Protein AF-0000000067995444 (afdb_homodimer)

Secondary structure (DSSP, 8-state):
--PEEEEEEEEE-SSEEEEEEEETTS-EEEEEEEE--GGG-HHHHHHHHHHHHHHHHHHHHHTTEEEEEEEEEESSEE-TTS-EEE--TTSTT-TT--HHHHHHHHHSS-EEEEEHHHHHHHHHHHHSTTTT-SEEEEEEESSSEEEEEEETTEE---TTS-TT-GGGSB-TT-TTPBPTTS-BSBTHHHHSHHHHHHHHHHTT--S---SHHHHHHHHHTT-HHHHHHHHHHHHHHHHHHHHHHHHH--SEEEEESGGGGG-HHHHHHHHHHHHHHS-GGGGG-EEEE-SSGGGHHHHHHHTTSTTTS--/--PEEEEEEEEE-SSEEEEEEEETTS-EEEEEEEE--GGG-HHHHHHHHHHHHHHHHHHHHHTTEEEEEEEEEESSEE-TTS-EEE--TTSTT-TT--HHHHHHHHHSS-EEEEEHHHHHHHHHHHHSTTTT-SEEEEEEESSSEEEEEEETTEE---TTS-TT-GGGSB-TT-TTPBPTTS-BSBTHHHHSHHHHHHHHHHTT--S---SHHHHHHHHHTT-HHHHHHHHHHHHHHHHHHHHHHHHH--SEEEEESGGGGG-HHHHHHHHHHHHHHS-GGGGG-EEEE-SSGGGHHHHHHHTTSTTTS--

Foldseek 3Di:
DPAFEWEWEWEQDLFKIKIFTAGLAGDTPDIDMDGQPLAVAQQVSLLVVLVVSLVVCVVCVVVRHHYAEYFYAYAAQADFQGAHCDHAPSRPHNHGGNNQVSSCVSNVHRYHYAHLQLLLVLLCCQPRDNVPFQKEKEWEAAQFIWIWIDHPSHTDLDPRRCPTRLQADAFPLWVPNADSVGRTRGLRCQQHFQNLQVQLVVLPNDDPDDTNVSLLVCVVVPNVSSVVSLLSNLLSLLLSLQVCCQVPVTQAYEYHYDNVVSDDSSVVSSLVSNCVRHPDCSNVHYYYYIGPPPCSSRSSRQPRPPPSHDD/DPAFEWEWEWEQDLFKIKIFTAGLAGDTPDIDMDGQPLAVAQQVSLLVVLVVSLVVCVVCVVVRHHYAEYFYAYAAQADFQGAHCDHAPSRPHNHGGNNQVSSCVSNVHRYHYAHLQLLLVLLCCQPRDNVPFQKEKEWEAAQFIWIWIDHPSHTDLDPRRCPTRLQADAFPLWVPNADSVGRTRGLRCQQHFNNLQVQLVVLPNDDPDDTNVSLLVCVVVPNVSSVVSLLSNLLSLLLSLQVCCQVPVTQAYEYHYDNVVSDDSSVVSSLVSNCVRHPDCSNVHYYYYIGPPPCSSRSSRQPRPPPSHDD

Solvent-accessible surface area (backbone atoms only — not comparable to full-atom values): 29255 Å² total; per-residue (Å²): 130,87,49,53,58,26,28,34,19,27,31,42,46,63,64,42,24,39,36,33,35,30,41,52,88,72,46,76,78,42,79,48,74,44,76,33,52,29,80,66,24,24,62,54,29,38,49,50,51,20,50,53,50,37,53,48,48,54,51,38,44,76,72,53,33,32,73,70,27,34,11,29,7,25,76,40,35,30,33,97,77,12,25,27,62,42,50,66,77,71,33,36,65,33,44,64,26,52,42,16,57,52,29,18,70,68,53,75,36,60,40,34,39,38,26,34,51,44,11,28,43,39,12,23,33,69,75,31,72,40,46,86,47,66,26,33,33,32,39,33,24,18,74,48,34,37,23,25,42,32,50,82,78,37,72,52,39,45,65,76,30,43,20,17,44,56,18,57,25,74,25,75,83,16,68,89,35,69,24,94,86,72,50,62,10,14,35,25,35,32,36,6,32,55,13,22,43,50,40,20,48,75,74,63,44,80,70,88,54,86,45,56,68,50,37,51,52,40,31,74,73,62,38,64,49,39,45,49,19,46,47,50,16,17,33,45,43,10,33,50,50,9,26,49,29,24,39,53,12,42,56,31,36,34,39,36,50,65,49,68,68,66,43,68,66,38,51,52,41,15,51,52,28,19,54,74,36,20,49,76,73,39,48,69,45,52,76,42,63,61,66,48,69,87,48,15,24,33,52,13,10,33,52,63,36,84,88,44,57,66,129,128,89,49,51,60,26,29,35,18,27,32,43,46,64,63,43,23,39,35,32,36,30,42,51,86,72,45,76,79,43,80,48,75,44,75,32,54,28,78,68,24,24,63,53,29,37,50,50,51,20,51,52,50,36,53,47,47,53,51,39,45,75,71,52,33,32,74,69,27,33,11,29,7,25,76,42,33,30,33,97,77,12,26,27,62,42,50,65,78,71,32,34,65,34,45,65,27,53,44,16,56,53,29,19,69,68,54,74,35,59,42,35,40,37,24,34,52,43,11,28,42,38,11,22,33,70,76,30,72,41,45,85,47,67,26,32,34,32,38,32,25,19,77,47,34,37,24,26,42,33,49,82,79,37,70,52,39,44,66,75,30,43,22,17,43,56,17,58,26,74,26,75,83,17,67,88,35,68,24,95,86,72,50,63,12,17,36,26,38,32,36,5,33,54,13,23,44,51,41,20,48,74,75,62,43,80,71,87,54,83,43,57,69,49,36,52,52,40,30,73,74,60,37,63,51,38,45,49,20,47,47,50,14,18,33,44,43,10,34,50,51,9,28,47,28,24,40,52,12,43,54,32,36,32,39,36,48,64,49,69,68,64,43,68,65,36,51,51,42,15,51,54,28,19,52,73,36,19,49,77,73,40,49,70,46,50,76,44,64,60,67,49,67,88,48,14,23,35,51,13,10,32,53,63,35,85,88,42,56,67,129

pLDDT: mean 95.38, std 5.5, range [44.18, 98.89]

Structure (mmCIF, N/CA/C/O backbone):
data_AF-0000000067995444-model_v1
#
loop_
_entity.id
_entity.type
_entity.pdbx_description
1 polymer 'ROK family protein'
#
loop_
_atom_site.group_PDB
_atom_site.id
_atom_site.type_symbol
_atom_site.label_atom_id
_atom_site.label_alt_id
_atom_site.label_comp_id
_atom_site.label_asym_id
_atom_site.label_entity_id
_atom_site.label_seq_id
_atom_site.pdbx_PDB_ins_code
_atom_site.Cartn_x
_atom_site.Cartn_y
_atom_site.Cartn_z
_atom_site.occupancy
_atom_site.B_iso_or_equiv
_atom_site.auth_seq_id
_atom_site.auth_comp_id
_atom_site.auth_asym_id
_atom_site.auth_atom_id
_atom_site.pdbx_PDB_model_num
ATOM 1 N N . MET A 1 1 ? -35.001 -32.595 -9.787 1 44.18 1 MET A N 1
ATOM 2 C CA . MET A 1 1 ? -33.927 -32.748 -8.809 1 44.18 1 MET A CA 1
ATOM 3 C C . MET A 1 1 ? -33.054 -31.499 -8.76 1 44.18 1 MET A C 1
ATOM 5 O O . MET A 1 1 ? -32.53 -31.062 -9.786 1 44.18 1 MET A O 1
ATOM 9 N N . THR A 1 2 ? -33.2 -30.599 -7.852 1 61.99 2 THR A N 1
ATOM 10 C CA . THR A 1 2 ? -32.53 -29.304 -7.814 1 61.99 2 THR A CA 1
ATOM 11 C C . THR A 1 2 ? -31.014 -29.479 -7.792 1 61.99 2 THR A C 1
ATOM 13 O O . THR A 1 2 ? -30.471 -30.114 -6.886 1 61.99 2 THR A O 1
ATOM 16 N N . HIS A 1 3 ? -30.313 -29.402 -8.893 1 84.38 3 HIS A N 1
ATOM 17 C CA . HIS A 1 3 ? -28.879 -29.626 -9.038 1 84.38 3 HIS A CA 1
ATOM 18 C C . HIS A 1 3 ? -28.079 -28.621 -8.216 1 84.38 3 HIS A C 1
ATOM 20 O O . HIS A 1 3 ? -28.476 -27.46 -8.089 1 84.38 3 HIS A O 1
ATOM 26 N N . GLN A 1 4 ? -27.236 -29.224 -7.466 1 92.61 4 GLN A N 1
ATOM 27 C CA . GLN A 1 4 ? -26.351 -28.404 -6.646 1 92.61 4 GLN A CA 1
ATOM 28 C C . GLN A 1 4 ? -25.532 -27.448 -7.509 1 92.61 4 GLN A C 1
ATOM 30 O O . GLN A 1 4 ? -24.859 -27.873 -8.45 1 92.61 4 GLN A O 1
ATOM 35 N N . PRO A 1 5 ? -25.694 -26.198 -7.297 1 96.71 5 PRO A N 1
ATOM 36 C CA . PRO A 1 5 ? -24.889 -25.238 -8.056 1 96.71 5 PRO A CA 1
ATOM 37 C C . PRO A 1 5 ? -23.391 -25.397 -7.806 1 96.71 5 PRO A C 1
ATOM 39 O O . PRO A 1 5 ? -22.975 -25.663 -6.676 1 96.71 5 PRO A O 1
ATOM 42 N N . VAL A 1 6 ? -22.575 -25.31 -8.918 1 98.43 6 VAL A N 1
ATOM 43 C CA . VAL A 1 6 ? -21.125 -25.394 -8.783 1 98.43 6 VAL A CA 1
ATOM 44 C C . VAL A 1 6 ? -20.462 -24.323 -9.647 1 98.43 6 VAL A C 1
ATOM 46 O O . VAL A 1 6 ? -21.068 -23.82 -10.596 1 98.43 6 VAL A O 1
ATOM 49 N N . ALA A 1 7 ? -19.287 -23.95 -9.245 1 98.79 7 ALA A N 1
ATOM 50 C CA . ALA A 1 7 ? -18.418 -23.085 -10.039 1 98.79 7 ALA A CA 1
ATOM 51 C C . ALA A 1 7 ? -17.369 -23.9 -10.789 1 98.79 7 ALA A C 1
ATOM 53 O O . ALA A 1 7 ? -16.8 -24.847 -10.24 1 98.79 7 ALA A O 1
ATOM 54 N N . LEU A 1 8 ? -17.151 -23.576 -12.026 1 98.87 8 LEU A N 1
ATOM 55 C CA . LEU A 1 8 ? -15.987 -24.069 -12.754 1 98.87 8 LEU A CA 1
ATOM 56 C C . LEU A 1 8 ? -14.824 -23.089 -12.648 1 98.87 8 LEU A C 1
ATOM 58 O O . LEU A 1 8 ? -15.02 -21.875 -12.737 1 98.87 8 LEU A O 1
ATOM 62 N N . THR A 1 9 ? -13.65 -23.628 -12.389 1 98.89 9 THR A N 1
ATOM 63 C CA . THR A 1 9 ? -12.534 -22.727 -12.125 1 98.89 9 THR A CA 1
ATOM 64 C C . THR A 1 9 ? -11.285 -23.176 -12.878 1 98.89 9 THR A C 1
ATOM 66 O O . THR A 1 9 ? -11.155 -24.351 -13.231 1 98.89 9 THR A O 1
ATOM 69 N N . ALA A 1 10 ? -10.405 -22.254 -13.138 1 98.77 10 ALA A N 1
ATOM 70 C CA . ALA A 1 10 ? -9.117 -22.524 -13.773 1 98.77 10 ALA A CA 1
ATOM 71 C C . ALA A 1 10 ? -8.016 -21.658 -13.168 1 98.77 10 ALA A C 1
ATOM 73 O O . ALA A 1 10 ? -8.236 -20.482 -12.869 1 98.77 10 ALA A O 1
ATOM 74 N N . ASP A 1 11 ? -6.934 -22.202 -12.923 1 97.99 11 ASP A N 1
ATOM 75 C CA . ASP A 1 11 ? -5.671 -21.535 -12.623 1 97.99 11 ASP A CA 1
ATOM 76 C C . ASP A 1 11 ? -4.701 -21.644 -13.798 1 97.99 11 ASP A C 1
ATOM 78 O O . ASP A 1 11 ? -4.048 -22.674 -13.977 1 97.99 11 ASP A O 1
ATOM 82 N N . LEU A 1 12 ? -4.594 -20.581 -14.523 1 95.59 12 LEU A N 1
ATOM 83 C CA . LEU A 1 12 ? -3.857 -20.565 -15.782 1 95.59 12 LEU A CA 1
ATOM 84 C C . LEU A 1 12 ? -2.416 -20.118 -15.562 1 95.59 12 LEU A C 1
ATOM 86 O O . LEU A 1 12 ? -2.138 -18.919 -15.49 1 95.59 12 LEU A O 1
ATOM 90 N N . GLY A 1 13 ? -1.527 -21.068 -15.473 1 86.62 13 GLY A N 1
ATOM 91 C CA . GLY A 1 13 ? -0.105 -20.787 -15.359 1 86.62 13 GLY A CA 1
ATOM 92 C C . GLY A 1 13 ? 0.618 -20.816 -16.692 1 86.62 13 GLY A C 1
ATOM 93 O O . GLY A 1 13 ? -0.002 -21.035 -17.735 1 86.62 13 GLY A O 1
ATOM 94 N N . GLY A 1 14 ? 1.854 -20.601 -16.674 1 81.09 14 GLY A N 1
ATOM 95 C CA . GLY A 1 14 ? 2.655 -20.59 -17.889 1 81.09 14 GLY A CA 1
ATOM 96 C C . GLY A 1 14 ? 2.887 -21.976 -18.462 1 81.09 14 GLY A C 1
ATOM 97 O O . GLY A 1 14 ? 3.038 -22.134 -19.675 1 81.09 14 GLY A O 1
ATOM 98 N N . THR A 1 15 ? 2.9 -22.987 -17.635 1 81.79 15 THR A N 1
ATOM 99 C CA . THR A 1 15 ? 3.234 -24.34 -18.065 1 81.79 15 THR A CA 1
ATOM 100 C C . THR A 1 15 ? 2.003 -25.242 -18.018 1 81.79 15 THR A C 1
ATOM 102 O O . THR A 1 15 ? 1.723 -25.969 -18.973 1 81.79 15 THR A O 1
ATOM 105 N N . LYS A 1 16 ? 1.241 -25.156 -16.938 1 90.79 16 LYS A N 1
ATOM 106 C CA . LYS A 1 16 ? 0.056 -25.989 -16.753 1 90.79 16 LYS A CA 1
ATOM 107 C C . LYS A 1 16 ? -1.144 -25.149 -16.324 1 90.79 16 LYS A C 1
ATOM 109 O O . LYS A 1 16 ? -0.981 -24.091 -15.714 1 90.79 16 LYS A O 1
ATOM 114 N N . THR A 1 17 ? -2.224 -25.623 -16.636 1 96.18 17 THR A N 1
ATOM 115 C CA . THR A 1 17 ? -3.499 -25.055 -16.213 1 96.18 17 THR A CA 1
ATOM 116 C C . THR A 1 17 ? -4.28 -26.052 -15.362 1 96.18 17 THR A C 1
ATOM 118 O O . THR A 1 17 ? -4.572 -27.163 -15.809 1 96.18 17 THR A O 1
ATOM 121 N N . ALA A 1 18 ? -4.576 -25.643 -14.172 1 98.12 18 ALA A N 1
ATOM 122 C CA . ALA A 1 18 ? -5.403 -26.469 -13.296 1 98.12 18 ALA A CA 1
ATOM 123 C C . ALA A 1 18 ? -6.882 -26.134 -13.462 1 98.12 18 ALA A C 1
ATOM 125 O O . ALA A 1 18 ? -7.248 -24.965 -13.607 1 98.12 18 ALA A O 1
ATOM 126 N N . LEU A 1 19 ? -7.705 -27.153 -13.48 1 98.64 19 LEU A N 1
ATOM 127 C CA . LEU A 1 19 ? -9.153 -27.018 -13.591 1 98.64 19 LEU A CA 1
ATOM 128 C C . LEU A 1 19 ? -9.848 -27.593 -12.361 1 98.64 19 LEU A C 1
ATOM 130 O O . LEU A 1 19 ? -9.354 -28.544 -11.751 1 98.64 19 LEU A O 1
ATOM 134 N N . GLY A 1 20 ? -11.015 -26.975 -12.016 1 98.71 20 GLY A N 1
ATOM 135 C CA . GLY A 1 20 ? -11.719 -27.474 -10.845 1 98.71 20 GLY A CA 1
ATOM 136 C C . GLY A 1 20 ? -13.218 -27.252 -10.911 1 98.71 20 GLY A C 1
ATOM 137 O O . GLY A 1 20 ? -13.691 -26.386 -11.65 1 98.71 20 GLY A O 1
ATOM 138 N N . ILE A 1 21 ? -13.975 -28.149 -10.28 1 98.79 21 ILE A N 1
ATOM 139 C CA . ILE A 1 21 ? -15.374 -27.944 -9.92 1 98.79 21 ILE A CA 1
ATOM 140 C C . ILE A 1 21 ? -15.485 -27.654 -8.425 1 98.79 21 ILE A C 1
ATOM 142 O O . ILE A 1 21 ? -15.045 -28.455 -7.596 1 98.79 21 ILE A O 1
ATOM 146 N N . VAL A 1 22 ? -16.02 -26.491 -8.09 1 98.62 22 VAL A N 1
ATOM 147 C CA . VAL A 1 22 ? -16.028 -26.039 -6.703 1 98.62 22 VAL A CA 1
ATOM 148 C C . VAL A 1 22 ? -17.467 -25.878 -6.219 1 98.62 22 VAL A C 1
ATOM 150 O O . VAL A 1 22 ? -18.309 -25.322 -6.929 1 98.62 22 VAL A O 1
ATOM 153 N N . SER A 1 23 ? -17.765 -26.317 -5.008 1 97.78 23 SER A N 1
ATOM 154 C CA . SER A 1 23 ? -19.088 -26.148 -4.416 1 97.78 23 SER A CA 1
ATOM 155 C C . SER A 1 23 ? -19.225 -24.784 -3.747 1 97.78 23 SER A C 1
ATOM 157 O O . SER A 1 23 ? -18.226 -24.104 -3.502 1 97.78 23 SER A O 1
ATOM 159 N N . SER A 1 24 ? -20.416 -24.448 -3.394 1 95.84 24 SER A N 1
ATOM 160 C CA . SER A 1 24 ? -20.686 -23.157 -2.771 1 95.84 24 SER A CA 1
ATOM 161 C C . SER A 1 24 ? -20.206 -23.131 -1.323 1 95.84 24 SER A C 1
ATOM 163 O O . SER A 1 24 ? -20.131 -22.065 -0.708 1 95.84 24 SER A O 1
ATOM 165 N N . THR A 1 25 ? -19.84 -24.287 -0.781 1 95.11 25 THR A N 1
ATOM 166 C CA . THR A 1 25 ? -19.355 -24.374 0.592 1 95.11 25 THR A CA 1
ATOM 167 C C . THR A 1 25 ? -17.83 -24.4 0.627 1 95.11 25 THR A C 1
ATOM 169 O O . THR A 1 25 ? -17.229 -24.46 1.701 1 95.11 25 THR A O 1
ATOM 172 N N . GLY A 1 26 ? -17.225 -24.443 -0.562 1 96.06 26 GLY A N 1
ATOM 173 C CA . GLY A 1 26 ? -15.777 -24.318 -0.603 1 96.06 26 GLY A CA 1
ATOM 174 C C . GLY A 1 26 ? -15.067 -25.649 -0.758 1 96.06 26 GLY A C 1
ATOM 175 O O . GLY A 1 26 ? -13.907 -25.79 -0.365 1 96.06 26 GLY A O 1
ATOM 176 N N . ASP A 1 27 ? -15.72 -26.641 -1.261 1 96.06 27 ASP A N 1
ATOM 177 C CA . ASP A 1 27 ? -15.098 -27.928 -1.556 1 96.06 27 ASP A CA 1
ATOM 178 C C . ASP A 1 27 ? -14.693 -28.018 -3.026 1 96.06 27 ASP A C 1
ATOM 180 O O . ASP A 1 27 ? -15.467 -27.65 -3.912 1 96.06 27 ASP A O 1
ATOM 184 N N . VAL A 1 28 ? -13.52 -28.515 -3.244 1 98.15 28 VAL A N 1
ATOM 185 C CA . VAL A 1 28 ? -13.125 -28.838 -4.612 1 98.15 28 VAL A CA 1
ATOM 186 C C . VAL A 1 28 ? -13.571 -30.257 -4.957 1 98.15 28 VAL A C 1
ATOM 188 O O . VAL A 1 28 ? -12.965 -31.232 -4.507 1 98.15 28 VAL A O 1
ATOM 191 N N . LEU A 1 29 ? -14.542 -30.361 -5.786 1 98.13 29 LEU A N 1
ATOM 192 C CA . LEU A 1 29 ? -15.227 -31.619 -6.062 1 98.13 29 LEU A CA 1
ATOM 193 C C . LEU A 1 29 ? -14.504 -32.403 -7.153 1 98.13 29 LEU A C 1
ATOM 195 O O . LEU A 1 29 ? -14.693 -33.615 -7.282 1 98.13 29 LEU A O 1
ATOM 199 N N . HIS A 1 30 ? -13.752 -31.689 -8.015 1 98.29 30 HIS A N 1
ATOM 200 C CA . HIS A 1 30 ? -12.995 -32.279 -9.112 1 98.29 30 HIS A CA 1
ATOM 201 C C . HIS A 1 30 ? -11.754 -31.452 -9.433 1 98.29 30 HIS A C 1
ATOM 203 O O . HIS A 1 30 ? -11.793 -30.221 -9.383 1 98.29 30 HIS A O 1
ATOM 209 N N . ARG A 1 31 ? -10.659 -32.06 -9.673 1 98.11 31 ARG A N 1
ATOM 210 C CA . ARG A 1 31 ? -9.398 -31.46 -10.094 1 98.11 31 ARG A CA 1
ATOM 211 C C . ARG A 1 31 ? -8.904 -32.079 -11.397 1 98.11 31 ARG A C 1
ATOM 213 O O . ARG A 1 31 ? -9.012 -33.291 -11.594 1 98.11 31 ARG A O 1
ATOM 220 N N . ASP A 1 32 ? -8.472 -31.299 -12.222 1 96.92 32 ASP A N 1
ATOM 221 C CA . ASP A 1 32 ? -7.825 -31.73 -13.458 1 96.92 32 ASP A CA 1
ATOM 222 C C . ASP A 1 32 ? -6.707 -30.769 -13.856 1 96.92 32 ASP A C 1
ATOM 224 O O . ASP A 1 32 ? -6.575 -29.689 -13.278 1 96.92 32 ASP A O 1
ATOM 228 N N . LYS A 1 33 ? -5.829 -31.208 -14.725 1 96.87 33 LYS A N 1
ATOM 229 C CA . LYS A 1 33 ? -4.731 -30.397 -15.241 1 96.87 33 LYS A CA 1
ATOM 230 C C . LYS A 1 33 ? -4.527 -30.635 -16.735 1 96.87 33 LYS A C 1
ATOM 232 O O . LYS A 1 33 ? -4.61 -31.771 -17.204 1 96.87 33 LYS A O 1
ATOM 237 N N . ILE A 1 34 ? -4.31 -29.573 -17.402 1 95.75 34 ILE A N 1
ATOM 238 C CA . ILE A 1 34 ? -3.989 -29.652 -18.822 1 95.75 34 ILE A CA 1
ATOM 239 C C . ILE A 1 34 ? -2.734 -28.833 -19.115 1 95.75 34 ILE A C 1
ATOM 241 O O . ILE A 1 34 ? -2.396 -27.915 -18.364 1 95.75 34 ILE A O 1
ATOM 245 N N . PRO A 1 35 ? -2.068 -29.157 -20.203 1 93.43 35 PRO A N 1
ATOM 246 C CA . PRO A 1 35 ? -0.967 -28.276 -20.598 1 93.43 35 PRO A CA 1
ATOM 247 C C . PRO A 1 35 ? -1.445 -26.892 -21.031 1 93.43 35 PRO A C 1
ATOM 249 O O . PRO A 1 35 ? -2.477 -26.771 -21.697 1 93.43 35 PRO A O 1
ATOM 252 N N . THR A 1 36 ? -0.952 -25.754 -20.659 1 88.88 36 THR A N 1
ATOM 253 C CA . THR A 1 36 ? -1.365 -24.388 -20.962 1 88.88 36 THR A CA 1
ATOM 254 C C . THR A 1 36 ? -1.139 -24.069 -22.437 1 88.88 36 THR A C 1
ATOM 256 O O . THR A 1 36 ? -1.86 -23.257 -23.019 1 88.88 36 THR A O 1
ATOM 259 N N . GLN A 1 37 ? -0.135 -24.699 -23.103 1 89.95 37 GLN A N 1
ATOM 260 C CA . GLN A 1 37 ? 0.253 -24.39 -24.475 1 89.95 37 GLN A CA 1
ATOM 261 C C . GLN A 1 37 ? 0.583 -22.908 -24.633 1 89.95 37 GLN A C 1
ATOM 263 O O . GLN A 1 37 ? 0.057 -22.241 -25.525 1 89.95 37 GLN A O 1
ATOM 268 N N . ALA A 1 38 ? 1.428 -22.348 -23.85 1 89.01 38 ALA A N 1
ATOM 269 C CA . ALA A 1 38 ? 1.727 -20.928 -23.686 1 89.01 38 ALA A CA 1
ATOM 270 C C . ALA A 1 38 ? 2.292 -20.334 -24.973 1 89.01 38 ALA A C 1
ATOM 272 O O . ALA A 1 38 ? 2.238 -19.119 -25.179 1 89.01 38 ALA A O 1
ATOM 273 N N . GLN A 1 39 ? 2.688 -21.173 -25.84 1 91.09 39 GLN A N 1
ATOM 274 C CA . GLN A 1 39 ? 3.349 -20.686 -27.046 1 91.09 39 GLN A CA 1
ATOM 275 C C . GLN A 1 39 ? 2.376 -20.619 -28.219 1 91.09 39 GLN A C 1
ATOM 277 O O . GLN A 1 39 ? 2.716 -20.103 -29.286 1 91.09 39 GLN A O 1
ATOM 282 N N . ALA A 1 40 ? 1.17 -21.029 -28.008 1 90.79 40 ALA A N 1
ATOM 283 C CA . ALA A 1 40 ? 0.181 -21.094 -29.082 1 90.79 40 ALA A CA 1
ATOM 284 C C . ALA A 1 40 ? -0.387 -19.712 -29.388 1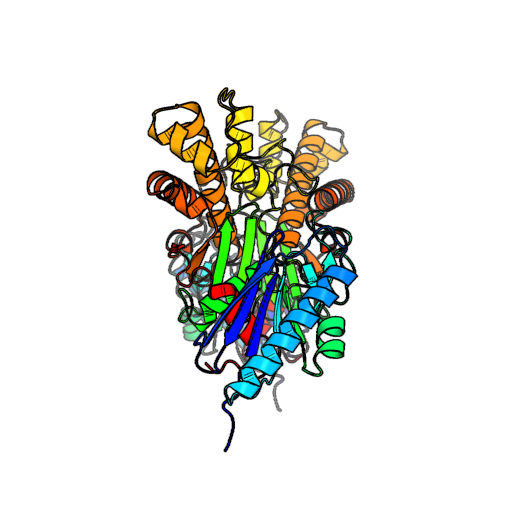 90.79 40 ALA A C 1
ATOM 286 O O . ALA A 1 40 ? -1.031 -19.514 -30.421 1 90.79 40 ALA A O 1
ATOM 287 N N . GLY A 1 41 ? -0.127 -18.744 -28.485 1 91.26 41 GLY A N 1
ATOM 288 C CA . GLY A 1 41 ? -0.728 -17.426 -28.615 1 91.26 41 GLY A CA 1
ATOM 289 C C . GLY A 1 41 ? -1.902 -17.21 -27.679 1 91.26 41 GLY A C 1
ATOM 290 O O . GLY A 1 41 ? -2.621 -18.155 -27.349 1 91.26 41 GLY A O 1
ATOM 291 N N . GLY A 1 42 ? -2.093 -15.963 -27.392 1 93.82 42 GLY A N 1
ATOM 292 C CA . GLY A 1 42 ? -3.054 -15.597 -26.364 1 93.82 42 GLY A CA 1
ATOM 293 C C . GLY A 1 42 ? -4.465 -16.059 -26.673 1 93.82 42 GLY A C 1
ATOM 294 O O . GLY A 1 42 ? -5.111 -16.699 -25.84 1 93.82 42 GLY A O 1
ATOM 295 N N . THR A 1 43 ? -4.951 -15.725 -27.871 1 95.36 43 THR A N 1
ATOM 296 C CA . THR A 1 43 ? -6.315 -16.078 -28.248 1 95.36 43 THR A CA 1
ATOM 297 C C . THR A 1 43 ? -6.484 -17.593 -28.307 1 95.36 43 THR A C 1
ATOM 299 O O . THR A 1 43 ? -7.471 -18.133 -27.802 1 95.36 43 THR A O 1
ATOM 302 N N . THR A 1 44 ? -5.518 -18.257 -28.894 1 95.99 44 THR A N 1
ATOM 303 C CA . THR A 1 44 ? -5.559 -19.711 -28.995 1 95.99 44 THR A CA 1
ATOM 304 C C . THR A 1 44 ? -5.547 -20.35 -27.609 1 95.99 44 THR A C 1
ATOM 306 O O . THR A 1 44 ? -6.285 -21.304 -27.354 1 95.99 44 THR A O 1
ATOM 309 N N . LEU A 1 45 ? -4.714 -19.842 -26.79 1 96.21 45 LEU A N 1
ATOM 310 C CA . LEU A 1 45 ? -4.654 -20.334 -25.418 1 96.21 45 LEU A CA 1
ATOM 311 C C . LEU A 1 45 ? -5.992 -20.14 -24.712 1 96.21 45 LEU A C 1
ATOM 313 O O . LEU A 1 45 ? -6.474 -21.045 -24.027 1 96.21 45 LEU A O 1
ATOM 317 N N . ALA A 1 46 ? -6.545 -18.982 -24.897 1 97.28 46 ALA A N 1
ATOM 318 C CA . ALA A 1 46 ? -7.842 -18.702 -24.285 1 97.28 46 ALA A CA 1
ATOM 319 C C . ALA A 1 46 ? -8.912 -19.657 -24.807 1 97.28 46 ALA A C 1
ATOM 321 O O . ALA A 1 46 ? -9.742 -20.148 -24.039 1 97.28 46 ALA A O 1
ATOM 322 N N . GLU A 1 47 ? -8.886 -19.888 -26.073 1 97.62 47 GLU A N 1
ATOM 323 C CA . GLU A 1 47 ? -9.846 -20.8 -26.688 1 97.62 47 GLU A CA 1
ATOM 324 C C . GLU A 1 47 ? -9.659 -22.225 -26.175 1 97.62 47 GLU A C 1
ATOM 326 O O . GLU A 1 47 ? -10.637 -22.937 -25.935 1 97.62 47 GLU A O 1
ATOM 331 N N . HIS A 1 48 ? -8.442 -22.582 -26.09 1 97.02 48 HIS A N 1
ATOM 332 C CA . HIS A 1 48 ? -8.131 -23.898 -25.543 1 97.02 48 HIS A CA 1
ATOM 333 C C . HIS A 1 48 ? -8.648 -24.037 -24.115 1 97.02 48 HIS A C 1
ATOM 335 O O . HIS A 1 48 ? -9.236 -25.061 -23.76 1 97.02 48 HIS A O 1
ATOM 341 N N . THR A 1 49 ? -8.387 -23.086 -23.351 1 97.63 49 THR A N 1
ATOM 342 C CA . THR A 1 49 ? -8.877 -23.062 -21.978 1 97.63 49 THR A CA 1
ATOM 343 C C . THR A 1 49 ? -10.402 -23.114 -21.946 1 97.63 49 THR A C 1
ATOM 345 O O . THR A 1 49 ? -10.987 -23.85 -21.149 1 97.63 49 THR A O 1
ATOM 348 N N . ALA A 1 50 ? -11.007 -22.371 -22.806 1 98.45 50 ALA A N 1
ATOM 349 C CA . ALA A 1 50 ? -12.465 -22.339 -22.892 1 98.45 50 ALA A CA 1
ATOM 350 C C . ALA A 1 50 ? -13.024 -23.714 -23.246 1 98.45 50 ALA A C 1
ATOM 352 O O . ALA A 1 50 ? -14.043 -24.137 -22.696 1 98.45 50 ALA A O 1
ATOM 353 N N . SER A 1 51 ? -12.382 -24.337 -24.171 1 98.5 51 SER A N 1
ATOM 354 C CA . SER A 1 51 ? -12.816 -25.674 -24.562 1 98.5 51 SER A CA 1
ATOM 355 C C . SER A 1 51 ? -12.725 -26.649 -23.393 1 98.5 51 SER A C 1
ATOM 357 O O . SER A 1 51 ? -13.623 -27.468 -23.189 1 98.5 51 SER A O 1
ATOM 359 N N . ALA A 1 52 ? -11.658 -26.557 -22.7 1 98.55 52 ALA A N 1
ATOM 360 C CA . ALA A 1 52 ? -11.482 -27.417 -21.533 1 98.55 52 ALA A CA 1
ATOM 361 C C . ALA A 1 52 ? -12.559 -27.148 -20.486 1 98.55 52 ALA A C 1
ATOM 363 O O . ALA A 1 52 ? -13.059 -28.077 -19.847 1 98.55 52 ALA A O 1
ATOM 364 N N . LEU A 1 53 ? -12.883 -25.922 -20.3 1 98.74 53 LEU A N 1
ATOM 365 C CA . LEU A 1 53 ? -13.905 -25.541 -19.331 1 98.74 53 LEU A CA 1
ATOM 366 C C . LEU A 1 53 ? -15.288 -25.983 -19.797 1 98.74 53 LEU A C 1
ATOM 368 O O . LEU A 1 53 ? -16.14 -26.334 -18.979 1 98.74 53 LEU A O 1
ATOM 372 N N . ALA A 1 54 ? -15.513 -25.983 -21.097 1 98.72 54 ALA A N 1
ATOM 373 C CA . ALA A 1 54 ? -16.76 -26.517 -21.638 1 98.72 54 ALA A CA 1
ATOM 374 C C . ALA A 1 54 ? -16.886 -28.011 -21.354 1 98.72 54 ALA A C 1
ATOM 376 O O . ALA A 1 54 ? -17.956 -28.487 -20.967 1 98.72 54 ALA A O 1
ATOM 377 N N . ASP A 1 55 ? -15.786 -28.665 -21.601 1 98.68 55 ASP A N 1
ATOM 378 C CA . ASP A 1 55 ? -15.764 -30.089 -21.279 1 98.68 55 ASP A CA 1
ATOM 379 C C . ASP A 1 55 ? -16.028 -30.32 -19.793 1 98.68 55 ASP A C 1
ATOM 381 O O . ASP A 1 55 ? -16.729 -31.263 -19.421 1 98.68 55 ASP A O 1
ATOM 385 N N . LEU A 1 56 ? -15.481 -29.501 -18.998 1 98.69 56 LEU A N 1
ATOM 386 C CA . LEU A 1 56 ? -15.676 -29.595 -17.555 1 98.69 56 LEU A CA 1
ATOM 387 C C . LEU A 1 56 ? -17.136 -29.355 -17.187 1 98.69 56 LEU A C 1
ATOM 389 O O . LEU A 1 56 ? -17.657 -29.979 -16.26 1 98.69 56 LEU A O 1
ATOM 393 N N . ALA A 1 57 ? -17.729 -28.398 -17.828 1 98.56 57 ALA A N 1
ATOM 394 C CA . ALA A 1 57 ? -19.15 -28.135 -17.613 1 98.56 57 ALA A CA 1
ATOM 395 C C . ALA A 1 57 ? -19.989 -29.372 -17.917 1 98.56 57 ALA A C 1
ATOM 397 O O . ALA A 1 57 ? -20.898 -29.716 -17.157 1 98.56 57 ALA A O 1
ATOM 398 N N . ASP A 1 58 ? -19.691 -29.993 -19.034 1 98.38 58 ASP A N 1
ATOM 399 C CA . ASP A 1 58 ? -20.403 -31.21 -19.411 1 98.38 58 ASP A CA 1
ATOM 400 C C . ASP A 1 58 ? -20.21 -32.306 -18.365 1 98.38 58 ASP A C 1
ATOM 402 O O . ASP A 1 58 ? -21.16 -33.006 -18.008 1 98.38 58 ASP A O 1
ATOM 406 N N . LEU A 1 59 ? -18.999 -32.377 -17.914 1 98.29 59 LEU A N 1
ATOM 407 C CA . LEU A 1 59 ? -18.712 -33.347 -16.863 1 98.29 59 LEU A CA 1
ATOM 408 C C . LEU A 1 59 ? -19.53 -33.048 -15.611 1 98.29 59 LEU A C 1
ATOM 410 O O . LEU A 1 59 ? -20.103 -33.958 -15.007 1 98.29 59 LEU A O 1
ATOM 414 N N . ALA A 1 60 ? -19.561 -31.811 -15.169 1 98.25 60 ALA A N 1
ATOM 415 C CA . ALA A 1 60 ? -20.327 -31.408 -13.993 1 98.25 60 ALA A CA 1
ATOM 416 C C . ALA A 1 60 ? -21.799 -31.778 -14.143 1 98.25 60 ALA A C 1
ATOM 418 O O . ALA A 1 60 ? -22.393 -32.37 -13.238 1 98.25 60 ALA A O 1
ATOM 419 N N . ARG A 1 61 ? -22.322 -31.51 -15.29 1 97.67 61 ARG A N 1
ATOM 420 C CA . ARG A 1 61 ? -23.725 -31.814 -15.551 1 97.67 61 ARG A CA 1
ATOM 421 C C . ARG A 1 61 ? -23.98 -33.316 -15.492 1 97.67 61 ARG A C 1
ATOM 423 O O . ARG A 1 61 ? -24.991 -33.758 -14.943 1 97.67 61 ARG A O 1
ATOM 430 N N . SER A 1 62 ? -23.047 -34.049 -16.059 1 97.56 62 SER A N 1
ATOM 431 C CA . SER A 1 62 ? -23.191 -35.501 -16.06 1 97.56 62 SER A CA 1
ATOM 432 C C . SER A 1 62 ? -23.16 -36.061 -14.642 1 97.56 62 SER A C 1
ATOM 434 O O . SER A 1 62 ? -23.681 -37.149 -14.387 1 97.56 62 SER A O 1
ATOM 436 N N . ARG A 1 63 ? -22.616 -35.302 -13.745 1 96.81 63 ARG A N 1
ATOM 437 C CA . ARG A 1 63 ? -22.512 -35.737 -12.356 1 96.81 63 ARG A CA 1
ATOM 438 C C . ARG A 1 63 ? -23.644 -35.157 -11.515 1 96.81 63 ARG A C 1
ATOM 440 O O . ARG A 1 63 ? -23.63 -35.263 -10.287 1 96.81 63 ARG A O 1
ATOM 447 N N . GLY A 1 64 ? -24.499 -34.464 -12.138 1 96.19 64 GLY A N 1
ATOM 448 C CA . GLY A 1 64 ? -25.684 -33.965 -11.46 1 96.19 64 GLY A CA 1
ATOM 449 C C . GLY A 1 64 ? -25.497 -32.578 -10.875 1 96.19 64 GLY A C 1
ATOM 450 O O . GLY A 1 64 ? -26.26 -32.159 -10.002 1 96.19 64 GLY A O 1
ATOM 451 N N . TYR A 1 65 ? -24.476 -31.872 -11.279 1 97.56 65 TYR A N 1
ATOM 452 C CA . TYR A 1 65 ? -24.248 -30.509 -10.813 1 97.56 65 TYR A CA 1
ATOM 453 C C . TYR A 1 65 ? -24.753 -29.493 -11.831 1 97.56 65 TYR A C 1
ATOM 455 O O . TYR A 1 65 ? -24.978 -29.83 -12.995 1 97.56 65 TYR A O 1
ATOM 463 N N . GLN A 1 66 ? -24.951 -28.288 -11.367 1 97.71 66 GLN A N 1
ATOM 464 C CA . GLN A 1 66 ? -25.349 -27.174 -12.221 1 97.71 66 GLN A CA 1
ATOM 465 C C . GLN A 1 66 ? -24.276 -26.09 -12.247 1 97.71 66 GLN A C 1
ATOM 467 O O . GLN A 1 66 ? -24.188 -25.274 -11.327 1 97.71 66 GLN A O 1
ATOM 472 N N . PRO A 1 67 ? -23.532 -26.08 -13.297 1 98.31 67 PRO A N 1
ATOM 473 C CA . PRO A 1 67 ? -22.571 -24.98 -13.404 1 98.31 67 PRO A CA 1
ATOM 474 C C . PRO A 1 67 ? -23.247 -23.614 -13.499 1 98.31 67 PRO A C 1
ATOM 476 O O . PRO A 1 67 ? -24.138 -23.418 -14.33 1 98.31 67 PRO A O 1
ATOM 479 N N . VAL A 1 68 ? -22.782 -22.643 -12.636 1 98.31 68 VAL A N 1
ATOM 480 C CA . VAL A 1 68 ? -23.48 -21.362 -12.607 1 98.31 68 VAL A CA 1
ATOM 481 C C . VAL A 1 68 ? -22.547 -20.253 -13.087 1 98.31 68 VAL A C 1
ATOM 483 O O . VAL A 1 68 ? -22.991 -19.135 -13.361 1 98.31 68 VAL A O 1
ATOM 486 N N . GLY A 1 69 ? -21.272 -20.545 -13.198 1 98.75 69 GLY A N 1
ATOM 487 C CA . GLY A 1 69 ? -20.285 -19.571 -13.637 1 98.75 69 GLY A CA 1
ATOM 488 C C . GLY A 1 69 ? -18.871 -20.122 -13.656 1 98.75 69 GLY A C 1
ATOM 489 O O . GLY A 1 69 ? -18.637 -21.26 -13.245 1 98.75 69 GLY A O 1
ATOM 490 N N . ILE A 1 70 ? -17.961 -19.292 -14.208 1 98.88 70 ILE A N 1
ATOM 491 C CA . ILE A 1 70 ? -16.568 -19.694 -14.365 1 98.88 70 ILE A CA 1
ATOM 492 C C . ILE A 1 70 ? -15.652 -18.625 -13.774 1 98.88 70 ILE A C 1
ATOM 494 O O . ILE A 1 70 ? -15.833 -17.433 -14.031 1 98.88 70 ILE A O 1
ATOM 498 N N . GLY A 1 71 ? -14.776 -19.028 -12.919 1 98.84 71 GLY A N 1
ATOM 499 C CA . GLY A 1 71 ? -13.717 -18.165 -12.421 1 98.84 71 GLY A CA 1
ATOM 500 C C . GLY A 1 71 ? -12.337 -18.581 -12.895 1 98.84 71 GLY A C 1
ATOM 501 O O . GLY A 1 71 ? -12.022 -19.772 -12.936 1 98.84 71 GLY A O 1
ATOM 502 N N . ILE A 1 72 ? -11.478 -17.582 -13.238 1 98.82 72 ILE A N 1
ATOM 503 C CA . ILE A 1 72 ? -10.155 -17.891 -13.768 1 98.82 72 ILE A CA 1
ATOM 504 C C . ILE A 1 72 ? -9.105 -17.029 -13.072 1 98.82 72 ILE A C 1
ATOM 506 O O . ILE A 1 72 ? -9.254 -15.808 -12.985 1 98.82 72 ILE A O 1
ATOM 510 N N . GLY A 1 73 ? -8.126 -17.622 -12.462 1 98.11 73 GLY A N 1
ATOM 511 C CA . GLY A 1 73 ? -6.874 -16.962 -12.129 1 98.11 73 GLY A CA 1
ATOM 512 C C . GLY A 1 73 ? -5.829 -17.08 -13.223 1 98.11 73 GLY A C 1
ATOM 513 O O . GLY A 1 73 ? -5.552 -18.179 -13.708 1 98.11 73 GLY A O 1
ATOM 514 N N . SER A 1 74 ? -5.254 -15.992 -13.613 1 96.45 74 SER A N 1
ATOM 515 C CA . SER A 1 74 ? -4.32 -16.028 -14.733 1 96.45 74 SER A CA 1
ATOM 516 C C . SER A 1 74 ? -3.118 -15.124 -14.481 1 96.45 74 SER A C 1
ATOM 518 O O . SER A 1 74 ? -3.23 -14.115 -13.781 1 96.45 74 SER A O 1
ATOM 520 N N . ALA A 1 75 ? -2.024 -15.46 -15.131 1 91.82 75 ALA A N 1
ATOM 521 C CA . ALA A 1 75 ? -0.866 -14.57 -15.153 1 91.82 75 ALA A CA 1
ATOM 522 C C . ALA A 1 75 ? -1.182 -13.277 -15.899 1 91.82 75 ALA A C 1
ATOM 524 O O . ALA A 1 75 ? -1.969 -13.278 -16.848 1 91.82 75 ALA A O 1
ATOM 525 N N . GLY A 1 76 ? -0.571 -12.194 -15.391 1 92.12 76 GLY A N 1
ATOM 526 C CA . GLY A 1 76 ? -0.742 -10.903 -16.039 1 92.12 76 GLY A CA 1
ATOM 527 C C . GLY A 1 76 ? -1.563 -9.928 -15.217 1 92.12 76 GLY A C 1
ATOM 528 O O . GLY A 1 76 ? -2.032 -10.266 -14.128 1 92.12 76 GLY A O 1
ATOM 529 N N . VAL A 1 77 ? -1.675 -8.733 -15.711 1 95.17 77 VAL A N 1
ATOM 530 C CA . VAL A 1 77 ? -2.604 -7.733 -15.197 1 95.17 77 VAL A CA 1
ATOM 531 C C . VAL A 1 77 ? -3.977 -7.925 -15.838 1 95.17 77 VAL A C 1
ATOM 533 O O . VAL A 1 77 ? -4.123 -7.795 -17.056 1 95.17 77 VAL A O 1
ATOM 536 N N . ILE A 1 78 ? -4.967 -8.25 -15.019 1 97.4 78 ILE A N 1
ATOM 537 C CA . ILE A 1 78 ? -6.296 -8.565 -15.533 1 97.4 78 ILE A CA 1
ATOM 538 C C . ILE A 1 78 ? -7.253 -7.415 -15.228 1 97.4 78 ILE A C 1
ATOM 540 O O . ILE A 1 78 ? -7.4 -7.012 -14.072 1 97.4 78 ILE A O 1
ATOM 544 N N . GLY A 1 79 ? -7.901 -6.944 -16.229 1 97.09 79 GLY A N 1
ATOM 545 C CA . GLY A 1 79 ? -8.824 -5.83 -16.077 1 97.09 79 GLY A CA 1
ATOM 546 C C . GLY A 1 79 ? -10.129 -6.223 -15.41 1 97.09 79 GLY A C 1
ATOM 547 O O . GLY A 1 79 ? -10.389 -7.408 -15.193 1 97.09 79 GLY A O 1
ATOM 548 N N . LYS A 1 80 ? -10.931 -5.256 -15.111 1 94.25 80 LYS A N 1
ATOM 549 C CA . LYS A 1 80 ? -12.186 -5.44 -14.388 1 94.25 80 LYS A CA 1
ATOM 550 C C . LYS A 1 80 ? -13.158 -6.306 -15.184 1 94.25 80 LYS A C 1
ATOM 552 O O . LYS A 1 80 ? -13.992 -7.005 -14.605 1 94.25 80 LYS A O 1
ATOM 557 N N . GLU A 1 81 ? -12.994 -6.319 -16.518 1 96.43 81 GLU A N 1
ATOM 558 C CA . GLU A 1 81 ? -13.902 -7.087 -17.364 1 96.43 81 GLU A CA 1
ATOM 559 C C . GLU A 1 81 ? -13.329 -8.464 -17.683 1 96.43 81 GLU A C 1
ATOM 561 O O . GLU A 1 81 ? -13.906 -9.216 -18.472 1 96.43 81 GLU A O 1
ATOM 566 N N . GLY A 1 82 ? -12.129 -8.736 -17.138 1 97.62 82 GLY A N 1
ATOM 567 C CA . GLY A 1 82 ? -11.559 -10.067 -17.273 1 97.62 82 GLY A CA 1
ATOM 568 C C . GLY A 1 82 ? -10.633 -10.2 -18.468 1 97.62 82 GLY A C 1
ATOM 569 O O . GLY A 1 82 ? -10.268 -11.312 -18.856 1 97.62 82 GLY A O 1
ATOM 570 N N . GLN A 1 83 ? -10.291 -9.064 -19.082 1 97.72 83 GLN A N 1
ATOM 571 C CA . GLN A 1 83 ? -9.319 -9.073 -20.171 1 97.72 83 GLN A CA 1
ATOM 572 C C . GLN A 1 83 ? -7.893 -8.988 -19.636 1 97.72 83 GLN A C 1
ATOM 574 O O . GLN A 1 83 ? -7.65 -8.37 -18.597 1 97.72 83 GLN A O 1
ATOM 579 N N . VAL A 1 84 ? -6.969 -9.529 -20.409 1 97.05 84 VAL A N 1
ATOM 580 C CA . VAL A 1 84 ? -5.553 -9.378 -20.09 1 97.05 84 VAL A CA 1
ATOM 581 C C . VAL A 1 84 ? -5.048 -8.031 -20.601 1 97.05 84 VAL A C 1
ATOM 583 O O . VAL A 1 84 ? -4.984 -7.804 -21.812 1 97.05 84 VAL A O 1
ATOM 586 N N . ILE A 1 85 ? -4.697 -7.17 -19.722 1 95.68 85 ILE A N 1
ATOM 587 C CA . ILE A 1 85 ? -4.216 -5.852 -20.122 1 95.68 85 ILE A CA 1
ATOM 588 C C . ILE A 1 85 ? -2.759 -5.947 -20.567 1 95.68 85 ILE A C 1
ATOM 590 O O . ILE A 1 85 ? -2.422 -5.577 -21.695 1 95.68 85 ILE A O 1
ATOM 594 N N . THR A 1 86 ? -1.905 -6.485 -19.663 1 92.46 86 THR A N 1
ATOM 595 C CA . THR A 1 86 ? -0.491 -6.706 -19.945 1 92.46 86 THR A CA 1
ATOM 596 C C . THR A 1 86 ? 0.011 -7.963 -19.242 1 92.46 86 THR A C 1
ATOM 598 O O . THR A 1 86 ? -0.558 -8.386 -18.233 1 92.46 86 THR A O 1
ATOM 601 N N . ALA A 1 87 ? 0.927 -8.594 -19.812 1 88.64 87 ALA A N 1
ATOM 602 C CA . ALA A 1 87 ? 1.548 -9.781 -19.23 1 88.64 87 ALA A CA 1
ATOM 603 C C . ALA A 1 87 ? 2.997 -9.922 -19.687 1 88.64 87 ALA A C 1
ATOM 605 O O . ALA A 1 87 ? 3.391 -9.352 -20.708 1 88.64 87 ALA A O 1
ATOM 606 N N . ALA A 1 88 ? 3.736 -10.611 -18.845 1 79.17 88 ALA A N 1
ATOM 607 C CA . ALA A 1 88 ? 5.104 -10.947 -19.23 1 79.17 88 ALA A CA 1
ATOM 608 C C . ALA A 1 88 ? 5.12 -11.881 -20.437 1 79.17 88 ALA A C 1
ATOM 610 O O . ALA A 1 88 ? 4.086 -12.438 -20.812 1 79.17 88 ALA A O 1
ATOM 611 N N . ASN A 1 89 ? 6.209 -12.046 -20.946 1 77.1 89 ASN A N 1
ATOM 612 C CA . ASN A 1 89 ? 6.347 -12.738 -22.223 1 77.1 89 ASN A CA 1
ATOM 613 C C . ASN A 1 89 ? 6.345 -14.254 -22.042 1 77.1 89 ASN A C 1
ATOM 615 O O . ASN A 1 89 ? 6.529 -14.998 -23.006 1 77.1 89 ASN A O 1
ATOM 619 N N . LEU A 1 90 ? 6.077 -14.652 -20.932 1 77.76 90 LEU A N 1
ATOM 620 C CA . LEU A 1 90 ? 6.004 -16.093 -20.716 1 77.76 90 LEU A CA 1
ATOM 621 C C . LEU A 1 90 ? 4.881 -16.71 -21.543 1 77.76 90 LEU A C 1
ATOM 623 O O . LEU A 1 90 ? 4.984 -17.86 -21.977 1 77.76 90 LEU A O 1
ATOM 627 N N . ILE A 1 91 ? 3.834 -16.05 -21.695 1 83.9 91 ILE A N 1
ATOM 628 C CA . ILE A 1 91 ? 2.74 -16.425 -22.584 1 83.9 91 ILE A CA 1
ATOM 629 C C . ILE A 1 91 ? 2.745 -15.525 -23.817 1 83.9 91 ILE A C 1
ATOM 631 O O . ILE A 1 91 ? 2.567 -14.31 -23.707 1 83.9 91 ILE A O 1
ATOM 635 N N . ARG A 1 92 ? 2.894 -16.156 -24.968 1 88.84 92 ARG A N 1
ATOM 636 C CA . ARG A 1 92 ? 3.029 -15.404 -26.211 1 88.84 92 ARG A CA 1
ATOM 637 C C . ARG A 1 92 ? 1.749 -14.639 -26.53 1 88.84 92 ARG A C 1
ATOM 639 O O . ARG A 1 92 ? 0.657 -15.211 -26.518 1 88.84 92 ARG A O 1
ATOM 646 N N . ASP A 1 93 ? 1.856 -13.388 -26.665 1 92.89 93 ASP A N 1
ATOM 647 C CA . ASP A 1 93 ? 0.781 -12.53 -27.153 1 92.89 93 ASP A CA 1
ATOM 648 C C . ASP A 1 93 ? -0.417 -12.56 -26.206 1 92.89 93 ASP A C 1
ATOM 650 O O . ASP A 1 93 ? -1.567 -12.566 -26.652 1 92.89 93 ASP A O 1
ATOM 654 N N . TRP A 1 94 ? -0.123 -12.649 -25.048 1 94.21 94 TRP A N 1
ATOM 655 C CA . TRP A 1 94 ? -1.176 -12.767 -24.045 1 94.21 94 TRP A CA 1
ATOM 656 C C . TRP A 1 94 ? -1.825 -11.413 -23.776 1 94.21 94 TRP A C 1
ATOM 658 O O . TRP A 1 94 ? -3.033 -11.332 -23.538 1 94.21 94 TRP A O 1
ATOM 668 N N . SER A 1 95 ? -1.084 -10.331 -23.9 1 94.24 95 SER A N 1
ATOM 669 C CA . SER A 1 95 ? -1.596 -8.983 -23.679 1 94.24 95 SER A CA 1
ATOM 670 C C . SER A 1 95 ? -2.698 -8.64 -24.676 1 94.24 95 SER A C 1
ATOM 672 O O . SER A 1 95 ? -2.564 -8.904 -25.873 1 94.24 95 SER A O 1
ATOM 674 N N . GLY A 1 96 ? -3.756 -8.132 -24.126 1 95.38 96 GLY A N 1
ATOM 675 C CA . GLY A 1 96 ? -4.853 -7.712 -24.984 1 95.38 96 GLY A CA 1
ATOM 676 C C . GLY A 1 96 ? -5.9 -8.791 -25.183 1 95.38 96 GLY A C 1
ATOM 677 O O . GLY A 1 96 ? -6.971 -8.529 -25.735 1 95.38 96 GLY A O 1
ATOM 678 N N . THR A 1 97 ? -5.702 -9.978 -24.701 1 96.95 97 THR A N 1
ATOM 679 C CA . THR A 1 97 ? -6.619 -11.097 -24.893 1 96.95 97 THR A CA 1
ATOM 680 C C . THR A 1 97 ? -7.893 -10.898 -24.077 1 96.95 97 THR A C 1
ATOM 682 O O . THR A 1 97 ? -7.832 -10.664 -22.868 1 96.95 97 THR A O 1
ATOM 685 N N . PRO A 1 98 ? -9.068 -10.94 -24.696 1 98.18 98 PRO A N 1
ATOM 686 C CA . PRO A 1 98 ? -10.333 -10.866 -23.96 1 98.18 98 PRO A CA 1
ATOM 687 C C . PRO A 1 98 ? -10.737 -12.205 -23.347 1 98.18 98 PRO A C 1
ATOM 689 O O . PRO A 1 98 ? -11.75 -12.788 -23.742 1 98.18 98 PRO A O 1
ATOM 692 N N . LEU A 1 99 ? -10.061 -12.641 -22.374 1 98.38 99 LEU A N 1
ATOM 693 C CA . LEU A 1 99 ? -10.095 -13.979 -21.795 1 98.38 99 LEU A CA 1
ATOM 694 C C . LEU A 1 99 ? -11.504 -14.338 -21.337 1 98.38 99 LEU A C 1
ATOM 696 O O . LEU A 1 99 ? -12.067 -15.344 -21.775 1 98.38 99 LEU A O 1
ATOM 700 N N . ALA A 1 100 ? -12.118 -13.494 -20.512 1 98.77 100 ALA A N 1
ATOM 701 C CA . ALA A 1 100 ? -13.438 -13.793 -19.964 1 98.77 100 ALA A CA 1
ATOM 702 C C . ALA A 1 100 ? -14.486 -13.87 -21.071 1 98.77 100 ALA A C 1
ATOM 704 O O . ALA A 1 100 ? -15.364 -14.736 -21.043 1 98.77 100 ALA A O 1
ATOM 705 N N . ALA A 1 101 ? -14.392 -12.968 -22.023 1 98.74 101 ALA A N 1
ATOM 706 C CA . ALA A 1 101 ? -15.349 -12.94 -23.126 1 98.74 101 ALA A CA 1
ATOM 707 C C . ALA A 1 101 ? -15.266 -14.218 -23.956 1 98.74 101 ALA A C 1
ATOM 709 O O . ALA A 1 101 ? -16.292 -14.801 -24.315 1 98.74 101 ALA A O 1
ATOM 710 N N . ILE A 1 102 ? -14.078 -14.651 -24.254 1 98.7 102 ILE A N 1
ATOM 711 C CA . ILE A 1 102 ? -13.872 -15.86 -25.044 1 98.7 102 ILE A CA 1
ATOM 712 C C . ILE A 1 102 ? -14.468 -17.061 -24.313 1 98.7 102 ILE A C 1
ATOM 714 O O . ILE A 1 102 ? -15.16 -17.884 -24.918 1 98.7 102 ILE A O 1
ATOM 718 N N . VAL A 1 103 ? -14.231 -17.137 -23.043 1 98.81 103 VAL A N 1
ATOM 719 C CA . VAL A 1 103 ? -14.707 -18.259 -22.242 1 98.81 103 VAL A CA 1
ATOM 720 C C . VAL A 1 103 ? -16.231 -18.219 -22.152 1 98.81 103 VAL A C 1
ATOM 722 O O . VAL A 1 103 ? -16.894 -19.249 -22.292 1 98.81 103 VAL A O 1
ATOM 725 N N . THR A 1 104 ? -16.772 -17.026 -21.929 1 98.84 104 THR A N 1
ATOM 726 C CA . THR A 1 104 ? -18.222 -16.873 -21.88 1 98.84 104 THR A CA 1
ATOM 727 C C . THR A 1 104 ? -18.857 -17.324 -23.192 1 98.84 104 THR A C 1
ATOM 729 O O . THR A 1 104 ? -19.833 -18.078 -23.189 1 98.84 104 THR A O 1
ATOM 732 N N . ASP A 1 105 ? -18.317 -16.858 -24.282 1 98.59 105 ASP A N 1
ATOM 733 C CA . ASP A 1 105 ? -18.864 -17.167 -25.599 1 98.59 105 ASP A CA 1
ATOM 734 C C . ASP A 1 105 ? -18.847 -18.671 -25.861 1 98.59 105 ASP A C 1
ATOM 736 O O . ASP A 1 105 ? -19.811 -19.225 -26.393 1 98.59 105 ASP A O 1
ATOM 740 N N . ARG A 1 106 ? -17.804 -19.335 -25.5 1 98.4 106 ARG A N 1
ATOM 741 C CA . ARG A 1 106 ? -17.622 -20.752 -25.799 1 98.4 106 ARG A CA 1
ATOM 742 C C . ARG A 1 106 ? -18.499 -21.618 -24.901 1 98.4 106 ARG A C 1
ATOM 744 O O . ARG A 1 106 ? -18.982 -22.67 -25.324 1 98.4 106 ARG A O 1
ATOM 751 N N . THR A 1 107 ? -18.715 -21.252 -23.634 1 98.4 107 THR A N 1
ATOM 752 C CA . THR A 1 107 ? -19.338 -22.128 -22.648 1 98.4 107 THR A CA 1
ATOM 753 C C . THR A 1 107 ? -20.803 -21.754 -22.441 1 98.4 107 THR A C 1
ATOM 755 O O . THR A 1 107 ? -21.58 -22.542 -21.898 1 98.4 107 THR A O 1
ATOM 758 N N . GLY A 1 108 ? -21.138 -20.481 -22.772 1 98.4 108 GLY A N 1
ATOM 759 C CA . GLY A 1 108 ? -22.468 -19.971 -22.48 1 98.4 108 GLY A CA 1
ATOM 760 C C . GLY A 1 108 ? -22.657 -19.596 -21.022 1 98.4 108 GLY A C 1
ATOM 761 O O . GLY A 1 108 ? -23.765 -19.26 -20.601 1 98.4 108 GLY A O 1
ATOM 762 N N . LEU A 1 109 ? -21.67 -19.662 -20.195 1 98.66 109 LEU A N 1
ATOM 763 C CA . LEU A 1 109 ? -21.693 -19.309 -18.779 1 98.66 109 LEU A CA 1
ATOM 764 C C . LEU A 1 109 ? -20.958 -17.995 -18.535 1 98.66 109 LEU A C 1
ATOM 766 O O . LEU A 1 109 ? -19.969 -17.697 -19.208 1 98.66 109 LEU A O 1
ATOM 770 N N . PRO A 1 110 ? -21.448 -17.184 -17.551 1 98.71 110 PRO A N 1
ATOM 771 C CA . PRO A 1 110 ? -20.673 -15.988 -17.214 1 98.71 110 PRO A CA 1
ATOM 772 C C . PRO A 1 110 ? -19.274 -16.317 -16.699 1 98.71 110 PRO A C 1
ATOM 774 O O . PRO A 1 110 ? -19.112 -17.217 -15.871 1 98.71 110 PRO A O 1
ATOM 777 N N . ALA A 1 111 ? -18.285 -15.613 -17.225 1 98.87 111 ALA A N 1
ATOM 778 C CA . ALA A 1 111 ? -16.902 -15.861 -16.829 1 98.87 111 ALA A CA 1
ATOM 779 C C . ALA A 1 111 ? -16.277 -14.616 -16.206 1 98.87 111 ALA A C 1
ATOM 781 O O . ALA A 1 111 ? -16.537 -13.495 -16.651 1 98.87 111 ALA A O 1
ATOM 782 N N . TYR A 1 112 ? -15.461 -14.829 -15.22 1 98.71 112 TYR A N 1
ATOM 783 C CA . TYR A 1 112 ? -14.718 -13.807 -14.491 1 98.71 112 TYR A CA 1
ATOM 784 C C . TYR A 1 112 ? -13.248 -14.187 -14.362 1 98.71 112 TYR A C 1
ATOM 786 O O . TYR A 1 112 ? -12.913 -15.37 -14.258 1 98.71 112 TYR A O 1
ATOM 794 N N . ALA A 1 113 ? -12.412 -13.179 -14.384 1 98.6 113 ALA A N 1
ATOM 795 C CA . ALA A 1 113 ? -10.984 -13.473 -14.295 1 98.6 113 ALA A CA 1
ATOM 796 C C . ALA A 1 113 ? -10.267 -12.45 -13.419 1 98.6 113 ALA A C 1
ATOM 798 O O . ALA A 1 113 ? -10.689 -11.294 -13.331 1 98.6 113 ALA A O 1
ATOM 799 N N . VAL A 1 114 ? -9.229 -12.88 -12.791 1 98.03 114 VAL A N 1
ATOM 800 C CA . VAL A 1 114 ? -8.32 -12.043 -12.015 1 98.03 114 VAL A CA 1
ATOM 801 C C . VAL A 1 114 ? -6.891 -12.562 -12.156 1 98.03 114 VAL A C 1
ATOM 803 O O . VAL A 1 114 ? -6.662 -13.611 -12.763 1 98.03 114 VAL A O 1
ATOM 806 N N . ASN A 1 115 ? -5.97 -11.799 -11.693 1 96.83 115 ASN A N 1
ATOM 807 C CA . ASN A 1 115 ? -4.588 -12.255 -11.595 1 96.83 115 ASN A CA 1
ATOM 808 C C . ASN A 1 115 ? -4.472 -13.513 -10.738 1 96.83 115 ASN A C 1
ATOM 810 O O . ASN A 1 115 ? -5.188 -13.661 -9.747 1 96.83 115 ASN A O 1
ATOM 814 N N . ASP A 1 116 ? -3.553 -14.338 -11.044 1 96.14 116 ASP A N 1
ATOM 815 C CA . ASP A 1 116 ? -3.414 -15.626 -10.37 1 96.14 116 ASP A CA 1
ATOM 816 C C . ASP A 1 116 ? -3.094 -15.439 -8.889 1 96.14 116 ASP A C 1
ATOM 818 O O . ASP A 1 116 ? -3.586 -16.189 -8.043 1 96.14 116 ASP A O 1
ATOM 822 N N . VAL A 1 117 ? -2.286 -14.496 -8.524 1 96.69 117 VAL A N 1
ATOM 823 C CA . VAL A 1 117 ? -1.955 -14.267 -7.122 1 96.69 117 VAL A CA 1
ATOM 824 C C . VAL A 1 117 ? -3.179 -13.733 -6.382 1 96.69 117 VAL A C 1
ATOM 826 O O . VAL A 1 117 ? -3.408 -14.074 -5.219 1 96.69 117 VAL A O 1
ATOM 829 N N . HIS A 1 118 ? -3.966 -12.899 -7.032 1 98.11 118 HIS A N 1
ATOM 830 C CA . HIS A 1 118 ? -5.231 -12.469 -6.449 1 98.11 118 HIS A CA 1
ATOM 831 C C . HIS A 1 118 ? -6.145 -13.659 -6.176 1 98.11 118 HIS A C 1
ATOM 833 O O . HIS A 1 118 ? -6.765 -13.741 -5.113 1 98.11 118 HIS A O 1
ATOM 839 N N . ALA A 1 119 ? -6.204 -14.547 -7.157 1 98.25 119 ALA A N 1
ATOM 840 C CA . ALA A 1 119 ? -7.043 -15.727 -6.967 1 98.25 119 ALA A CA 1
ATOM 841 C C . ALA A 1 119 ? -6.573 -16.547 -5.768 1 98.25 119 ALA A C 1
ATOM 843 O O . ALA A 1 119 ? -7.389 -17.021 -4.975 1 98.25 119 ALA A O 1
ATOM 844 N N . HIS A 1 120 ? -5.312 -16.711 -5.685 1 97.97 120 HIS A N 1
ATOM 845 C CA . HIS A 1 120 ? -4.745 -17.428 -4.549 1 97.97 120 HIS A CA 1
ATOM 846 C C . HIS A 1 120 ? -5.141 -16.771 -3.23 1 97.97 120 HIS A C 1
ATOM 848 O O . HIS A 1 120 ? -5.618 -17.446 -2.315 1 97.97 120 HIS A O 1
ATOM 854 N N . ALA A 1 121 ? -4.971 -15.496 -3.155 1 98.54 121 ALA A N 1
ATOM 855 C CA . ALA A 1 121 ? -5.275 -14.75 -1.936 1 98.54 121 ALA A CA 1
ATOM 856 C C . ALA A 1 121 ? -6.759 -14.839 -1.595 1 98.54 121 ALA A C 1
ATOM 858 O O . ALA A 1 121 ? -7.127 -14.983 -0.426 1 98.54 121 ALA A O 1
ATOM 859 N N . LEU A 1 122 ? -7.565 -14.713 -2.582 1 98.32 122 LEU A N 1
ATOM 860 C CA . LEU A 1 122 ? -9.006 -14.813 -2.38 1 98.32 122 LEU A CA 1
ATOM 861 C C . LEU A 1 122 ? -9.384 -16.184 -1.829 1 98.32 122 LEU A C 1
ATOM 863 O O . LEU A 1 122 ? -10.263 -16.292 -0.971 1 98.32 122 LEU A O 1
ATOM 867 N N . GLY A 1 123 ? -8.725 -17.232 -2.354 1 98.38 123 GLY A N 1
ATOM 868 C CA . GLY A 1 123 ? -8.951 -18.563 -1.814 1 98.38 123 GLY A CA 1
ATOM 869 C C . GLY A 1 123 ? -8.616 -18.674 -0.338 1 98.38 123 GLY A C 1
ATOM 870 O O . GLY A 1 123 ? -9.41 -19.197 0.446 1 98.38 123 GLY A O 1
ATOM 871 N N . GLU A 1 124 ? -7.472 -18.153 0.038 1 98.31 124 GLU A N 1
ATOM 872 C CA . GLU A 1 124 ? -7.046 -18.176 1.434 1 98.31 124 GLU A CA 1
ATOM 873 C C . GLU A 1 124 ? -7.997 -17.37 2.315 1 98.31 124 GLU A C 1
ATOM 875 O O . GL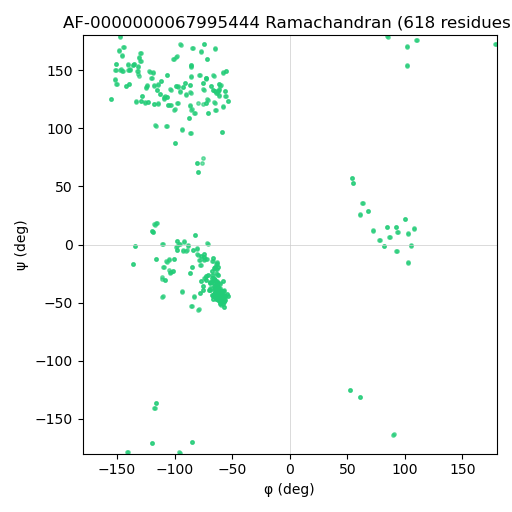U A 1 124 ? -8.221 -17.718 3.476 1 98.31 124 GLU A O 1
ATOM 880 N N . ALA A 1 125 ? -8.552 -16.304 1.793 1 97.52 125 ALA A N 1
ATOM 881 C CA . ALA A 1 125 ? -9.475 -15.456 2.543 1 97.52 125 ALA A CA 1
ATOM 882 C C . ALA A 1 125 ? -10.821 -16.147 2.738 1 97.52 125 ALA A C 1
ATOM 884 O O . ALA A 1 125 ? -11.507 -15.915 3.736 1 97.52 125 ALA A O 1
ATOM 885 N N . TRP A 1 126 ? -11.156 -16.953 1.797 1 97.43 126 TRP A N 1
ATOM 886 C CA . TRP A 1 126 ? -12.45 -17.625 1.857 1 97.43 126 TRP A CA 1
ATOM 887 C C . TRP A 1 126 ? -12.376 -18.87 2.736 1 97.43 126 TRP A C 1
ATOM 889 O O . TRP A 1 126 ? -13.217 -19.066 3.617 1 97.43 126 TRP A O 1
ATOM 899 N N . GLN A 1 127 ? -11.265 -19.701 2.542 1 97.32 127 GLN A N 1
ATOM 900 C CA . GLN A 1 127 ? -11.267 -21.017 3.171 1 97.32 127 GLN A CA 1
ATOM 901 C C . GLN A 1 127 ? -9.933 -21.302 3.856 1 97.32 127 GLN A C 1
ATOM 903 O O . GLN A 1 127 ? -9.74 -22.376 4.428 1 97.32 127 GLN A O 1
ATOM 908 N N . GLY A 1 128 ? -9.047 -20.445 3.78 1 97.67 128 GLY A N 1
ATOM 909 C CA . GLY A 1 128 ? -7.692 -20.787 4.181 1 97.67 128 GLY A CA 1
ATOM 910 C C . GLY A 1 128 ? -7.19 -19.965 5.352 1 97.67 128 GLY A C 1
ATOM 911 O O . GLY A 1 128 ? -7.929 -19.72 6.308 1 97.67 128 GLY A O 1
ATOM 912 N N . ALA A 1 129 ? -5.954 -19.593 5.296 1 97.54 129 ALA A N 1
ATOM 913 C CA . ALA A 1 129 ? -5.173 -19.073 6.416 1 97.54 129 ALA A CA 1
ATOM 914 C C . ALA A 1 129 ? -5.691 -17.707 6.857 1 97.54 129 ALA A C 1
ATOM 916 O O . ALA A 1 129 ? -5.498 -17.304 8.007 1 97.54 129 ALA A O 1
ATOM 917 N N . THR A 1 130 ? -6.38 -16.999 5.952 1 97.17 130 THR A N 1
ATOM 918 C CA . THR A 1 130 ? -6.741 -15.627 6.295 1 97.17 130 THR A CA 1
ATOM 919 C C . THR A 1 130 ? -8.256 -15.475 6.392 1 97.17 130 THR A C 1
ATOM 921 O O . THR A 1 130 ? -8.781 -14.364 6.294 1 97.17 130 THR A O 1
ATOM 924 N N . SER A 1 131 ? -8.978 -16.55 6.544 1 96.14 131 SER A N 1
ATOM 925 C CA . SER A 1 131 ? -10.436 -16.56 6.494 1 96.14 131 SER A CA 1
ATOM 926 C C . SER A 1 131 ? -11.034 -15.761 7.648 1 96.14 131 SER A C 1
ATOM 928 O O . SER A 1 131 ? -12.174 -15.299 7.566 1 96.14 131 SER A O 1
ATOM 930 N N . THR A 1 132 ? -10.282 -15.491 8.743 1 95.81 132 THR A N 1
ATOM 931 C CA . THR A 1 132 ? -10.824 -14.781 9.896 1 95.81 132 THR A CA 1
ATOM 932 C C . THR A 1 132 ? -10.202 -13.392 10.017 1 95.81 132 THR A C 1
ATOM 934 O O . THR A 1 132 ? -10.495 -12.655 10.961 1 95.81 132 THR A O 1
ATOM 937 N N . ALA A 1 133 ? -9.336 -13.059 9.125 1 96.63 133 ALA A N 1
ATOM 938 C CA . ALA A 1 133 ? -8.655 -11.769 9.194 1 96.63 133 ALA A CA 1
ATOM 939 C C . ALA A 1 133 ? -9.471 -10.681 8.502 1 96.63 133 ALA A C 1
ATOM 941 O O . ALA A 1 133 ? -10.029 -10.905 7.426 1 96.63 133 ALA A O 1
ATOM 942 N N . GLU A 1 134 ? -9.567 -9.537 9.088 1 96.6 134 GLU A N 1
ATOM 943 C CA . GLU A 1 134 ? -10.241 -8.404 8.462 1 96.6 134 GLU A CA 1
ATOM 944 C C . GLU A 1 134 ? -9.512 -7.959 7.197 1 96.6 134 GLU A C 1
ATOM 946 O O . GLU A 1 134 ? -10.144 -7.682 6.175 1 96.6 134 GLU A O 1
ATOM 951 N N . THR A 1 135 ? -8.227 -7.819 7.272 1 98.07 135 THR A N 1
ATOM 952 C CA . THR A 1 135 ? -7.37 -7.556 6.122 1 98.07 135 THR A CA 1
ATOM 953 C C . THR A 1 135 ? -6.162 -8.488 6.123 1 98.07 135 THR A C 1
ATOM 955 O O . THR A 1 135 ? -5.722 -8.941 7.182 1 98.07 135 THR A O 1
ATOM 958 N N . SER A 1 136 ? -5.699 -8.806 4.956 1 98.56 136 SER A N 1
ATOM 959 C CA . SER A 1 136 ? -4.516 -9.65 4.832 1 98.56 136 SER A CA 1
ATOM 960 C C . SER A 1 136 ? -3.699 -9.279 3.599 1 98.56 136 SER A C 1
ATOM 962 O O . SER A 1 136 ? -4.228 -8.701 2.648 1 98.56 136 SER A O 1
ATOM 964 N N . LEU A 1 137 ? -2.462 -9.494 3.696 1 98.78 137 LEU A N 1
ATOM 965 C CA . LEU A 1 137 ? -1.523 -9.384 2.585 1 98.78 137 LEU A CA 1
ATOM 966 C C . LEU A 1 137 ? -0.927 -10.745 2.241 1 98.78 137 LEU A C 1
ATOM 968 O O . LEU A 1 137 ? -0.345 -11.409 3.103 1 98.78 137 LEU A O 1
ATOM 972 N N . MET A 1 138 ? -1.101 -11.147 1.059 1 98.58 138 MET A N 1
ATOM 973 C CA . MET A 1 138 ? -0.398 -12.33 0.57 1 98.58 138 MET A CA 1
ATOM 974 C C . MET A 1 138 ? 0.756 -11.937 -0.346 1 98.58 138 MET A C 1
ATOM 976 O O . MET A 1 138 ? 0.603 -11.072 -1.209 1 98.58 138 MET A O 1
ATOM 980 N N . VAL A 1 139 ? 1.842 -12.508 -0.135 1 98.72 139 VAL A N 1
ATOM 981 C CA . VAL A 1 139 ? 2.975 -12.376 -1.045 1 98.72 139 VAL A CA 1
ATOM 982 C C . VAL A 1 139 ? 3.456 -13.76 -1.476 1 98.72 139 VAL A C 1
ATOM 984 O O . VAL A 1 139 ? 3.777 -14.602 -0.635 1 98.72 139 VAL A O 1
ATOM 987 N N . ALA A 1 140 ? 3.455 -13.969 -2.715 1 97.54 140 ALA A N 1
ATOM 988 C CA . ALA A 1 140 ? 3.922 -15.228 -3.291 1 97.54 140 ALA A CA 1
ATOM 989 C C . ALA A 1 140 ? 5.342 -15.09 -3.833 1 97.54 140 ALA A C 1
ATOM 991 O O . ALA A 1 140 ? 5.588 -14.309 -4.755 1 97.54 140 ALA A O 1
ATOM 992 N N . PHE A 1 141 ? 6.264 -15.827 -3.242 1 97.13 141 PHE A N 1
ATOM 993 C CA . PHE A 1 141 ? 7.64 -15.903 -3.718 1 97.13 141 PHE A CA 1
ATOM 994 C C . PHE A 1 141 ? 7.86 -17.168 -4.539 1 97.13 141 PHE A C 1
ATOM 996 O O . PHE A 1 141 ? 8.241 -18.208 -3.996 1 97.13 141 PHE A O 1
ATOM 1003 N N . GLY A 1 142 ? 7.608 -17.139 -5.751 1 93.66 142 GLY A N 1
ATOM 1004 C CA . GLY A 1 142 ? 7.807 -18.23 -6.692 1 93.66 142 GLY A CA 1
ATOM 1005 C C . GLY A 1 142 ? 8.829 -17.912 -7.767 1 93.66 142 GLY A C 1
ATOM 1006 O O . GLY A 1 142 ? 9.903 -17.384 -7.473 1 93.66 142 GLY A O 1
ATOM 1007 N N . THR A 1 143 ? 8.436 -18.309 -9.03 1 89.86 143 THR A N 1
ATOM 1008 C CA . THR A 1 143 ? 9.285 -17.892 -10.14 1 89.86 143 THR A CA 1
ATOM 1009 C C . THR A 1 143 ? 9.429 -16.373 -10.172 1 89.86 143 THR A C 1
ATOM 1011 O O . THR A 1 143 ? 10.508 -15.853 -10.46 1 89.86 143 THR A O 1
ATOM 1014 N N . GLY A 1 144 ? 8.413 -15.715 -9.9 1 92.68 144 GLY A N 1
ATOM 1015 C CA . GLY A 1 144 ? 8.378 -14.285 -9.638 1 92.68 144 GLY A CA 1
ATOM 1016 C C . GLY A 1 144 ? 7.863 -13.944 -8.253 1 92.68 144 GLY A C 1
ATOM 1017 O O . GLY A 1 144 ? 7.801 -14.81 -7.377 1 92.68 144 GLY A O 1
ATOM 1018 N N . VAL A 1 145 ? 7.643 -12.708 -8.046 1 96.37 145 VAL A N 1
ATOM 1019 C CA . VAL A 1 145 ? 7.066 -12.262 -6.782 1 96.37 145 VAL A CA 1
ATOM 1020 C C . VAL A 1 145 ? 5.781 -11.481 -7.048 1 96.37 145 VAL A C 1
ATOM 1022 O O . VAL A 1 145 ? 5.781 -10.515 -7.814 1 96.37 145 VAL A O 1
ATOM 1025 N N . GLY A 1 146 ? 4.677 -11.878 -6.513 1 96.5 146 GLY A N 1
ATOM 1026 C CA . GLY A 1 146 ? 3.391 -11.202 -6.59 1 96.5 146 GLY A CA 1
ATOM 1027 C C . GLY A 1 146 ? 2.737 -11.008 -5.236 1 96.5 146 GLY A C 1
ATOM 1028 O O . GLY A 1 146 ? 3.143 -11.627 -4.25 1 96.5 146 GLY A O 1
ATOM 1029 N N . GLY A 1 147 ? 1.771 -10.158 -5.23 1 97.89 147 GLY A N 1
ATOM 1030 C CA . GLY A 1 147 ? 1.076 -9.894 -3.98 1 97.89 147 GLY A CA 1
ATOM 1031 C C . GLY A 1 147 ? -0.389 -9.55 -4.173 1 97.89 147 GLY A C 1
ATOM 1032 O O . GLY A 1 147 ? -0.839 -9.339 -5.301 1 97.89 147 GLY A O 1
ATOM 1033 N N . SER A 1 148 ? -1.095 -9.573 -3.094 1 98.63 148 SER A N 1
ATOM 1034 C CA . SER A 1 148 ? -2.509 -9.216 -3.057 1 98.63 148 SER A CA 1
ATOM 1035 C C . SER A 1 148 ? -2.925 -8.751 -1.666 1 98.63 148 SER A C 1
ATOM 1037 O O . SER A 1 148 ? -2.638 -9.418 -0.67 1 98.63 148 SER A O 1
ATOM 1039 N N . TYR A 1 149 ? -3.48 -7.613 -1.598 1 98.53 149 TYR A N 1
ATOM 1040 C CA . TYR A 1 149 ? -4.07 -7.117 -0.359 1 98.53 149 TYR A CA 1
ATOM 1041 C C . TYR A 1 149 ? -5.577 -7.341 -0.344 1 98.53 149 TYR A C 1
ATOM 1043 O O . TYR A 1 149 ? -6.289 -6.878 -1.239 1 98.53 149 TYR A O 1
ATOM 1051 N N . ILE A 1 150 ? -6.066 -8.061 0.657 1 98.1 150 ILE A N 1
ATOM 1052 C CA . ILE A 1 150 ? -7.477 -8.412 0.775 1 98.1 150 ILE A CA 1
ATOM 1053 C C . ILE A 1 150 ? -8.107 -7.635 1.929 1 98.1 150 ILE A C 1
ATOM 1055 O O . ILE A 1 150 ? -7.564 -7.607 3.036 1 98.1 150 ILE A O 1
ATOM 1059 N N . SER A 1 151 ? -9.137 -6.987 1.683 1 95.25 151 SER A N 1
ATOM 1060 C CA . SER A 1 151 ? -9.965 -6.318 2.682 1 95.25 151 SER A CA 1
ATOM 1061 C C . SER A 1 151 ? -11.435 -6.693 2.522 1 95.25 151 SER A C 1
ATOM 1063 O O . SER A 1 151 ? -12.012 -6.518 1.446 1 95.25 151 SER A O 1
ATOM 1065 N N . GLY A 1 152 ? -12.084 -7.213 3.526 1 89.64 152 GLY A N 1
ATOM 1066 C CA . GLY A 1 152 ? -13.479 -7.618 3.457 1 89.64 152 GLY A CA 1
ATOM 1067 C C . GLY A 1 152 ? -13.736 -8.699 2.423 1 89.64 152 GLY A C 1
ATOM 1068 O O . GLY A 1 152 ? -14.763 -8.681 1.742 1 89.64 152 GLY A O 1
ATOM 1069 N N . GLY A 1 153 ? -12.75 -9.449 2.15 1 91.86 153 GLY A N 1
ATOM 1070 C CA . GLY A 1 153 ? -12.907 -10.567 1.234 1 91.86 153 GLY A CA 1
ATOM 1071 C C . GLY A 1 153 ? -12.719 -10.178 -0.22 1 91.86 153 GLY A C 1
ATOM 1072 O O . GLY A 1 153 ? -12.942 -10.991 -1.119 1 91.86 153 GLY A O 1
ATOM 1073 N N . THR A 1 154 ? -12.325 -8.984 -0.457 1 93.62 154 THR A N 1
ATOM 1074 C CA . THR A 1 154 ? -12.096 -8.51 -1.817 1 93.62 154 THR A CA 1
ATOM 1075 C C . THR A 1 154 ? -10.658 -8.027 -1.987 1 93.62 154 THR A C 1
ATOM 1077 O O . THR A 1 154 ? -10.05 -7.527 -1.039 1 93.62 154 THR A O 1
ATOM 1080 N N . GLN A 1 155 ? -10.162 -8.183 -3.191 1 96.4 155 GLN A N 1
ATOM 1081 C CA . GLN A 1 155 ? -8.791 -7.76 -3.46 1 96.4 155 GLN A CA 1
ATOM 1082 C C . GLN A 1 155 ? -8.733 -6.279 -3.823 1 96.4 155 GLN A C 1
ATOM 1084 O O . GLN A 1 155 ? -9.656 -5.751 -4.446 1 96.4 155 GLN A O 1
ATOM 1089 N N . MET A 1 156 ? -7.686 -5.636 -3.401 1 96.26 156 MET A N 1
ATOM 1090 C CA . MET A 1 156 ? -7.369 -4.303 -3.905 1 96.26 156 MET A CA 1
ATOM 1091 C C . MET A 1 156 ? -6.889 -4.368 -5.351 1 96.26 156 MET A C 1
ATOM 1093 O O . MET A 1 156 ? -5.823 -4.917 -5.632 1 96.26 156 MET A O 1
ATOM 1097 N N . ARG A 1 157 ? -7.602 -3.848 -6.264 1 94.81 157 ARG A N 1
ATOM 1098 C CA . ARG A 1 157 ? -7.274 -3.943 -7.682 1 94.81 157 ARG A CA 1
ATOM 1099 C C . ARG A 1 157 ? -6.463 -2.735 -8.139 1 94.81 157 ARG A C 1
ATOM 1101 O O . ARG A 1 157 ? -5.513 -2.874 -8.912 1 94.81 157 ARG A O 1
ATOM 1108 N N . GLY A 1 158 ? -6.89 -1.474 -7.604 1 96.28 158 GLY A N 1
ATOM 1109 C CA . GLY A 1 158 ? -6.284 -0.221 -8.025 1 96.28 158 GLY A CA 1
ATOM 1110 C C . GLY A 1 158 ? -6.902 0.345 -9.289 1 96.28 158 GLY A C 1
ATOM 1111 O O . GLY A 1 158 ? -7.831 -0.241 -9.849 1 96.28 158 GLY A O 1
ATOM 1112 N N . ALA A 1 159 ? -6.426 1.484 -9.717 1 97.14 159 ALA A N 1
ATOM 1113 C CA . ALA A 1 159 ? -6.97 2.239 -10.844 1 97.14 159 ALA A CA 1
ATOM 1114 C C . ALA A 1 159 ? -6.743 1.5 -12.159 1 97.14 159 ALA A C 1
ATOM 1116 O O . ALA A 1 159 ? -7.588 1.543 -13.056 1 97.14 159 ALA A O 1
ATOM 1117 N N . HIS A 1 160 ? -5.635 0.754 -12.276 1 96.47 160 HIS A N 1
ATOM 1118 C CA . HIS A 1 160 ? -5.237 0.116 -13.526 1 96.47 160 HIS A CA 1
ATOM 1119 C C . HIS A 1 160 ? -5.168 -1.399 -13.373 1 96.47 160 HIS A C 1
ATOM 1121 O O . HIS A 1 160 ? -4.553 -2.083 -14.195 1 96.47 160 HIS A O 1
ATOM 1127 N N . SER A 1 161 ? -5.685 -1.921 -12.259 1 96.4 161 SER A N 1
ATOM 1128 C CA . SER A 1 161 ? -5.643 -3.341 -11.928 1 96.4 161 SER A CA 1
ATOM 1129 C C . SER A 1 161 ? -4.218 -3.8 -11.639 1 96.4 161 SER A C 1
ATOM 1131 O O . SER A 1 161 ? -3.876 -4.962 -11.868 1 96.4 161 SER A O 1
ATOM 1133 N N . LEU A 1 162 ? -3.408 -2.867 -11.154 1 96.38 162 LEU A N 1
ATOM 1134 C CA . LEU A 1 162 ? -1.986 -3.138 -10.97 1 96.38 162 LEU A CA 1
ATOM 1135 C C . LEU A 1 162 ? -1.657 -3.337 -9.495 1 96.38 162 LEU A C 1
ATOM 1137 O O . LEU A 1 162 ? -0.562 -3.79 -9.154 1 96.38 162 LEU A O 1
ATOM 1141 N N . ALA A 1 163 ? -2.607 -2.987 -8.606 1 96.87 163 ALA A N 1
ATOM 1142 C CA . ALA A 1 163 ? -2.306 -3.106 -7.182 1 96.87 163 ALA A CA 1
ATOM 1143 C C . ALA A 1 163 ? -1.892 -4.531 -6.826 1 96.87 163 ALA A C 1
ATOM 1145 O O . ALA A 1 163 ? -2.512 -5.496 -7.279 1 96.87 163 ALA A O 1
ATOM 1146 N N . GLY A 1 164 ? -0.778 -4.63 -6.08 1 94.66 164 GLY A N 1
ATOM 1147 C CA . GLY A 1 164 ? -0.331 -5.944 -5.646 1 94.66 164 GLY A CA 1
ATOM 1148 C C . GLY A 1 164 ? 0.873 -6.449 -6.419 1 94.66 164 GLY A C 1
ATOM 1149 O O . GLY A 1 164 ? 1.374 -7.543 -6.151 1 94.66 164 GLY A O 1
ATOM 1150 N N . HIS A 1 165 ? 1.37 -5.723 -7.353 1 95.23 165 HIS A N 1
ATOM 1151 C CA . HIS A 1 165 ? 2.6 -6.106 -8.035 1 95.23 165 HIS A CA 1
ATOM 1152 C C . HIS A 1 165 ? 3.826 -5.755 -7.199 1 95.23 165 HIS A C 1
ATOM 1154 O O . HIS A 1 165 ? 4.743 -5.086 -7.683 1 95.23 165 HIS A O 1
ATOM 1160 N N . VAL A 1 166 ? 3.88 -6.384 -6.063 1 97.08 166 VAL A N 1
ATOM 1161 C CA . VAL A 1 166 ? 4.785 -5.999 -4.985 1 97.08 166 VAL A CA 1
ATOM 1162 C C . VAL A 1 166 ? 6.183 -6.546 -5.263 1 97.08 166 VAL A C 1
ATOM 1164 O O . VAL A 1 166 ? 7.118 -6.295 -4.499 1 97.08 166 VAL A O 1
ATOM 1167 N N . GLY A 1 167 ? 6.365 -7.276 -6.275 1 97.33 167 GLY A N 1
ATOM 1168 C CA . GLY A 1 167 ? 7.695 -7.719 -6.664 1 97.33 167 GLY A CA 1
ATOM 1169 C C . GLY A 1 167 ? 8.505 -6.639 -7.356 1 97.33 167 GLY A C 1
ATOM 1170 O O . GLY A 1 167 ? 9.722 -6.767 -7.503 1 97.33 167 GLY A O 1
ATOM 1171 N N . HIS A 1 168 ? 7.845 -5.562 -7.687 1 96.5 168 HIS A N 1
ATOM 1172 C CA . HIS A 1 168 ? 8.478 -4.627 -8.611 1 96.5 168 HIS A CA 1
ATOM 1173 C C . HIS A 1 168 ? 8.706 -3.271 -7.952 1 96.5 168 HIS A C 1
ATOM 1175 O O . HIS A 1 168 ? 8.845 -2.257 -8.64 1 96.5 168 HIS A O 1
ATOM 1181 N N . PHE A 1 169 ? 8.644 -3.205 -6.683 1 96.37 169 PHE A N 1
ATOM 1182 C CA . PHE A 1 169 ? 9.148 -1.993 -6.048 1 96.37 169 PHE A CA 1
ATOM 1183 C C . PHE A 1 169 ? 10.601 -2.17 -5.621 1 96.37 169 PHE A C 1
ATOM 1185 O O . PHE A 1 169 ? 11.144 -3.274 -5.691 1 96.37 169 PHE A O 1
ATOM 1192 N N . SER A 1 170 ? 11.226 -1.128 -5.199 1 96.95 170 SER A N 1
ATOM 1193 C CA . SER A 1 170 ? 12.675 -1.071 -5.029 1 96.95 170 SER A CA 1
ATOM 1194 C C . SER A 1 170 ? 13.123 -1.888 -3.822 1 96.95 170 SER A C 1
ATOM 1196 O O . SER A 1 170 ? 12.442 -1.911 -2.794 1 96.95 170 SER A O 1
ATOM 1198 N N . SER A 1 171 ? 14.223 -2.508 -3.944 1 96.9 171 SER A N 1
ATOM 1199 C CA . SER A 1 171 ? 14.886 -3.223 -2.859 1 96.9 171 SER A CA 1
ATOM 1200 C C . SER A 1 171 ? 16.315 -2.727 -2.661 1 96.9 171 SER A C 1
ATOM 1202 O O . SER A 1 171 ? 17.088 -2.65 -3.618 1 96.9 171 SER A O 1
ATOM 1204 N N . PRO A 1 172 ? 16.689 -2.501 -1.384 1 95 172 PRO A N 1
ATOM 1205 C CA . PRO A 1 172 ? 18.088 -2.138 -1.143 1 95 172 PRO A CA 1
ATOM 1206 C C . PRO A 1 172 ? 19.062 -3.247 -1.537 1 95 172 PRO A C 1
ATOM 1208 O O . PRO A 1 172 ? 20.244 -2.981 -1.769 1 95 172 PRO A O 1
ATOM 1211 N N . TRP A 1 173 ? 18.63 -4.448 -1.719 1 95.06 173 TRP A N 1
ATOM 1212 C CA . TRP A 1 173 ? 19.482 -5.593 -2.025 1 95.06 173 TRP A CA 1
ATOM 1213 C C . TRP A 1 173 ? 19.595 -5.801 -3.531 1 95.06 173 TRP A C 1
ATOM 1215 O O . TRP A 1 173 ? 20.375 -6.637 -3.992 1 95.06 173 TRP A O 1
ATOM 1225 N N . ALA A 1 174 ? 18.863 -5.034 -4.294 1 96.74 174 ALA A N 1
ATOM 1226 C CA . ALA A 1 174 ? 18.783 -5.3 -5.728 1 96.74 174 ALA A CA 1
ATOM 1227 C C . ALA A 1 174 ? 19.322 -4.123 -6.535 1 96.74 174 ALA A C 1
ATOM 1229 O O . ALA A 1 174 ? 19.113 -4.046 -7.748 1 96.74 174 ALA A O 1
ATOM 1230 N N . VAL A 1 175 ? 19.952 -3.189 -5.868 1 93.87 175 VAL A N 1
ATOM 1231 C CA . VAL A 1 175 ? 20.457 -2.004 -6.554 1 93.87 175 VAL A CA 1
ATOM 1232 C C . VAL A 1 175 ? 21.344 -2.424 -7.724 1 93.87 175 VAL A C 1
ATOM 1234 O O . VAL A 1 175 ? 22.287 -3.199 -7.549 1 93.87 175 VAL A O 1
ATOM 1237 N N . GLY A 1 176 ? 20.975 -1.952 -8.896 1 93.33 176 GLY A N 1
ATOM 1238 C CA . GLY A 1 176 ? 21.779 -2.191 -10.084 1 93.33 176 GLY A CA 1
ATOM 1239 C C . GLY A 1 176 ? 21.526 -3.549 -10.712 1 93.33 176 GLY A C 1
ATOM 1240 O O . GLY A 1 176 ? 22.141 -3.895 -11.723 1 93.33 176 GLY A O 1
ATOM 1241 N N . ILE A 1 177 ? 20.667 -4.344 -10.136 1 96.54 177 ILE A N 1
ATOM 1242 C CA . ILE A 1 177 ? 20.384 -5.675 -10.662 1 96.54 177 ILE A CA 1
ATOM 1243 C C . ILE A 1 177 ? 19.148 -5.625 -11.557 1 96.54 177 ILE A C 1
ATOM 1245 O O . ILE A 1 177 ? 18.108 -5.093 -11.161 1 96.54 177 ILE A O 1
ATOM 1249 N N . THR A 1 178 ? 19.218 -6.192 -12.705 1 95.17 178 THR A N 1
ATOM 1250 C CA . THR A 1 178 ? 18.128 -6.19 -13.674 1 95.17 178 THR A CA 1
ATOM 1251 C C . THR A 1 178 ? 17.036 -7.172 -13.261 1 95.17 178 THR A C 1
ATOM 1253 O O . THR A 1 178 ? 17.329 -8.278 -12.803 1 95.17 178 THR A O 1
ATOM 1256 N N . CYS A 1 179 ? 15.892 -6.755 -13.439 1 93.93 179 CYS A N 1
ATOM 1257 C CA . CYS A 1 179 ? 14.718 -7.574 -13.16 1 93.93 179 CYS A CA 1
ATOM 1258 C C . CYS A 1 179 ? 14.145 -8.161 -14.444 1 93.93 179 CYS A C 1
ATOM 1260 O O . CYS A 1 179 ? 14.354 -7.615 -15.529 1 93.93 179 CYS A O 1
ATOM 1262 N N . THR A 1 180 ? 13.381 -9.204 -14.363 1 85.83 180 THR A N 1
ATOM 1263 C CA . THR A 1 180 ? 12.795 -9.882 -15.514 1 85.83 180 THR A CA 1
ATOM 1264 C C . THR A 1 180 ? 11.786 -8.979 -16.218 1 85.83 180 THR A C 1
ATOM 1266 O O . THR A 1 180 ? 11.459 -9.197 -17.386 1 85.83 180 THR A O 1
ATOM 1269 N N . CYS A 1 181 ? 11.293 -8.021 -15.593 1 86.26 181 CYS A N 1
ATOM 1270 C CA . CYS A 1 181 ? 10.317 -7.113 -16.187 1 86.26 181 CYS A CA 1
ATOM 1271 C C . CYS A 1 181 ? 11.005 -6.068 -17.058 1 86.26 181 CYS A C 1
ATOM 1273 O O . CYS A 1 181 ? 10.339 -5.291 -17.745 1 86.26 181 CYS A O 1
ATOM 1275 N N . GLY A 1 182 ? 12.329 -5.981 -17.058 1 88.09 182 GLY A N 1
ATOM 1276 C CA . GLY A 1 182 ? 13.091 -5.02 -17.839 1 88.09 182 GLY A CA 1
ATOM 1277 C C . GLY A 1 182 ? 13.6 -3.851 -17.017 1 88.09 182 GLY A C 1
ATOM 1278 O O . GLY A 1 182 ? 14.51 -3.136 -17.442 1 88.09 182 GLY A O 1
ATOM 1279 N N . GLY A 1 183 ? 13.024 -3.683 -15.811 1 91.45 183 GLY A N 1
ATOM 1280 C CA . GLY A 1 183 ? 13.531 -2.665 -14.905 1 91.45 183 GLY A CA 1
ATOM 1281 C C . GLY A 1 183 ? 14.704 -3.14 -14.069 1 91.45 183 GLY A C 1
ATOM 1282 O O . GLY A 1 183 ? 15.306 -4.174 -14.366 1 91.45 183 GLY A O 1
ATOM 1283 N N . ALA A 1 184 ? 15.077 -2.328 -13.083 1 94.23 184 ALA A N 1
ATOM 1284 C CA . ALA A 1 184 ? 16.196 -2.679 -12.212 1 94.23 184 ALA A CA 1
ATOM 1285 C C . ALA A 1 184 ? 15.884 -2.344 -10.756 1 94.23 184 ALA A C 1
ATOM 1287 O O . ALA A 1 184 ? 15.106 -1.428 -10.476 1 94.23 184 ALA A O 1
ATOM 1288 N N . GLY A 1 185 ? 16.505 -3.15 -9.901 1 96.57 185 GLY A N 1
ATOM 1289 C CA . GLY A 1 185 ? 16.476 -2.818 -8.485 1 96.57 185 GLY A CA 1
ATOM 1290 C C . GLY A 1 185 ? 15.227 -3.314 -7.782 1 96.57 185 GLY A C 1
ATOM 1291 O O . GLY A 1 185 ? 14.907 -2.862 -6.681 1 96.57 185 GLY A O 1
ATOM 1292 N N . HIS A 1 186 ? 14.524 -4.207 -8.438 1 97.8 186 HIS A N 1
ATOM 1293 C CA . HIS A 1 186 ? 13.25 -4.662 -7.892 1 97.8 186 HIS A CA 1
ATOM 1294 C C . HIS A 1 186 ? 13.451 -5.812 -6.91 1 97.8 186 HIS A C 1
ATOM 1296 O O . HIS A 1 186 ? 14.378 -6.611 -7.065 1 97.8 186 HIS A O 1
ATOM 1302 N N . VAL A 1 187 ? 12.535 -5.995 -5.981 1 98.32 187 VAL A N 1
ATOM 1303 C CA . VAL A 1 187 ? 12.507 -7.081 -5.007 1 98.32 187 VAL A CA 1
ATOM 1304 C C . VAL A 1 187 ? 12.597 -8.425 -5.726 1 98.32 187 VAL A C 1
ATOM 1306 O O . VAL A 1 187 ? 13.358 -9.305 -5.317 1 98.32 187 VAL A O 1
ATOM 1309 N N . GLU A 1 188 ? 11.882 -8.607 -6.785 1 97.62 188 GLU A N 1
ATOM 1310 C CA . GLU A 1 188 ? 11.787 -9.864 -7.52 1 97.62 188 GLU A CA 1
ATOM 1311 C C . GLU A 1 188 ? 13.159 -10.325 -8.005 1 97.62 188 GLU A C 1
ATOM 1313 O O . GLU A 1 188 ? 13.438 -11.525 -8.046 1 97.62 188 GLU A O 1
ATOM 1318 N N . ALA A 1 189 ? 14.035 -9.412 -8.301 1 97.61 189 ALA A N 1
ATOM 1319 C CA . ALA A 1 189 ? 15.334 -9.724 -8.893 1 97.61 189 ALA A CA 1
ATOM 1320 C C . ALA A 1 189 ? 16.209 -10.502 -7.914 1 97.61 189 ALA A C 1
ATOM 1322 O O . ALA A 1 189 ? 17.188 -11.135 -8.316 1 97.61 189 ALA A O 1
ATOM 1323 N N . VAL A 1 190 ? 15.813 -10.514 -6.632 1 98.12 190 VAL A N 1
ATOM 1324 C CA . VAL A 1 190 ? 16.725 -11.149 -5.686 1 98.12 190 VAL A CA 1
ATOM 1325 C C . VAL A 1 190 ? 15.937 -12.035 -4.724 1 98.12 190 VAL A C 1
ATOM 1327 O O . VAL A 1 190 ? 16.511 -12.896 -4.052 1 98.12 190 VAL A O 1
ATOM 1330 N N . ALA A 1 191 ? 14.621 -11.843 -4.645 1 98.2 191 ALA A N 1
ATOM 1331 C CA . ALA A 1 191 ? 13.859 -12.563 -3.629 1 98.2 191 ALA A CA 1
ATOM 1332 C C . ALA A 1 191 ? 13.025 -13.677 -4.255 1 98.2 191 ALA A C 1
ATOM 1334 O O . ALA A 1 191 ? 12.486 -14.531 -3.547 1 98.2 191 ALA A O 1
ATOM 1335 N N . SER A 1 192 ? 12.844 -13.674 -5.558 1 97.21 192 SER A N 1
ATOM 1336 C CA . SER A 1 192 ? 12.137 -14.751 -6.243 1 97.21 192 SER A CA 1
ATOM 1337 C C . SER A 1 192 ? 13.019 -15.987 -6.388 1 97.21 192 SER A C 1
ATOM 1339 O O . SER A 1 192 ? 14.227 -15.925 -6.148 1 97.21 192 SER A O 1
ATOM 1341 N N . GLY A 1 193 ? 12.34 -17.135 -6.75 1 96.07 193 GLY A N 1
ATOM 1342 C CA . GLY A 1 193 ? 13.137 -18.321 -7.019 1 96.07 193 GLY A CA 1
ATOM 1343 C C . GLY A 1 193 ? 14.19 -18.102 -8.089 1 96.07 193 GLY A C 1
ATOM 1344 O O . GLY A 1 193 ? 15.365 -18.413 -7.884 1 96.07 193 GLY A O 1
ATOM 1345 N N . THR A 1 194 ? 13.835 -17.522 -9.193 1 94.59 194 THR A N 1
ATOM 1346 C CA . THR A 1 194 ? 14.77 -17.244 -10.278 1 94.59 194 THR A CA 1
ATOM 1347 C C . THR A 1 194 ? 15.813 -16.218 -9.843 1 94.59 194 THR A C 1
ATOM 1349 O O . THR A 1 194 ? 16.975 -16.297 -10.247 1 94.59 194 THR A O 1
ATOM 1352 N N . GLY A 1 195 ? 15.408 -15.261 -9.027 1 96.9 195 GLY A N 1
ATOM 1353 C CA . GLY A 1 195 ? 16.332 -14.264 -8.511 1 96.9 195 GLY A CA 1
ATOM 1354 C C . GLY A 1 195 ? 17.393 -14.849 -7.598 1 96.9 195 GLY A C 1
ATOM 1355 O O . GLY A 1 195 ? 18.568 -14.49 -7.692 1 96.9 195 GLY A O 1
ATOM 1356 N N . ILE A 1 196 ? 16.993 -15.741 -6.761 1 97.7 196 ILE A N 1
ATOM 1357 C CA . ILE A 1 196 ? 17.914 -16.379 -5.826 1 97.7 196 ILE A CA 1
ATOM 1358 C C . ILE A 1 196 ? 18.929 -17.221 -6.596 1 97.7 196 ILE A C 1
ATOM 1360 O O . ILE A 1 196 ? 20.125 -17.189 -6.297 1 97.7 196 ILE A O 1
ATOM 1364 N N . VAL A 1 197 ? 18.471 -17.943 -7.587 1 97.11 197 VAL A N 1
ATOM 1365 C CA . VAL A 1 197 ? 19.364 -18.736 -8.426 1 97.11 197 VAL A CA 1
ATOM 1366 C C . VAL A 1 197 ? 20.33 -17.816 -9.169 1 97.11 197 VAL A C 1
ATOM 1368 O O . VAL A 1 197 ? 21.53 -18.091 -9.239 1 97.11 197 VAL A O 1
ATOM 1371 N N . ALA A 1 198 ? 19.857 -16.742 -9.71 1 96.86 198 ALA A N 1
ATOM 1372 C CA . ALA A 1 198 ? 20.709 -15.775 -10.398 1 96.86 198 ALA A CA 1
ATOM 1373 C C . ALA A 1 198 ? 21.757 -15.197 -9.452 1 96.86 198 ALA A C 1
ATOM 1375 O O . ALA A 1 198 ? 22.906 -14.982 -9.845 1 96.86 198 ALA A O 1
ATOM 1376 N N . SER A 1 199 ? 21.343 -14.924 -8.217 1 97.35 199 SER A N 1
ATOM 1377 C CA . SER A 1 199 ? 22.275 -14.407 -7.22 1 97.35 199 SER A CA 1
ATOM 1378 C C . SER A 1 199 ? 23.414 -15.388 -6.967 1 97.35 199 SER A C 1
ATOM 1380 O O . SER A 1 199 ? 24.557 -14.979 -6.75 1 97.35 199 SER A O 1
ATOM 1382 N N . TYR A 1 200 ? 23.121 -16.703 -6.966 1 97.71 200 TYR A N 1
ATOM 1383 C CA . TYR A 1 200 ? 24.153 -17.722 -6.812 1 97.71 200 TYR A CA 1
ATOM 1384 C C . TYR A 1 200 ? 25.255 -17.543 -7.849 1 97.71 200 TYR A C 1
ATOM 1386 O O . TYR A 1 200 ? 26.441 -17.544 -7.511 1 97.71 200 TYR A O 1
ATOM 1394 N N . HIS A 1 201 ? 24.852 -17.269 -9.037 1 97.29 201 HIS A N 1
ATOM 1395 C CA . HIS A 1 201 ? 25.813 -17.104 -10.122 1 97.29 201 HIS A CA 1
ATOM 1396 C C . HIS A 1 201 ? 26.535 -15.764 -10.02 1 97.29 201 HIS A C 1
ATOM 1398 O O . HIS A 1 201 ? 27.741 -15.684 -10.261 1 97.29 201 HIS A O 1
ATOM 1404 N N . ARG A 1 202 ? 25.856 -14.755 -9.657 1 96.07 202 ARG A N 1
ATOM 1405 C CA . ARG A 1 202 ? 26.463 -13.438 -9.498 1 96.07 202 ARG A CA 1
ATOM 1406 C C . ARG A 1 202 ? 27.521 -13.451 -8.399 1 96.07 202 ARG A C 1
ATOM 1408 O O . ARG A 1 202 ? 28.508 -12.716 -8.471 1 96.07 202 ARG A O 1
ATOM 1415 N N . LEU A 1 203 ? 27.3 -14.288 -7.4 1 96.23 203 LEU A N 1
ATOM 1416 C CA . LEU A 1 203 ? 28.202 -14.356 -6.256 1 96.23 203 LEU A CA 1
ATOM 1417 C C . LEU A 1 203 ? 29.387 -15.27 -6.551 1 96.23 203 LEU A C 1
ATOM 1419 O O . LEU A 1 203 ? 30.267 -15.446 -5.704 1 96.23 203 LEU A O 1
ATOM 1423 N N . GLY A 1 204 ? 29.375 -15.965 -7.777 1 95.64 204 GLY A N 1
ATOM 1424 C CA . GLY A 1 204 ? 30.522 -16.757 -8.192 1 95.64 204 GLY A CA 1
ATOM 1425 C C . GLY A 1 204 ? 30.275 -18.252 -8.109 1 95.64 204 GLY A C 1
ATOM 1426 O O . GLY A 1 204 ? 31.221 -19.043 -8.111 1 95.64 204 GLY A O 1
ATOM 1427 N N . GLY A 1 205 ? 28.999 -18.593 -7.96 1 94.2 205 GLY A N 1
ATOM 1428 C CA . GLY A 1 205 ? 28.705 -20.017 -7.955 1 94.2 205 GLY A CA 1
ATOM 1429 C C . GLY A 1 205 ? 29.109 -20.714 -9.24 1 94.2 205 GLY A C 1
ATOM 1430 O O . GLY A 1 205 ? 28.853 -20.208 -10.334 1 94.2 205 GLY A O 1
ATOM 1431 N N . GLU A 1 206 ? 29.71 -21.852 -9.082 1 90.45 206 GLU A N 1
ATOM 1432 C CA . GLU A 1 206 ? 30.295 -22.524 -10.238 1 90.45 206 GLU A CA 1
ATOM 1433 C C . GLU A 1 206 ? 29.431 -23.698 -10.689 1 90.45 206 GLU A C 1
ATOM 1435 O O . GLU A 1 206 ? 29.556 -24.169 -11.822 1 90.45 206 GLU A O 1
ATOM 1440 N N . SER A 1 207 ? 28.643 -24.212 -9.785 1 88.76 207 SER A N 1
ATOM 1441 C CA . SER A 1 207 ? 27.768 -25.326 -10.135 1 88.76 207 SER A CA 1
ATOM 1442 C C . SER A 1 207 ? 26.612 -24.865 -11.016 1 88.76 207 SER A C 1
ATOM 1444 O O . SER A 1 207 ? 26.115 -23.747 -10.864 1 88.76 207 SER A O 1
ATOM 1446 N N . PRO A 1 208 ? 26.295 -25.642 -11.886 1 88.47 208 PRO A N 1
ATOM 1447 C CA . PRO A 1 208 ? 25.159 -25.261 -12.728 1 88.47 208 PRO A CA 1
ATOM 1448 C C . PRO A 1 208 ? 23.817 -25.422 -12.016 1 88.47 208 PRO A C 1
ATOM 1450 O O . PRO A 1 208 ? 23.131 -26.43 -12.207 1 88.47 208 PRO A O 1
ATOM 1453 N N . ALA A 1 209 ? 23.494 -24.657 -11.195 1 90.88 209 ALA A N 1
ATOM 1454 C CA . ALA A 1 209 ? 22.163 -24.653 -10.596 1 90.88 209 ALA A CA 1
ATOM 1455 C C . ALA A 1 209 ? 21.152 -23.967 -11.51 1 90.88 209 ALA A C 1
ATOM 1457 O O . ALA A 1 209 ? 21.312 -22.794 -11.854 1 90.88 209 ALA A O 1
ATOM 1458 N N . ALA A 1 210 ? 20.121 -24.723 -11.858 1 90.77 210 ALA A N 1
ATOM 1459 C CA . ALA A 1 210 ? 19.161 -24.195 -12.824 1 90.77 210 ALA A CA 1
ATOM 1460 C C . ALA A 1 210 ? 17.875 -23.753 -12.132 1 90.77 210 ALA A C 1
ATOM 1462 O O . ALA A 1 210 ? 17.094 -22.98 -12.693 1 90.77 210 ALA A O 1
ATOM 1463 N N . ASN A 1 211 ? 17.63 -24.322 -10.998 1 92.82 211 ASN A N 1
ATOM 1464 C CA . ASN A 1 211 ? 16.407 -24.011 -10.266 1 92.82 211 ASN A CA 1
ATOM 1465 C C . ASN A 1 211 ? 16.623 -24.076 -8.757 1 92.82 211 ASN A C 1
ATOM 1467 O O . ASN A 1 211 ? 17.737 -24.333 -8.296 1 92.82 211 ASN A O 1
ATOM 1471 N N . LEU A 1 212 ? 15.613 -23.805 -8.001 1 93.54 212 LEU A N 1
ATOM 1472 C CA . LEU A 1 212 ? 15.695 -23.715 -6.548 1 93.54 212 LEU A CA 1
ATOM 1473 C C . LEU A 1 212 ? 16.038 -25.07 -5.938 1 93.54 212 LEU A C 1
ATOM 1475 O O . LEU A 1 212 ? 16.736 -25.141 -4.924 1 93.54 212 LEU A O 1
ATOM 1479 N N . PHE A 1 213 ? 15.522 -26.052 -6.52 1 91.59 213 PHE A N 1
ATOM 1480 C CA . PHE A 1 213 ? 15.789 -27.396 -6.023 1 91.59 213 PHE A CA 1
ATOM 1481 C C . PHE A 1 213 ? 17.28 -27.707 -6.08 1 91.59 213 PHE A C 1
ATOM 1483 O O . PHE A 1 213 ? 17.846 -28.235 -5.12 1 91.59 213 PHE A O 1
ATOM 1490 N N . ASP A 1 214 ? 17.888 -27.39 -7.187 1 94.3 214 ASP A N 1
ATOM 1491 C CA . ASP A 1 214 ? 19.331 -27.562 -7.323 1 94.3 214 ASP A CA 1
ATOM 1492 C C . ASP A 1 214 ? 20.081 -26.782 -6.245 1 94.3 214 ASP A C 1
ATOM 1494 O O . ASP A 1 214 ? 21.021 -27.3 -5.637 1 94.3 214 ASP A O 1
ATOM 1498 N N . LEU A 1 215 ? 19.641 -25.627 -6.063 1 94.04 215 LEU A N 1
ATOM 1499 C CA . LEU A 1 215 ? 20.312 -24.737 -5.121 1 94.04 215 LEU A CA 1
ATOM 1500 C C . LEU A 1 215 ? 20.178 -25.256 -3.694 1 94.04 215 LEU A C 1
ATOM 1502 O O . LEU A 1 215 ? 21.128 -25.183 -2.911 1 94.04 215 LEU A O 1
ATOM 1506 N N . GLU A 1 216 ? 19.052 -25.664 -3.356 1 93.71 216 GLU A N 1
ATOM 1507 C CA . GLU A 1 216 ? 18.831 -26.237 -2.031 1 93.71 216 GLU A CA 1
ATOM 1508 C C . GLU A 1 216 ? 19.76 -27.421 -1.779 1 93.71 216 GLU A C 1
ATOM 1510 O O . GLU A 1 216 ? 20.342 -27.541 -0.699 1 93.71 216 GLU A O 1
ATOM 1515 N N . HIS A 1 217 ? 19.848 -28.229 -2.755 1 94.23 217 HIS A N 1
ATOM 1516 C CA . HIS A 1 217 ? 20.731 -29.385 -2.645 1 94.23 217 HIS A CA 1
ATOM 1517 C C . HIS A 1 217 ? 22.178 -28.954 -2.43 1 94.23 217 HIS A C 1
ATOM 1519 O O . HIS A 1 217 ? 22.884 -29.527 -1.597 1 94.23 217 HIS A O 1
ATOM 1525 N N . LEU A 1 218 ? 22.626 -28.009 -3.147 1 95.03 218 LEU A N 1
ATOM 1526 C CA . LEU A 1 218 ? 23.979 -27.485 -2.997 1 95.03 218 LEU A CA 1
ATOM 1527 C C . LEU A 1 218 ? 24.197 -26.939 -1.59 1 95.03 218 LEU A C 1
ATOM 1529 O O . LEU A 1 218 ? 25.247 -27.17 -0.986 1 95.03 218 LEU A O 1
ATOM 1533 N N . ALA A 1 219 ? 23.25 -26.225 -1.111 1 94.39 219 ALA A N 1
ATOM 1534 C CA . ALA A 1 219 ? 23.353 -25.674 0.237 1 94.39 219 ALA A CA 1
ATOM 1535 C C . ALA A 1 219 ? 23.42 -26.785 1.281 1 94.39 219 ALA A C 1
ATOM 1537 O O . ALA A 1 219 ? 24.209 -26.71 2.226 1 94.39 219 ALA A O 1
ATOM 1538 N N . GLU A 1 220 ? 22.668 -27.76 1.097 1 93.37 220 GLU A N 1
ATOM 1539 C CA . GLU A 1 220 ? 22.624 -28.882 2.03 1 93.37 220 GLU A CA 1
ATOM 1540 C C . GLU A 1 220 ? 23.946 -29.644 2.041 1 93.37 220 GLU A C 1
ATOM 1542 O O . GLU A 1 220 ? 24.331 -30.215 3.063 1 93.37 220 GLU A O 1
ATOM 1547 N N . THR A 1 221 ? 24.596 -29.618 0.952 1 93.35 221 THR A N 1
ATOM 1548 C CA . THR A 1 221 ? 25.857 -30.343 0.85 1 93.35 221 THR A CA 1
ATOM 1549 C C . THR A 1 221 ? 27.031 -29.44 1.22 1 93.35 221 THR A C 1
ATOM 1551 O O . THR A 1 221 ? 28.191 -29.823 1.057 1 93.35 221 THR A O 1
ATOM 1554 N N . GLY A 1 222 ? 26.691 -28.151 1.622 1 92.42 222 GLY A N 1
ATOM 1555 C CA . GLY A 1 222 ? 27.697 -27.326 2.271 1 92.42 222 GLY A CA 1
ATOM 1556 C C . GLY A 1 222 ? 28.296 -26.28 1.35 1 92.42 222 GLY A C 1
ATOM 1557 O O . GLY A 1 222 ? 29.322 -25.677 1.671 1 92.42 222 GLY A O 1
ATOM 1558 N N . ASP A 1 223 ? 27.772 -26.077 0.193 1 95.6 223 ASP A N 1
ATOM 1559 C CA . ASP A 1 223 ? 28.248 -25.016 -0.689 1 95.6 223 ASP A CA 1
ATOM 1560 C C . ASP A 1 223 ? 28.003 -23.639 -0.075 1 95.6 223 ASP A C 1
ATOM 1562 O O . ASP A 1 223 ? 26.856 -23.212 0.066 1 95.6 223 ASP A O 1
ATOM 1566 N N . PRO A 1 224 ? 29.032 -22.945 0.207 1 96.43 224 PRO A N 1
ATOM 1567 C CA . PRO A 1 224 ? 28.85 -21.685 0.932 1 96.43 224 PRO A CA 1
ATOM 1568 C C . PRO A 1 224 ? 28.167 -20.612 0.089 1 96.43 224 PRO A C 1
ATOM 1570 O O . PRO A 1 224 ? 27.426 -19.782 0.622 1 96.43 224 PRO A O 1
ATOM 1573 N N . ILE A 1 225 ? 28.411 -20.633 -1.223 1 97.42 225 ILE A N 1
ATOM 1574 C CA . ILE A 1 225 ? 27.814 -19.625 -2.092 1 97.42 225 ILE A CA 1
ATOM 1575 C C . ILE A 1 225 ? 26.309 -19.862 -2.199 1 97.42 225 ILE A C 1
ATOM 1577 O O . ILE A 1 225 ? 25.526 -18.911 -2.243 1 97.42 225 ILE A O 1
ATOM 1581 N N . ALA A 1 226 ? 25.917 -21.108 -2.273 1 96.71 226 ALA A N 1
ATOM 1582 C CA . ALA A 1 226 ? 24.493 -21.436 -2.271 1 96.71 226 ALA A CA 1
ATOM 1583 C C . ALA A 1 226 ? 23.822 -20.953 -0.988 1 96.71 226 ALA A C 1
ATOM 1585 O O . ALA A 1 226 ? 22.745 -20.354 -1.032 1 96.71 226 ALA A O 1
ATOM 1586 N N . CYS A 1 227 ? 24.488 -21.166 0.141 1 96.64 227 CYS A N 1
ATOM 1587 C CA . CYS A 1 227 ? 23.964 -20.701 1.42 1 96.64 227 CYS A CA 1
ATOM 1588 C C . CYS A 1 227 ? 23.825 -19.184 1.433 1 96.64 227 CYS A C 1
ATOM 1590 O O . CYS A 1 227 ? 22.801 -18.653 1.869 1 96.64 227 CYS A O 1
ATOM 1592 N N . ASP A 1 228 ? 24.805 -18.533 0.901 1 97.27 228 ASP A N 1
ATOM 1593 C CA . ASP A 1 228 ? 24.805 -17.073 0.87 1 97.27 228 ASP A CA 1
ATOM 1594 C C . ASP A 1 228 ? 23.681 -16.543 -0.017 1 97.27 228 ASP A C 1
ATOM 1596 O O . ASP A 1 228 ? 23.027 -15.556 0.325 1 97.27 228 ASP A O 1
ATOM 1600 N N . SER A 1 229 ? 23.516 -17.145 -1.136 1 97.27 229 SER A N 1
ATOM 1601 C CA . SER A 1 229 ? 22.484 -16.701 -2.066 1 97.27 229 SER A CA 1
ATOM 1602 C C . SER A 1 229 ? 21.091 -16.875 -1.471 1 97.27 229 SER A C 1
ATOM 1604 O O . SER A 1 229 ? 20.233 -16.001 -1.619 1 97.27 229 SER A O 1
ATOM 1606 N N . ILE A 1 230 ? 20.863 -17.977 -0.803 1 97.35 230 ILE A N 1
ATOM 1607 C CA . ILE A 1 230 ? 19.588 -18.237 -0.144 1 97.35 230 ILE A CA 1
ATOM 1608 C C . ILE A 1 230 ? 19.371 -17.224 0.977 1 97.35 230 ILE A C 1
ATOM 1610 O O . ILE A 1 230 ? 18.282 -16.66 1.11 1 97.35 230 ILE A O 1
ATOM 1614 N N . ALA A 1 231 ? 20.379 -16.944 1.709 1 97.54 231 ALA A N 1
ATOM 1615 C CA . ALA A 1 231 ? 20.297 -15.974 2.797 1 97.54 231 ALA A CA 1
ATOM 1616 C C . ALA A 1 231 ? 19.984 -14.578 2.266 1 97.54 231 ALA A C 1
ATOM 1618 O O . ALA A 1 231 ? 19.181 -13.85 2.852 1 97.54 231 ALA A O 1
ATOM 1619 N N . LEU A 1 232 ? 20.617 -14.25 1.207 1 97.58 232 LEU A N 1
ATOM 1620 C CA . LEU A 1 232 ? 20.374 -12.957 0.578 1 97.58 232 LEU A CA 1
ATOM 1621 C C . LEU A 1 232 ? 18.915 -12.825 0.153 1 97.58 232 LEU A C 1
ATOM 1623 O O . LEU A 1 232 ? 18.276 -11.805 0.418 1 97.58 232 LEU A O 1
ATOM 1627 N N . GLY A 1 233 ? 18.439 -13.855 -0.528 1 98.06 233 GLY A N 1
ATOM 1628 C CA . GLY A 1 233 ? 17.04 -13.859 -0.926 1 98.06 233 GLY A CA 1
ATOM 1629 C C . GLY A 1 233 ? 16.086 -13.746 0.248 1 98.06 233 GLY A C 1
ATOM 1630 O O . GLY A 1 233 ? 15.094 -13.018 0.18 1 98.06 233 GLY A O 1
ATOM 1631 N N . ALA A 1 234 ? 16.388 -14.414 1.335 1 98.36 234 ALA A N 1
ATOM 1632 C CA . ALA A 1 234 ? 15.561 -14.391 2.538 1 98.36 234 ALA A CA 1
ATOM 1633 C C . ALA A 1 234 ? 15.545 -13.001 3.166 1 98.36 234 ALA A C 1
ATOM 1635 O O . ALA A 1 234 ? 14.487 -12.502 3.559 1 98.36 234 ALA A O 1
ATOM 1636 N N . ARG A 1 235 ? 16.671 -12.4 3.249 1 98.06 235 ARG A N 1
ATOM 1637 C CA . ARG A 1 235 ? 16.777 -11.058 3.813 1 98.06 235 ARG A CA 1
ATOM 1638 C C . ARG A 1 235 ? 16.004 -10.048 2.971 1 98.06 235 ARG A C 1
ATOM 1640 O O . ARG A 1 235 ? 15.277 -9.21 3.509 1 98.06 235 ARG A O 1
ATOM 1647 N N . ALA A 1 236 ? 16.151 -10.185 1.675 1 98.15 236 ALA A N 1
ATOM 1648 C CA . ALA A 1 236 ? 15.423 -9.299 0.771 1 98.15 236 ALA A CA 1
ATOM 1649 C C . ALA A 1 236 ? 13.915 -9.473 0.927 1 98.15 236 ALA A C 1
ATOM 1651 O O . ALA A 1 236 ? 13.17 -8.491 0.95 1 98.15 236 ALA A O 1
ATOM 1652 N N . ALA A 1 237 ? 13.484 -10.665 1.023 1 98.67 237 ALA A N 1
ATOM 1653 C CA . ALA A 1 237 ? 12.067 -10.957 1.223 1 98.67 237 ALA A CA 1
ATOM 1654 C C . ALA A 1 237 ? 11.567 -10.373 2.541 1 98.67 237 ALA A C 1
ATOM 1656 O O . ALA A 1 237 ? 10.503 -9.753 2.588 1 98.67 237 ALA A O 1
ATOM 1657 N N . GLY A 1 238 ? 12.35 -10.578 3.6 1 98.62 238 GLY A N 1
ATOM 1658 C CA . GLY A 1 238 ? 11.964 -10.073 4.908 1 98.62 238 GLY A CA 1
ATOM 1659 C C . GLY A 1 238 ? 11.845 -8.561 4.952 1 98.62 238 GLY A C 1
ATOM 1660 O O . GLY A 1 238 ? 10.877 -8.025 5.495 1 98.62 238 GLY A O 1
ATOM 1661 N N . ILE A 1 239 ? 12.794 -7.905 4.396 1 98.13 239 ILE A N 1
ATOM 1662 C CA . ILE A 1 239 ? 12.77 -6.447 4.348 1 98.13 239 ILE A CA 1
ATOM 1663 C C . ILE A 1 239 ? 11.562 -5.977 3.54 1 98.13 239 ILE A C 1
ATOM 1665 O O . ILE A 1 239 ? 10.854 -5.054 3.95 1 98.13 239 ILE A O 1
ATOM 1669 N N . ALA A 1 240 ? 11.31 -6.628 2.416 1 98.56 240 ALA A N 1
ATOM 1670 C CA . ALA A 1 240 ? 10.159 -6.277 1.588 1 98.56 240 ALA A CA 1
ATOM 1671 C C . ALA A 1 240 ? 8.855 -6.436 2.365 1 98.56 240 ALA A C 1
ATOM 1673 O O . ALA A 1 240 ? 7.976 -5.573 2.299 1 98.56 240 ALA A O 1
ATOM 1674 N N . LEU A 1 241 ? 8.735 -7.516 3.085 1 98.74 241 LEU A N 1
ATOM 1675 C CA . LEU A 1 241 ? 7.535 -7.748 3.882 1 98.74 241 LEU A CA 1
ATOM 1676 C C . LEU A 1 241 ? 7.387 -6.685 4.965 1 98.74 241 LEU A C 1
ATOM 1678 O O . LEU A 1 241 ? 6.278 -6.216 5.233 1 98.74 241 LEU A O 1
ATOM 1682 N N . GLY A 1 242 ? 8.478 -6.352 5.608 1 98.44 242 GLY A N 1
ATOM 1683 C CA . GLY A 1 242 ? 8.434 -5.291 6.601 1 98.44 242 GLY A CA 1
ATOM 1684 C C . GLY A 1 242 ? 8.011 -3.952 6.027 1 98.44 242 GLY A C 1
ATOM 1685 O O . GLY A 1 242 ? 7.221 -3.231 6.638 1 98.44 242 GLY A O 1
ATOM 1686 N N . ASP A 1 243 ? 8.553 -3.629 4.852 1 98.06 243 ASP A N 1
ATOM 1687 C CA . ASP A 1 243 ? 8.171 -2.408 4.149 1 98.06 243 ASP A CA 1
ATOM 1688 C C . ASP A 1 243 ? 6.675 -2.397 3.842 1 98.06 243 ASP A C 1
ATOM 1690 O O . ASP A 1 243 ? 5.989 -1.407 4.106 1 98.06 243 ASP A O 1
ATOM 1694 N N . LEU A 1 244 ? 6.195 -3.482 3.321 1 98.62 244 LEU A N 1
ATOM 1695 C CA . LEU A 1 244 ? 4.786 -3.592 2.959 1 98.62 244 LEU A CA 1
ATOM 1696 C C . LEU A 1 244 ? 3.9 -3.521 4.198 1 98.62 244 LEU A C 1
ATOM 1698 O O . LEU A 1 244 ? 2.823 -2.92 4.162 1 98.62 244 LEU A O 1
ATOM 1702 N N . ALA A 1 245 ? 4.35 -4.147 5.301 1 98.39 245 ALA A N 1
ATOM 1703 C CA . ALA A 1 245 ? 3.607 -4.074 6.556 1 98.39 245 ALA A CA 1
ATOM 1704 C C . ALA A 1 245 ? 3.517 -2.635 7.057 1 98.39 245 ALA A C 1
ATOM 1706 O O . ALA A 1 245 ? 2.493 -2.227 7.61 1 98.39 245 ALA A O 1
ATOM 1707 N N . THR A 1 246 ? 4.552 -1.92 6.848 1 96.92 246 THR A N 1
ATOM 1708 C CA . THR A 1 246 ? 4.594 -0.522 7.263 1 96.92 246 THR A CA 1
ATOM 1709 C C . THR A 1 246 ? 3.645 0.321 6.417 1 96.92 246 THR A C 1
ATOM 1711 O O . THR A 1 246 ? 2.946 1.192 6.939 1 96.92 246 THR A O 1
ATOM 1714 N N . ILE A 1 247 ? 3.561 0.062 5.185 1 97.59 247 ILE A N 1
ATOM 1715 C CA . ILE A 1 247 ? 2.767 0.835 4.237 1 97.59 247 ILE A CA 1
ATOM 1716 C C . ILE A 1 247 ? 1.291 0.468 4.379 1 97.59 247 ILE A C 1
ATOM 1718 O O . ILE A 1 247 ? 0.428 1.347 4.425 1 97.59 247 ILE A O 1
ATOM 1722 N N . LEU A 1 248 ? 0.988 -0.851 4.54 1 98.31 248 LEU A N 1
ATOM 1723 C CA . LEU A 1 248 ? -0.375 -1.354 4.402 1 98.31 248 LEU A CA 1
ATOM 1724 C C . LEU A 1 248 ? -0.951 -1.742 5.759 1 98.31 248 LEU A C 1
ATOM 1726 O O . LEU A 1 248 ? -2.17 -1.841 5.915 1 98.31 248 LEU A O 1
ATOM 1730 N N . ASP A 1 249 ? -0.164 -2.171 6.698 1 98.24 249 ASP A N 1
ATOM 1731 C CA . ASP A 1 249 ? -0.523 -2.535 8.065 1 98.24 249 ASP A CA 1
ATOM 1732 C C . ASP A 1 249 ? -1.647 -3.57 8.08 1 98.24 249 ASP A C 1
ATOM 1734 O O . ASP A 1 249 ? -2.686 -3.356 8.708 1 98.24 249 ASP A O 1
ATOM 1738 N N . PRO A 1 250 ? -1.413 -4.709 7.419 1 98.43 250 PRO A N 1
ATOM 1739 C CA . PRO A 1 250 ? -2.44 -5.753 7.404 1 98.43 250 PRO A CA 1
ATOM 1740 C C . PRO A 1 250 ? -2.585 -6.457 8.752 1 98.43 250 PRO A C 1
ATOM 1742 O O . PRO A 1 250 ? -1.661 -6.433 9.568 1 98.43 250 PRO A O 1
ATOM 1745 N N . HIS A 1 251 ? -3.707 -7.11 9.012 1 98.46 251 HIS A N 1
ATOM 1746 C CA . HIS A 1 251 ? -3.924 -7.893 10.223 1 98.46 251 HIS A CA 1
ATOM 1747 C C . HIS A 1 251 ? -3.121 -9.189 10.193 1 98.46 251 HIS A C 1
ATOM 1749 O O . HIS A 1 251 ? -2.755 -9.722 11.243 1 98.46 251 HIS A O 1
ATOM 1755 N N . LEU A 1 252 ? -2.855 -9.666 8.972 1 98.57 252 LEU A N 1
ATOM 1756 C CA . LEU A 1 252 ? -2.148 -10.928 8.785 1 98.57 252 LEU A CA 1
ATOM 1757 C C . LEU A 1 252 ? -1.375 -10.929 7.47 1 98.57 252 LEU A C 1
ATOM 1759 O O . LEU A 1 252 ? -1.855 -10.403 6.463 1 98.57 252 LEU A O 1
ATOM 1763 N N . ILE A 1 253 ? -0.187 -11.517 7.457 1 98.66 253 ILE A N 1
ATOM 1764 C CA . ILE A 1 253 ? 0.593 -11.725 6.243 1 98.66 253 ILE A CA 1
ATOM 1765 C C . ILE A 1 253 ? 0.69 -13.219 5.941 1 98.66 253 ILE A C 1
ATOM 1767 O O . ILE A 1 253 ? 1.006 -14.018 6.826 1 98.66 253 ILE A O 1
ATOM 1771 N N . VAL A 1 254 ? 0.383 -13.556 4.751 1 98.46 254 VAL A N 1
ATOM 1772 C CA . VAL A 1 254 ? 0.51 -14.936 4.292 1 98.46 254 VAL A CA 1
ATOM 1773 C C . VAL A 1 254 ? 1.564 -15.019 3.19 1 98.46 254 VAL A C 1
ATOM 1775 O O . VAL A 1 254 ? 1.564 -14.21 2.26 1 98.46 254 VAL A O 1
ATOM 1778 N N . VAL A 1 255 ? 2.441 -15.947 3.287 1 98.27 255 VAL A N 1
ATOM 1779 C CA . VAL A 1 255 ? 3.503 -16.14 2.305 1 98.27 255 VAL A CA 1
ATOM 1780 C C . VAL A 1 255 ? 3.304 -17.472 1.584 1 98.27 255 VAL A C 1
ATOM 1782 O O . VAL A 1 255 ? 2.919 -18.467 2.202 1 98.27 255 VAL A O 1
ATOM 1785 N N . SER A 1 256 ? 3.512 -17.43 0.279 1 96.82 256 SER A N 1
ATOM 1786 C CA . SER A 1 256 ? 3.385 -18.614 -0.565 1 96.82 256 SER A CA 1
ATOM 1787 C C . SER A 1 256 ? 4.465 -18.643 -1.642 1 96.82 256 SER A C 1
ATOM 1789 O O . SER A 1 256 ? 5.376 -17.812 -1.638 1 96.82 256 SER A O 1
ATOM 1791 N N . GLY A 1 257 ? 4.388 -19.724 -2.502 1 94.14 257 GLY A N 1
ATOM 1792 C CA . GLY A 1 257 ? 5.36 -19.887 -3.572 1 94.14 257 GLY A CA 1
ATOM 1793 C C . GLY A 1 257 ? 6.426 -20.919 -3.257 1 94.14 257 GLY A C 1
ATOM 1794 O O . GLY A 1 257 ? 6.546 -21.367 -2.115 1 94.14 257 GLY A O 1
ATOM 1795 N N . GLY A 1 258 ? 7.203 -21.244 -4.245 1 93.33 258 GLY A N 1
ATOM 1796 C CA . GLY A 1 258 ? 8.194 -22.299 -4.116 1 93.33 258 GLY A CA 1
ATOM 1797 C C . GLY A 1 258 ? 9.317 -21.949 -3.158 1 93.33 258 GLY A C 1
ATOM 1798 O O . GLY A 1 258 ? 9.921 -22.836 -2.55 1 93.33 258 GLY A O 1
ATOM 1799 N N . VAL A 1 259 ? 9.647 -20.722 -2.939 1 94.99 259 VAL A N 1
ATOM 1800 C CA . VAL A 1 259 ? 10.763 -20.261 -2.121 1 94.99 259 VAL A CA 1
ATOM 1801 C C . VAL A 1 259 ? 10.525 -20.641 -0.661 1 94.99 259 VAL A C 1
ATOM 1803 O O . VAL A 1 259 ? 11.475 -20.895 0.084 1 94.99 259 VAL A O 1
ATOM 1806 N N . VAL A 1 260 ? 9.232 -20.702 -0.279 1 91.89 260 VAL A N 1
ATOM 1807 C CA . VAL A 1 260 ? 8.909 -20.979 1.117 1 91.89 260 VAL A CA 1
ATOM 1808 C C . VAL A 1 260 ? 9.333 -22.402 1.473 1 91.89 260 VAL A C 1
ATOM 1810 O O . VAL A 1 260 ? 9.393 -22.762 2.651 1 91.89 260 VAL A O 1
ATOM 1813 N N . ASN A 1 261 ? 9.677 -23.188 0.497 1 91.38 261 ASN A N 1
ATOM 1814 C CA . ASN A 1 261 ? 10.069 -24.577 0.707 1 91.38 261 ASN A CA 1
ATOM 1815 C C . ASN A 1 261 ? 11.565 -24.703 0.978 1 91.38 261 ASN A C 1
ATOM 1817 O O . ASN A 1 261 ? 12.063 -25.8 1.237 1 91.38 261 ASN A O 1
ATOM 1821 N N . LEU A 1 262 ? 12.328 -23.646 0.977 1 92.49 262 LEU A N 1
ATOM 1822 C CA . LEU A 1 262 ? 13.763 -23.644 1.242 1 92.49 262 LEU A CA 1
ATOM 1823 C C . LEU A 1 262 ? 14.044 -23.918 2.715 1 92.49 262 LEU A C 1
ATOM 1825 O O . LEU A 1 262 ? 15.204 -23.984 3.128 1 92.49 262 LEU A O 1
ATOM 1829 N N . GLY A 1 263 ? 13.039 -24.12 3.524 1 87.18 263 GLY A N 1
ATOM 1830 C CA . GLY A 1 263 ? 13.165 -24.687 4.857 1 87.18 263 GLY A CA 1
ATOM 1831 C C . GLY A 1 263 ? 13.375 -23.639 5.934 1 87.18 263 GLY A C 1
ATOM 1832 O O . GLY A 1 263 ? 13.135 -22.451 5.706 1 87.18 263 GLY A O 1
ATOM 1833 N N . LYS A 1 264 ? 13.834 -24.073 7.097 1 91.49 264 LYS A N 1
ATOM 1834 C CA . LYS A 1 264 ? 13.897 -23.287 8.326 1 91.49 264 LYS A CA 1
ATOM 1835 C C . LYS A 1 264 ? 14.877 -22.126 8.186 1 91.49 264 LYS A C 1
ATOM 1837 O O . LYS A 1 264 ? 14.629 -21.033 8.7 1 91.49 264 LYS A O 1
ATOM 1842 N N . ARG A 1 265 ? 15.941 -22.352 7.548 1 90.91 265 ARG A N 1
ATOM 1843 C CA . ARG A 1 265 ? 16.954 -21.31 7.417 1 90.91 265 ARG A CA 1
ATOM 1844 C C . ARG A 1 265 ? 16.392 -20.087 6.7 1 90.91 265 ARG A C 1
ATOM 1846 O O . ARG A 1 265 ? 16.582 -18.956 7.151 1 90.91 265 ARG A O 1
ATOM 1853 N N . TRP A 1 266 ? 15.77 -20.337 5.58 1 96.09 266 TRP A N 1
ATOM 1854 C CA . TRP A 1 266 ? 15.172 -19.226 4.846 1 96.09 266 TRP A CA 1
ATOM 1855 C C . TRP A 1 266 ? 14.158 -18.485 5.711 1 96.09 266 TRP A C 1
ATOM 1857 O O . TRP A 1 266 ? 14.173 -17.254 5.779 1 96.09 266 TRP A O 1
ATOM 1867 N N . TRP A 1 267 ? 13.335 -19.192 6.433 1 97.51 267 TRP A N 1
ATOM 1868 C CA . TRP A 1 267 ? 12.282 -18.608 7.258 1 97.51 267 TRP A CA 1
ATOM 1869 C C . TRP A 1 267 ? 12.876 -17.792 8.401 1 97.51 267 TRP A C 1
ATOM 1871 O O . TRP A 1 267 ? 12.393 -16.701 8.711 1 97.51 267 TRP A O 1
ATOM 1881 N N . ASP A 1 268 ? 13.89 -18.328 9.015 1 97.46 268 ASP A N 1
ATOM 1882 C CA . ASP A 1 268 ? 14.53 -17.626 10.123 1 97.46 268 ASP A CA 1
ATOM 1883 C C . ASP A 1 268 ? 15.136 -16.304 9.659 1 97.46 268 ASP A C 1
ATOM 1885 O O . ASP A 1 268 ? 14.94 -15.267 10.297 1 97.46 268 ASP A O 1
ATOM 1889 N N . ASP A 1 269 ? 15.878 -16.378 8.548 1 97.75 269 ASP A N 1
ATOM 1890 C CA . ASP A 1 269 ? 16.505 -15.173 8.012 1 97.75 269 ASP A CA 1
ATOM 1891 C C . ASP A 1 269 ? 15.454 -14.156 7.573 1 97.75 269 ASP A C 1
ATOM 1893 O O . ASP A 1 269 ? 15.61 -12.955 7.803 1 97.75 269 ASP A O 1
ATOM 1897 N N . MET A 1 270 ? 14.438 -14.618 6.953 1 98.39 270 MET A N 1
ATOM 1898 C CA . MET A 1 270 ? 13.346 -13.75 6.522 1 98.39 270 MET A CA 1
ATOM 1899 C C . MET A 1 270 ? 12.68 -13.078 7.718 1 98.39 270 MET A C 1
ATOM 1901 O O . MET A 1 270 ? 12.463 -11.865 7.713 1 98.39 270 MET A O 1
ATOM 1905 N N . ALA A 1 271 ? 12.361 -13.826 8.765 1 98.11 271 ALA A N 1
ATOM 1906 C CA . ALA A 1 271 ? 11.701 -13.304 9.958 1 98.11 271 ALA A CA 1
ATOM 1907 C C . ALA A 1 271 ? 12.565 -12.252 10.648 1 98.11 271 ALA A C 1
ATOM 1909 O O . ALA A 1 271 ? 12.06 -11.22 11.094 1 98.11 271 ALA A O 1
ATOM 1910 N N . ALA A 1 272 ? 13.82 -12.548 10.739 1 98.01 272 ALA A N 1
ATOM 1911 C CA . ALA A 1 272 ? 14.737 -11.595 11.358 1 98.01 272 ALA A CA 1
ATOM 1912 C C . ALA A 1 272 ? 14.784 -10.288 10.571 1 98.01 272 ALA A C 1
ATOM 1914 O O . ALA A 1 272 ? 14.763 -9.203 11.156 1 98.01 272 ALA A O 1
ATOM 1915 N N . ALA A 1 273 ? 14.878 -10.417 9.279 1 97.75 273 ALA A N 1
ATOM 1916 C CA . ALA A 1 273 ? 14.908 -9.236 8.42 1 97.75 273 ALA A CA 1
ATOM 1917 C C . ALA A 1 273 ? 13.595 -8.464 8.504 1 97.75 273 ALA A C 1
ATOM 1919 O O . ALA A 1 273 ? 13.591 -7.231 8.501 1 97.75 273 ALA A O 1
ATOM 1920 N N . TYR A 1 274 ? 12.461 -9.166 8.58 1 98.4 274 TYR A N 1
ATOM 1921 C CA . TYR A 1 274 ? 11.154 -8.544 8.757 1 98.4 274 TYR A CA 1
ATOM 1922 C C . TYR A 1 274 ? 11.123 -7.692 10.021 1 98.4 274 TYR A C 1
ATOM 1924 O O . TYR A 1 274 ? 10.717 -6.528 9.982 1 98.4 274 TYR A O 1
ATOM 1932 N N . LEU A 1 275 ? 11.578 -8.238 11.109 1 96.87 275 LEU A N 1
ATOM 1933 C CA . LEU A 1 275 ? 11.557 -7.554 12.397 1 96.87 275 LEU A CA 1
ATOM 1934 C C . LEU A 1 275 ? 12.426 -6.301 12.362 1 96.87 275 LEU A C 1
ATOM 1936 O O . LEU A 1 275 ? 12.1 -5.296 12.998 1 96.87 275 LEU A O 1
ATOM 1940 N N . SER A 1 276 ? 13.452 -6.349 11.606 1 93.48 276 SER A N 1
ATOM 1941 C CA . SER A 1 276 ? 14.371 -5.218 11.53 1 93.48 276 SER A CA 1
ATOM 1942 C C . SER A 1 276 ? 13.804 -4.102 10.66 1 93.48 276 SER A C 1
ATOM 1944 O O . SER A 1 276 ? 14.264 -2.96 10.728 1 93.48 276 SER A O 1
ATOM 1946 N N . SER A 1 277 ? 12.824 -4.431 9.857 1 94.37 277 SER A N 1
ATOM 1947 C CA . SER A 1 277 ? 12.361 -3.464 8.868 1 94.37 277 SER A CA 1
ATOM 1948 C C . SER A 1 277 ? 10.965 -2.951 9.208 1 94.37 277 SER A C 1
ATOM 1950 O O . SER A 1 277 ? 10.61 -1.824 8.857 1 94.37 277 SER A O 1
ATOM 1952 N N . ALA A 1 278 ? 10.138 -3.73 9.861 1 95.5 278 ALA A N 1
ATOM 1953 C CA . ALA A 1 278 ? 8.767 -3.35 10.19 1 95.5 278 ALA A CA 1
ATOM 1954 C C . ALA A 1 278 ? 8.741 -2.224 11.22 1 95.5 278 ALA A C 1
ATOM 1956 O O . ALA A 1 278 ? 9.489 -2.254 12.2 1 95.5 278 ALA A O 1
ATOM 1957 N N . LEU A 1 279 ? 7.915 -1.28 11.007 1 93.73 279 LEU A N 1
ATOM 1958 C CA . LEU A 1 279 ? 7.807 -0.129 11.896 1 93.73 279 LEU A CA 1
ATOM 1959 C C . LEU A 1 279 ? 6.848 -0.418 13.046 1 93.73 279 LEU A C 1
ATOM 1961 O O . LEU A 1 279 ? 5.723 -0.871 12.822 1 93.73 279 LEU A O 1
ATOM 1965 N N . GLY A 1 280 ? 7.308 -0.114 14.297 1 91.85 280 GLY A N 1
ATOM 1966 C CA . GLY A 1 280 ? 6.434 -0.124 15.459 1 91.85 280 GLY A CA 1
ATOM 1967 C C . GLY A 1 280 ? 5.655 -1.417 15.609 1 91.85 280 GLY A C 1
ATOM 1968 O O . GLY A 1 280 ? 6.236 -2.504 15.582 1 91.85 280 GLY A O 1
ATOM 1969 N N . GLN A 1 281 ? 4.284 -1.266 15.695 1 93.96 281 GLN A N 1
ATOM 1970 C CA . GLN A 1 281 ? 3.411 -2.397 15.993 1 93.96 281 GLN A CA 1
ATOM 1971 C C . GLN A 1 281 ? 3.269 -3.316 14.783 1 93.96 281 GLN A C 1
ATOM 1973 O O . GLN A 1 281 ? 2.809 -4.452 14.91 1 93.96 281 GLN A O 1
ATOM 1978 N N . ALA A 1 282 ? 3.695 -2.851 13.626 1 95.1 282 ALA A N 1
ATOM 1979 C CA . ALA A 1 282 ? 3.673 -3.727 12.458 1 95.1 282 ALA A CA 1
ATOM 1980 C C . ALA A 1 282 ? 4.578 -4.939 12.665 1 95.1 282 ALA A C 1
ATOM 1982 O O . ALA A 1 282 ? 4.364 -5.992 12.06 1 95.1 282 ALA A O 1
ATOM 1983 N N . ALA A 1 283 ? 5.592 -4.808 13.495 1 95.49 283 ALA A N 1
ATOM 1984 C CA . ALA A 1 283 ? 6.504 -5.906 13.806 1 95.49 283 ALA A CA 1
ATOM 1985 C C . ALA A 1 283 ? 5.763 -7.064 14.469 1 95.49 283 ALA A C 1
ATOM 1987 O O . ALA A 1 283 ? 6.245 -8.199 14.47 1 95.49 283 ALA A O 1
ATOM 1988 N N . GLU A 1 284 ? 4.586 -6.757 15 1 95.53 284 GLU A N 1
ATOM 1989 C CA . GLU A 1 284 ? 3.809 -7.764 15.718 1 95.53 284 GLU A CA 1
ATOM 1990 C C . GLU A 1 284 ? 2.879 -8.52 14.774 1 95.53 284 GLU A C 1
ATOM 1992 O O . GLU A 1 284 ? 2.224 -9.482 15.179 1 95.53 284 GLU A O 1
ATOM 1997 N N . THR A 1 285 ? 2.817 -8.134 13.554 1 97.91 285 THR A N 1
ATOM 1998 C CA . THR A 1 285 ? 1.935 -8.807 12.607 1 97.91 285 THR A CA 1
ATOM 1999 C C . THR A 1 285 ? 2.383 -10.248 12.381 1 97.91 285 THR A C 1
ATOM 2001 O O . THR A 1 285 ? 3.565 -10.506 12.143 1 97.91 285 THR A O 1
ATOM 2004 N N . THR A 1 286 ? 1.477 -11.164 12.451 1 97.67 286 THR A N 1
ATOM 2005 C CA . THR A 1 286 ? 1.765 -12.582 12.27 1 97.67 286 THR A CA 1
ATOM 2006 C C . THR A 1 286 ? 1.997 -12.904 10.797 1 97.67 286 THR A C 1
ATOM 2008 O O . THR A 1 286 ? 1.269 -12.419 9.928 1 97.67 286 THR A O 1
ATOM 2011 N N . ILE A 1 287 ? 3.045 -13.65 10.531 1 98.16 287 ILE A N 1
ATOM 2012 C CA . ILE A 1 287 ? 3.339 -14.174 9.201 1 98.16 287 ILE A CA 1
ATOM 2013 C C . ILE A 1 287 ? 3.106 -15.682 9.177 1 98.16 287 ILE A C 1
ATOM 2015 O O . ILE A 1 287 ? 3.665 -16.416 9.995 1 98.16 287 ILE A O 1
ATOM 2019 N N . VAL A 1 288 ? 2.285 -16.141 8.243 1 97.55 288 VAL A N 1
ATOM 2020 C CA . VAL A 1 288 ? 2.001 -17.57 8.168 1 97.55 288 VAL A CA 1
ATOM 2021 C C . VAL A 1 288 ? 2.18 -18.058 6.732 1 97.55 288 VAL A C 1
ATOM 2023 O O . VAL A 1 288 ? 2.227 -17.253 5.798 1 97.55 288 VAL A O 1
ATOM 2026 N N . ARG A 1 289 ? 2.338 -19.353 6.558 1 97.1 289 ARG A N 1
ATOM 2027 C CA . ARG A 1 289 ? 2.348 -19.985 5.242 1 97.1 289 ARG A CA 1
ATOM 2028 C C . ARG A 1 289 ? 0.931 -20.15 4.704 1 97.1 289 ARG A C 1
ATOM 2030 O O . ARG A 1 289 ? -0.004 -20.398 5.468 1 97.1 289 ARG A O 1
ATOM 2037 N N . ALA A 1 290 ? 0.779 -20.031 3.454 1 97.66 290 ALA A N 1
ATOM 2038 C CA . ALA A 1 290 ? -0.505 -20.348 2.833 1 97.66 290 ALA A CA 1
ATOM 2039 C C . ALA A 1 290 ? -0.944 -21.769 3.178 1 97.66 290 ALA A C 1
ATOM 2041 O O . ALA A 1 290 ? -0.11 -22.668 3.311 1 97.66 290 ALA A O 1
ATOM 2042 N N . ALA A 1 291 ? -2.266 -21.989 3.259 1 97.66 291 ALA A N 1
ATOM 2043 C CA . ALA A 1 291 ? -2.754 -23.228 3.859 1 97.66 291 ALA A CA 1
ATOM 2044 C C . ALA A 1 291 ? -3.363 -24.147 2.803 1 97.66 291 ALA A C 1
ATOM 2046 O O . ALA A 1 291 ? -3.439 -25.362 2.998 1 97.66 291 ALA A O 1
ATOM 2047 N N . LEU A 1 292 ? -3.726 -23.613 1.675 1 97.51 292 LEU A N 1
ATOM 2048 C CA . LEU A 1 292 ? -4.624 -24.363 0.804 1 97.51 292 LEU A CA 1
ATOM 2049 C C . LEU A 1 292 ? -3.852 -25.025 -0.332 1 97.51 292 LEU A C 1
ATOM 2051 O O . LEU A 1 292 ? -4.415 -25.815 -1.094 1 97.51 292 LEU A O 1
ATOM 2055 N N . GLY A 1 293 ? -2.59 -24.635 -0.514 1 94.08 293 GLY A N 1
ATOM 2056 C CA . GLY A 1 293 ? -1.797 -25.205 -1.592 1 94.08 293 GLY A CA 1
ATOM 2057 C C . GLY A 1 293 ? -2.383 -24.943 -2.966 1 94.08 293 GLY A C 1
ATOM 2058 O O . GLY A 1 293 ? -2.737 -23.807 -3.29 1 94.08 293 GLY A O 1
ATOM 2059 N N . SER A 1 294 ? -2.476 -25.999 -3.767 1 93.57 294 SER A N 1
ATOM 2060 C CA . SER A 1 294 ? -2.879 -25.873 -5.164 1 93.57 294 SER A CA 1
ATOM 2061 C C . SER A 1 294 ? -4.377 -25.619 -5.286 1 93.57 294 SER A C 1
ATOM 2063 O O . SER A 1 294 ? -4.865 -25.256 -6.359 1 93.57 294 SER A O 1
ATOM 2065 N N . ASP A 1 295 ? -5.113 -25.714 -4.208 1 97.68 295 ASP A N 1
ATOM 2066 C CA . ASP A 1 295 ? -6.553 -25.476 -4.243 1 97.68 295 ASP A CA 1
ATOM 2067 C C . ASP A 1 295 ? -6.867 -23.987 -4.115 1 97.68 295 ASP A C 1
ATOM 2069 O O . ASP A 1 295 ? -7.962 -23.545 -4.47 1 97.68 295 ASP A O 1
ATOM 2073 N N . ALA A 1 296 ? -5.913 -23.233 -3.604 1 97.75 296 ALA A N 1
ATOM 2074 C CA . ALA A 1 296 ? -6.166 -21.833 -3.273 1 97.75 296 ALA A CA 1
ATOM 2075 C C . ALA A 1 296 ? -6.64 -21.056 -4.498 1 97.75 296 ALA A C 1
ATOM 2077 O O . ALA A 1 296 ? -7.682 -20.398 -4.459 1 97.75 296 ALA A O 1
ATOM 2078 N N . PRO A 1 297 ? -5.944 -21.146 -5.588 1 97.93 297 PRO A N 1
ATOM 2079 C CA . PRO A 1 297 ? -6.386 -20.359 -6.741 1 97.93 297 PRO A CA 1
ATOM 2080 C C . PRO A 1 297 ? -7.736 -20.82 -7.288 1 97.93 297 PRO A C 1
ATOM 2082 O O . PRO A 1 297 ? -8.517 -20.004 -7.783 1 97.93 297 PRO A O 1
ATOM 2085 N N . LEU A 1 298 ? -8.062 -22.111 -7.223 1 98.55 298 LEU A N 1
ATOM 2086 C CA . LEU A 1 298 ? -9.352 -22.618 -7.679 1 98.55 298 LEU A CA 1
ATOM 2087 C C . LEU A 1 298 ? -10.483 -22.097 -6.799 1 98.55 298 LEU A C 1
ATOM 2089 O O . LEU A 1 298 ? -11.495 -21.607 -7.306 1 98.55 298 LEU A O 1
ATOM 2093 N N . LEU A 1 299 ? -10.251 -22.204 -5.527 1 98.48 299 LEU A N 1
ATOM 2094 C CA . LEU A 1 299 ? -11.242 -21.702 -4.582 1 98.48 299 LEU A CA 1
ATOM 2095 C C . LEU A 1 299 ? -11.424 -20.195 -4.734 1 98.48 299 LEU A C 1
ATOM 2097 O O . LEU A 1 299 ? -12.553 -19.701 -4.757 1 98.48 299 LEU A O 1
ATOM 2101 N N . GLY A 1 300 ? -10.309 -19.471 -4.835 1 98.5 300 GLY A N 1
ATOM 2102 C CA . GLY A 1 300 ? -10.378 -18.028 -5 1 98.5 300 GLY A CA 1
ATOM 2103 C C . GLY A 1 300 ? -11.098 -17.606 -6.267 1 98.5 300 GLY A C 1
ATOM 2104 O O . GLY A 1 300 ? -11.872 -16.646 -6.257 1 98.5 300 GLY A O 1
ATOM 2105 N N . ALA A 1 301 ? -10.821 -18.293 -7.339 1 98.49 301 ALA A N 1
ATOM 2106 C CA . ALA A 1 301 ? -11.479 -17.991 -8.608 1 98.49 301 ALA A CA 1
ATOM 2107 C C . ALA A 1 301 ? -12.991 -18.161 -8.496 1 98.49 301 ALA A C 1
ATOM 2109 O O . ALA A 1 301 ? -13.754 -17.413 -9.112 1 98.49 301 ALA A O 1
ATOM 2110 N N . ALA A 1 302 ? -13.451 -19.081 -7.715 1 98.48 302 ALA A N 1
ATOM 2111 C CA . ALA A 1 302 ? -14.88 -19.317 -7.529 1 98.48 302 ALA A CA 1
ATOM 2112 C C . ALA A 1 302 ? -15.552 -18.118 -6.865 1 98.48 302 ALA A C 1
ATOM 2114 O O . ALA A 1 302 ? -16.722 -17.831 -7.127 1 98.48 302 ALA A O 1
ATOM 2115 N N . THR A 1 303 ? -14.854 -17.409 -6.052 1 98.03 303 THR A N 1
ATOM 2116 C CA . THR A 1 303 ? -15.427 -16.296 -5.302 1 98.03 303 THR A CA 1
ATOM 2117 C C . THR A 1 303 ? -15.701 -15.109 -6.22 1 98.03 303 THR A C 1
ATOM 2119 O O . THR A 1 303 ? -16.384 -14.16 -5.829 1 98.03 303 THR A O 1
ATOM 2122 N N . LEU A 1 304 ? -15.174 -15.154 -7.422 1 97.89 304 LEU A N 1
ATOM 2123 C CA . LEU A 1 304 ? -15.393 -14.067 -8.37 1 97.89 304 LEU A CA 1
ATOM 2124 C C . LEU A 1 304 ? -16.835 -14.061 -8.867 1 97.89 304 LEU A C 1
ATOM 2126 O O . LEU A 1 304 ? -17.307 -13.055 -9.402 1 97.89 304 LEU A O 1
ATOM 2130 N N . ILE A 1 305 ? -17.47 -15.245 -8.846 1 98 305 ILE A N 1
ATOM 2131 C CA . ILE A 1 305 ? -18.844 -15.383 -9.316 1 98 305 ILE A CA 1
ATOM 2132 C C . ILE A 1 305 ? -19.8 -14.743 -8.312 1 98 305 ILE A C 1
ATOM 2134 O O . ILE A 1 305 ? -19.84 -15.139 -7.145 1 98 305 ILE A O 1
ATOM 2138 N N . PRO A 1 306 ? -20.546 -13.813 -8.734 1 95.98 306 PRO A N 1
ATOM 2139 C CA . PRO A 1 306 ? -21.447 -13.107 -7.819 1 95.98 306 PRO A CA 1
ATOM 2140 C C . PRO A 1 306 ? -22.391 -14.05 -7.077 1 95.98 306 PRO A C 1
ATOM 2142 O O . PRO A 1 306 ? -23.003 -14.927 -7.692 1 95.98 306 PRO A O 1
ATOM 2145 N N . ASP A 1 307 ? -22.448 -13.95 -5.717 1 93.1 307 ASP A N 1
ATOM 2146 C CA . ASP A 1 307 ? -23.404 -14.598 -4.824 1 93.1 307 ASP A CA 1
ATOM 2147 C C . ASP A 1 307 ? -23.128 -16.096 -4.717 1 93.1 307 ASP A C 1
ATOM 2149 O O . ASP A 1 307 ? -23.988 -16.862 -4.278 1 93.1 307 ASP A O 1
ATOM 2153 N N . PHE A 1 308 ? -21.993 -16.462 -5.21 1 95.11 308 PHE A N 1
ATOM 2154 C CA . PHE A 1 308 ? -21.698 -17.89 -5.178 1 95.11 308 PHE A CA 1
ATOM 2155 C C . PHE A 1 308 ? -21.087 -18.286 -3.839 1 95.11 308 PHE A C 1
ATOM 2157 O O . PHE A 1 308 ? -21.541 -19.238 -3.201 1 95.11 308 PHE A O 1
ATOM 2164 N N . ALA A 1 309 ? -19.982 -17.488 -3.517 1 82.72 309 ALA A N 1
ATOM 2165 C CA . ALA A 1 309 ? -19.251 -17.793 -2.29 1 82.72 309 ALA A CA 1
ATOM 2166 C C . ALA A 1 309 ? -19.888 -17.104 -1.087 1 82.72 309 ALA A C 1
ATOM 2168 O O . ALA A 1 309 ? -19.963 -15.874 -1.036 1 82.72 309 ALA A O 1
ATOM 2169 N N . THR A 1 310 ? -20.703 -17.762 -0.372 1 72.79 310 THR A N 1
ATOM 2170 C CA . THR A 1 310 ? -21.345 -17.21 0.816 1 72.79 310 THR A CA 1
ATOM 2171 C C . THR A 1 310 ? -20.464 -17.402 2.047 1 72.79 310 THR A C 1
ATOM 2173 O O . THR A 1 310 ? -19.9 -18.479 2.251 1 72.79 310 THR A O 1
ATOM 2176 N N . ARG A 1 311 ? -20.135 -16.266 2.592 1 62 311 ARG A N 1
ATOM 2177 C CA . ARG A 1 311 ? -19.462 -16.356 3.884 1 62 311 ARG A CA 1
ATOM 2178 C C . ARG A 1 311 ? -20.47 -16.528 5.016 1 62 311 ARG A C 1
ATOM 2180 O O . ARG A 1 311 ? -21.573 -15.98 4.96 1 62 311 ARG A O 1
ATOM 2187 N N . MET B 1 1 ? -34.577 29.661 16.257 1 44.87 1 MET B N 1
ATOM 2188 C CA . MET B 1 1 ? -33.707 29.891 15.107 1 44.87 1 MET B CA 1
ATOM 2189 C C . MET B 1 1 ? -32.771 28.707 14.888 1 44.87 1 MET B C 1
ATOM 2191 O O . MET B 1 1 ? -32.041 28.309 15.798 1 44.87 1 MET B O 1
ATOM 2195 N N . THR B 1 2 ? -33.034 27.786 14 1 61.94 2 THR B N 1
ATOM 2196 C CA . THR B 1 2 ? -32.289 26.541 13.842 1 61.94 2 THR B CA 1
ATOM 2197 C C . THR B 1 2 ? -30.819 26.824 13.547 1 61.94 2 THR B C 1
ATOM 2199 O O . THR B 1 2 ? -30.495 27.485 12.558 1 61.94 2 THR B O 1
ATOM 2202 N N . HIS B 1 3 ? -29.935 26.804 14.506 1 85.17 3 HIS B N 1
ATOM 2203 C CA . HIS B 1 3 ? -28.518 27.128 14.38 1 85.17 3 HIS B CA 1
ATOM 2204 C C . HIS B 1 3 ? -27.82 26.178 13.413 1 85.17 3 HIS B C 1
ATOM 2206 O O . HIS B 1 3 ? -28.154 24.993 13.351 1 85.17 3 HIS B O 1
ATOM 2212 N N . GLN B 1 4 ? -27.17 26.843 12.529 1 92.69 4 GLN B N 1
ATOM 2213 C CA . GLN B 1 4 ? -26.399 26.08 11.553 1 92.69 4 GLN B CA 1
ATOM 2214 C C . GLN B 1 4 ? -25.375 25.182 12.241 1 92.69 4 GLN B C 1
ATOM 2216 O O . GLN B 1 4 ? -24.567 25.654 13.043 1 92.69 4 GLN B O 1
ATOM 2221 N N . PRO B 1 5 ? -25.495 23.929 12.059 1 96.77 5 PRO B N 1
ATOM 2222 C CA . PRO B 1 5 ? -24.5 23.029 12.645 1 96.77 5 PRO B CA 1
ATOM 2223 C C . PRO B 1 5 ? -23.09 23.283 12.117 1 96.77 5 PRO B C 1
ATOM 2225 O O . PRO B 1 5 ? -22.914 23.574 10.931 1 96.77 5 PRO B O 1
ATOM 2228 N N . VAL B 1 6 ? -22.066 23.246 13.05 1 98.42 6 VAL B N 1
ATOM 2229 C CA . VAL B 1 6 ? -20.676 23.424 12.642 1 98.42 6 VAL B CA 1
ATOM 2230 C C . VAL B 1 6 ? -19.794 22.403 13.358 1 98.42 6 VAL B C 1
ATOM 2232 O O . VAL B 1 6 ? -20.174 21.868 14.402 1 98.42 6 VAL B O 1
ATOM 2235 N N . ALA B 1 7 ? -18.694 22.11 12.741 1 98.79 7 ALA B N 1
ATOM 2236 C CA . ALA B 1 7 ? -17.635 21.309 13.351 1 98.79 7 ALA B CA 1
ATOM 2237 C C . ALA B 1 7 ? -16.52 22.197 13.894 1 98.79 7 ALA B C 1
ATOM 2239 O O . ALA B 1 7 ? -16.13 23.177 13.254 1 98.79 7 ALA B O 1
ATOM 2240 N N . LEU B 1 8 ? -16.048 21.895 15.065 1 98.87 8 LEU B N 1
ATOM 2241 C CA . LEU B 1 8 ? -14.802 22.467 15.563 1 98.87 8 LEU B CA 1
ATOM 2242 C C . LEU B 1 8 ? -13.619 21.563 15.234 1 98.87 8 LEU B C 1
ATOM 2244 O O . LEU B 1 8 ? -13.716 20.34 15.351 1 98.87 8 LEU B O 1
ATOM 2248 N N . THR B 1 9 ? -12.55 22.175 14.762 1 98.89 9 THR B N 1
ATOM 2249 C CA . THR B 1 9 ? -11.448 21.347 14.285 1 98.89 9 THR B CA 1
ATOM 2250 C C . THR B 1 9 ? -10.111 21.881 14.791 1 98.89 9 THR B C 1
ATOM 2252 O O . THR B 1 9 ? -9.992 23.065 15.116 1 98.89 9 THR B O 1
ATOM 2255 N N . ALA B 1 10 ? -9.145 21.019 14.872 1 98.78 10 ALA B N 1
ATOM 2256 C CA . ALA B 1 10 ? -7.782 21.375 15.256 1 98.78 10 ALA B CA 1
ATOM 2257 C C . ALA B 1 10 ? -6.759 20.582 14.448 1 98.78 10 ALA B C 1
ATOM 2259 O O . ALA B 1 10 ? -6.952 19.391 14.189 1 98.78 10 ALA B O 1
ATOM 2260 N N . ASP B 1 11 ? -5.784 21.193 14.003 1 98.03 11 ASP B N 1
ATOM 2261 C CA . ASP B 1 11 ? -4.558 20.611 13.466 1 98.03 11 ASP B CA 1
ATOM 2262 C C . ASP B 1 11 ? -3.394 20.79 14.438 1 98.03 11 ASP B C 1
ATOM 2264 O O . ASP B 1 11 ? -2.788 21.862 14.499 1 98.03 11 ASP B O 1
ATOM 2268 N N . LEU B 1 12 ? -3.084 19.742 15.123 1 95.64 12 LEU B N 1
ATOM 2269 C CA . LEU B 1 12 ? -2.122 19.783 16.219 1 95.64 12 LEU B CA 1
ATOM 2270 C C . LEU B 1 12 ? -0.722 19.432 15.727 1 95.64 12 LEU B C 1
ATOM 2272 O O . LEU B 1 12 ? -0.383 18.253 15.595 1 95.64 12 LEU B O 1
ATOM 2276 N N . GLY B 1 13 ? 0.065 20.438 15.497 1 86.87 13 GLY B N 1
ATOM 2277 C CA . GLY B 1 13 ? 1.455 20.253 15.113 1 86.87 13 GLY B CA 1
ATOM 2278 C C . GLY B 1 13 ? 2.414 20.336 16.285 1 86.87 13 GLY B C 1
ATOM 2279 O O . GLY B 1 13 ? 1.991 20.516 17.428 1 86.87 13 GLY B O 1
ATOM 2280 N N . GLY B 1 14 ? 3.641 20.213 16.029 1 81.37 14 GLY B N 1
ATOM 2281 C CA . GLY B 1 14 ? 4.656 20.261 17.069 1 81.37 14 GLY B CA 1
ATOM 2282 C C . GLY B 1 14 ? 4.901 21.661 17.599 1 81.37 14 GLY B C 1
ATOM 2283 O O . GLY B 1 14 ? 5.268 21.834 18.764 1 81.37 14 GLY B O 1
ATOM 2284 N N . THR B 1 15 ? 4.701 22.669 16.786 1 82.14 15 THR B N 1
ATOM 2285 C CA . THR B 1 15 ? 5.021 24.044 17.155 1 82.14 15 THR B CA 1
ATOM 2286 C C . THR B 1 15 ? 3.748 24.862 17.35 1 82.14 15 THR B C 1
ATOM 2288 O O . THR B 1 15 ? 3.608 25.575 18.345 1 82.14 15 THR B O 1
ATOM 2291 N N . LYS B 1 16 ? 2.79 24.715 16.428 1 91.19 16 LYS B N 1
ATOM 2292 C CA . LYS B 1 16 ? 1.539 25.465 16.478 1 91.19 16 LYS B CA 1
ATOM 2293 C C . LYS B 1 16 ? 0.338 24.546 16.276 1 91.19 16 LYS B C 1
ATOM 2295 O O . LYS B 1 16 ? 0.453 23.497 15.639 1 91.19 16 LYS B O 1
ATOM 2300 N N . THR B 1 17 ? -0.687 24.943 16.793 1 96.24 17 THR B N 1
ATOM 2301 C CA . THR B 1 17 ? -1.977 24.287 16.613 1 96.24 17 THR B CA 1
ATOM 2302 C C . THR B 1 17 ? -2.97 25.224 15.932 1 96.24 17 THR B C 1
ATOM 2304 O O . THR B 1 17 ? -3.25 26.314 16.435 1 96.24 17 THR B O 1
ATOM 2307 N N . ALA B 1 18 ? -3.457 24.792 14.815 1 98.15 18 ALA B N 1
ATOM 2308 C CA . ALA B 1 18 ? -4.487 25.556 14.115 1 98.15 18 ALA B CA 1
ATOM 2309 C C . ALA B 1 18 ? -5.883 25.124 14.554 1 98.15 18 ALA B C 1
ATOM 2311 O O . ALA B 1 18 ? -6.137 23.934 14.756 1 98.15 18 ALA B O 1
ATOM 2312 N N . LEU B 1 19 ? -6.757 26.093 14.735 1 98.64 19 LEU B N 1
ATOM 2313 C CA . LEU B 1 19 ? -8.146 25.864 15.116 1 98.64 19 LEU B CA 1
ATOM 2314 C C . LEU B 1 19 ? -9.097 26.385 14.045 1 98.64 19 LEU B C 1
ATOM 2316 O O . LEU B 1 19 ? -8.791 27.364 13.36 1 98.64 19 LEU B O 1
ATOM 2320 N N . GLY B 1 20 ? -10.258 25.682 13.92 1 98.71 20 GLY B N 1
ATOM 2321 C CA . GLY B 1 20 ? -11.201 26.128 12.907 1 98.71 20 GLY B CA 1
ATOM 2322 C C . GLY B 1 20 ? -12.643 25.809 13.253 1 98.71 20 GLY B C 1
ATOM 2323 O O . GLY B 1 20 ? -12.911 24.917 14.061 1 98.71 20 GLY B O 1
ATOM 2324 N N . ILE B 1 21 ? -13.574 26.654 12.782 1 98.8 21 ILE B N 1
ATOM 2325 C CA . ILE B 1 21 ? -14.999 26.355 12.69 1 98.8 21 ILE B CA 1
ATOM 2326 C C . ILE B 1 21 ? -15.369 26.046 11.241 1 98.8 21 ILE B C 1
ATOM 2328 O O . ILE B 1 21 ? -15.148 26.868 10.349 1 98.8 21 ILE B O 1
ATOM 2332 N N . VAL B 1 22 ? -15.871 24.847 11.001 1 98.62 22 VAL B N 1
ATOM 2333 C CA . VAL B 1 22 ? -16.109 24.385 9.638 1 98.62 22 VAL B CA 1
ATOM 2334 C C . VAL B 1 22 ? -17.601 24.127 9.433 1 98.62 22 VAL B C 1
ATOM 2336 O O . VAL B 1 22 ? -18.255 23.523 10.286 1 98.62 22 VAL B O 1
ATOM 2339 N N . SER B 1 23 ? -18.153 24.545 8.307 1 97.78 23 SER B N 1
ATOM 2340 C CA . SER B 1 23 ? -19.551 24.286 7.975 1 97.78 23 SER B CA 1
ATOM 2341 C C . SER B 1 23 ? -19.723 22.911 7.339 1 97.78 23 SER B C 1
ATOM 2343 O O . SER B 1 23 ? -18.746 22.295 6.907 1 97.78 23 SER B O 1
ATOM 2345 N N . SER B 1 24 ? -20.932 22.497 7.214 1 95.82 24 SER B N 1
ATOM 2346 C CA . SER B 1 24 ? -21.231 21.187 6.645 1 95.82 24 SER B CA 1
ATOM 2347 C C . SER B 1 24 ? -21.029 21.181 5.134 1 95.82 24 SER B C 1
ATOM 2349 O O . SER B 1 24 ? -21.003 20.118 4.51 1 95.82 24 SER B O 1
ATOM 2351 N N . THR B 1 25 ? -20.85 22.354 4.543 1 95.09 25 THR B N 1
ATOM 2352 C CA . THR B 1 25 ? -20.637 22.46 3.104 1 95.09 25 THR B CA 1
ATOM 2353 C C . THR B 1 25 ? -19.15 22.586 2.785 1 95.09 25 THR B C 1
ATOM 2355 O O . THR B 1 25 ? -18.766 22.679 1.618 1 95.09 25 THR B O 1
ATOM 2358 N N . GLY B 1 26 ? -18.339 22.672 3.837 1 96.07 26 GLY B N 1
ATOM 2359 C CA . GLY B 1 26 ? -16.904 22.641 3.605 1 96.07 26 GLY B CA 1
ATOM 2360 C C . GLY B 1 26 ? -16.266 24.018 3.627 1 96.07 26 GLY B C 1
ATOM 2361 O O . GLY B 1 26 ? -15.214 24.23 3.022 1 96.07 26 GLY B O 1
ATOM 2362 N N . ASP B 1 27 ? -16.884 24.965 4.249 1 96.05 27 ASP B N 1
ATOM 2363 C CA . ASP B 1 27 ? -16.303 26.292 4.427 1 96.05 27 ASP B CA 1
ATOM 2364 C C . ASP B 1 27 ? -15.638 26.421 5.795 1 96.05 27 ASP B C 1
ATOM 2366 O O . ASP B 1 27 ? -16.205 26.008 6.809 1 96.05 27 ASP B O 1
ATOM 2370 N N . VAL B 1 28 ? -14.477 27.003 5.786 1 98.15 28 VAL B N 1
ATOM 2371 C CA . VAL B 1 28 ? -13.856 27.361 7.057 1 98.15 28 VAL B CA 1
ATOM 2372 C C . VAL B 1 28 ? -14.324 28.75 7.488 1 98.15 28 VAL B C 1
ATOM 2374 O O . VAL B 1 28 ? -13.883 29.76 6.935 1 98.15 28 VAL B O 1
ATOM 2377 N N . LEU B 1 29 ? -15.127 28.792 8.486 1 98.15 29 LEU B N 1
ATOM 2378 C CA . LEU B 1 29 ? -15.828 30.005 8.894 1 98.15 29 LEU B CA 1
ATOM 2379 C C . LEU B 1 29 ? -14.967 30.841 9.834 1 98.15 29 LEU B C 1
ATOM 2381 O O . LEU B 1 29 ? -15.208 32.038 10.004 1 98.15 29 LEU B O 1
ATOM 2385 N N . HIS B 1 30 ? -14.023 30.189 10.53 1 98.32 30 HIS B N 1
ATOM 2386 C CA . HIS B 1 30 ? -13.111 30.836 11.467 1 98.32 30 HIS B CA 1
ATOM 2387 C C . HIS B 1 30 ? -11.782 30.093 11.543 1 98.32 30 HIS B C 1
ATOM 2389 O O . HIS B 1 30 ? -11.75 28.861 11.493 1 98.32 30 HIS B O 1
ATOM 2395 N N . ARG B 1 31 ? -10.701 30.77 11.577 1 98.15 31 ARG B N 1
ATOM 2396 C CA . ARG B 1 31 ? -9.347 30.255 11.751 1 98.15 31 ARG B CA 1
ATOM 2397 C C . ARG B 1 31 ? -8.658 30.915 12.94 1 98.15 31 ARG B C 1
ATOM 2399 O O . ARG B 1 31 ? -8.804 32.119 13.159 1 98.15 31 ARG B O 1
ATOM 2406 N N . ASP B 1 32 ? -8.02 30.158 13.669 1 96.93 32 ASP B N 1
ATOM 2407 C CA . ASP B 1 32 ? -7.181 30.64 14.761 1 96.93 32 ASP B CA 1
ATOM 2408 C C . ASP B 1 32 ? -5.946 29.758 14.936 1 96.93 32 ASP B C 1
ATOM 2410 O O . ASP B 1 32 ? -5.855 28.684 14.338 1 96.93 32 ASP B O 1
ATOM 2414 N N . LYS B 1 33 ? -4.948 30.26 15.634 1 96.94 33 LYS B N 1
ATOM 2415 C CA . LYS B 1 33 ? -3.721 29.527 15.929 1 96.94 33 LYS B CA 1
ATOM 2416 C C . LYS B 1 33 ? -3.254 29.789 17.358 1 96.94 33 LYS B C 1
ATOM 2418 O O . LYS B 1 33 ? -3.318 30.922 17.84 1 96.94 33 LYS B O 1
ATOM 2423 N N . ILE B 1 34 ? -2.848 28.753 17.96 1 95.81 34 ILE B N 1
ATOM 2424 C CA . ILE B 1 34 ? -2.271 28.864 19.296 1 95.81 34 ILE B CA 1
ATOM 2425 C C . ILE B 1 34 ? -0.933 28.13 19.342 1 95.81 34 ILE B C 1
ATOM 2427 O O . ILE B 1 34 ? -0.684 27.227 18.54 1 95.81 34 ILE B O 1
ATOM 2431 N N . PRO B 1 35 ? -0.099 28.498 20.279 1 93.57 35 PRO B N 1
ATOM 2432 C CA . PRO B 1 35 ? 1.114 27.695 20.453 1 93.57 35 PRO B CA 1
ATOM 2433 C C . PRO B 1 35 ? 0.82 26.287 20.965 1 93.57 35 PRO B C 1
ATOM 2435 O O . PRO B 1 35 ? -0.05 26.106 21.821 1 93.57 35 PRO B O 1
ATOM 2438 N N . THR B 1 36 ? 1.297 25.167 20.502 1 88.93 36 THR B N 1
ATOM 2439 C CA . THR B 1 36 ? 1.041 23.779 20.871 1 88.93 36 THR B CA 1
ATOM 2440 C C . THR B 1 36 ? 1.568 23.486 22.272 1 88.93 36 THR B C 1
ATOM 2442 O O . THR B 1 36 ? 1.023 22.637 22.981 1 88.93 36 THR B O 1
ATOM 2445 N N . GLN B 1 37 ? 2.639 24.185 22.746 1 90.08 37 GLN B N 1
ATOM 2446 C CA . GLN B 1 37 ? 3.307 23.908 24.013 1 90.08 37 GLN B CA 1
ATOM 2447 C C . GLN B 1 37 ? 3.759 22.452 24.09 1 90.08 37 GLN B C 1
ATOM 2449 O O . GLN B 1 37 ? 3.46 21.754 25.062 1 90.08 37 GLN B O 1
ATOM 2454 N N . ALA B 1 38 ? 4.472 21.946 23.161 1 89.11 38 ALA B N 1
ATOM 2455 C CA . ALA B 1 38 ? 4.824 20.547 22.93 1 89.11 38 ALA B CA 1
ATOM 2456 C C . ALA B 1 38 ? 5.658 19.994 24.081 1 89.11 38 ALA B C 1
ATOM 2458 O O . ALA B 1 38 ? 5.717 18.779 24.286 1 89.11 38 ALA B O 1
ATOM 2459 N N . GLN B 1 39 ? 6.166 20.866 24.856 1 91.23 39 GLN B N 1
ATOM 2460 C CA . GLN B 1 39 ? 7.074 20.424 25.909 1 91.23 39 GLN B CA 1
ATOM 2461 C C . GLN B 1 39 ? 6.35 20.306 27.247 1 91.23 39 GLN B C 1
ATOM 2463 O O . GLN B 1 39 ? 6.921 19.824 28.227 1 91.23 39 GLN B O 1
ATOM 2468 N N . ALA B 1 40 ? 5.093 20.632 27.269 1 90.9 40 ALA B N 1
ATOM 2469 C CA . ALA B 1 40 ? 4.325 20.643 28.512 1 90.9 40 ALA B CA 1
ATOM 2470 C C . ALA B 1 40 ? 3.911 19.231 28.914 1 90.9 40 ALA B C 1
ATOM 2472 O O . ALA B 1 40 ? 3.492 19 30.05 1 90.9 40 ALA B O 1
ATOM 2473 N N . GLY B 1 41 ? 4.056 18.271 27.972 1 91.28 41 GLY B N 1
ATOM 2474 C CA . GLY B 1 41 ? 3.575 16.92 28.209 1 91.28 41 GLY B CA 1
ATOM 2475 C C . GLY B 1 41 ? 2.26 16.623 27.512 1 91.28 41 GLY B C 1
ATOM 2476 O O . GLY B 1 41 ? 1.434 17.52 27.326 1 91.28 41 GLY B O 1
ATOM 2477 N N . GLY B 1 42 ? 2.097 15.366 27.258 1 93.81 42 GLY B N 1
ATOM 2478 C CA . GLY B 1 42 ? 0.983 14.933 26.429 1 93.81 42 GLY B CA 1
ATOM 2479 C C . GLY B 1 42 ? -0.37 15.303 27.006 1 93.81 42 GLY B C 1
ATOM 2480 O O . GLY B 1 42 ? -1.207 15.886 26.315 1 93.81 42 GLY B O 1
ATOM 2481 N N . THR B 1 43 ? -0.585 14.952 28.277 1 95.33 43 THR B N 1
ATOM 2482 C CA . THR B 1 43 ? -1.871 15.221 28.912 1 95.33 43 THR B CA 1
ATOM 2483 C C . THR B 1 43 ? -2.125 16.722 29.006 1 95.33 43 THR B C 1
ATOM 2485 O O . THR B 1 43 ? -3.223 17.192 28.699 1 95.33 43 THR B O 1
ATOM 2488 N N . THR B 1 44 ? -1.114 17.454 29.404 1 96.01 44 THR B N 1
ATOM 2489 C CA . THR B 1 44 ? -1.229 18.904 29.517 1 96.01 44 THR B CA 1
ATOM 2490 C C . THR B 1 44 ? -1.524 19.53 28.157 1 96.01 44 THR B C 1
ATOM 2492 O O . THR B 1 44 ? -2.358 20.432 28.051 1 96.01 44 THR B O 1
ATOM 2495 N N . LEU B 1 45 ? -0.826 19.073 27.193 1 96.24 45 LEU B N 1
ATOM 2496 C CA . LEU B 1 45 ? -1.061 19.556 25.837 1 96.24 45 LEU B CA 1
ATOM 2497 C C . LEU B 1 45 ? -2.493 19.271 25.398 1 96.24 45 LEU B C 1
ATOM 2499 O O . LEU B 1 45 ? -3.154 20.137 24.822 1 96.24 45 LEU B O 1
ATOM 2503 N N . ALA B 1 46 ? -2.92 18.079 25.68 1 97.3 46 ALA B N 1
ATOM 2504 C CA . ALA B 1 46 ? -4.289 17.712 25.324 1 97.3 46 ALA B CA 1
ATOM 2505 C C . ALA B 1 46 ? -5.3 18.6 26.044 1 97.3 46 ALA B C 1
ATOM 2507 O O . ALA B 1 46 ? -6.291 19.031 25.45 1 97.3 46 ALA B O 1
ATOM 2508 N N . GLU B 1 47 ? -5.059 18.84 27.285 1 97.65 47 GLU B N 1
ATOM 2509 C CA . GLU B 1 47 ? -5.941 19.694 28.076 1 97.65 47 GLU B CA 1
ATOM 2510 C C . GLU B 1 47 ? -5.947 21.124 27.544 1 97.65 47 GLU B C 1
ATOM 2512 O O . GLU B 1 47 ? -6.996 21.771 27.499 1 97.65 47 GLU B O 1
ATOM 2517 N N . HIS B 1 48 ? -4.791 21.563 27.227 1 97.07 48 HIS B N 1
ATOM 2518 C CA . HIS B 1 48 ? -4.673 22.892 26.638 1 97.07 48 HIS B CA 1
ATOM 2519 C C . HIS B 1 48 ? -5.46 22.99 25.336 1 97.07 48 HIS B C 1
ATOM 2521 O O . HIS B 1 48 ? -6.17 23.972 25.107 1 97.07 48 HIS B O 1
ATOM 2527 N N . THR B 1 49 ? -5.289 22.039 24.526 1 97.65 49 THR B N 1
ATOM 2528 C CA . THR B 1 49 ? -6.029 21.975 23.27 1 97.65 49 THR B CA 1
ATOM 2529 C C . THR B 1 49 ? -7.532 21.928 23.529 1 97.65 49 THR B C 1
ATOM 2531 O O . THR B 1 49 ? -8.304 22.618 22.862 1 97.65 49 THR B O 1
ATOM 2534 N N . ALA B 1 50 ? -7.91 21.153 24.484 1 98.45 50 ALA B N 1
ATOM 2535 C CA . ALA B 1 50 ? -9.32 21.026 24.846 1 98.45 50 ALA B CA 1
ATOM 2536 C C . ALA B 1 50 ? -9.891 22.363 25.307 1 98.45 50 ALA B C 1
ATOM 2538 O O . ALA B 1 50 ? -11.022 22.714 24.964 1 98.45 50 ALA B O 1
ATOM 2539 N N . SER B 1 51 ? -9.132 23.036 26.1 1 98.51 51 SER B N 1
ATOM 2540 C CA . SER B 1 51 ? -9.571 24.344 26.576 1 98.51 51 SER B CA 1
ATOM 2541 C C . SER B 1 51 ? -9.766 25.316 25.417 1 98.51 51 SER B C 1
ATOM 2543 O O . SER B 1 51 ? -10.739 26.074 25.393 1 98.51 51 SER B O 1
ATOM 2545 N N . ALA B 1 52 ? -8.841 25.29 24.527 1 98.56 52 ALA B N 1
ATOM 2546 C CA . ALA B 1 52 ? -8.945 26.153 23.353 1 98.56 52 ALA B CA 1
ATOM 2547 C C . ALA B 1 52 ? -10.18 25.807 22.526 1 98.56 52 ALA B C 1
ATOM 2549 O O . ALA B 1 52 ? -10.851 26.697 21.998 1 98.56 52 ALA B O 1
ATOM 2550 N N . LEU B 1 53 ? -10.457 24.563 22.4 1 98.74 53 LEU B N 1
ATOM 2551 C CA . LEU B 1 53 ? -11.617 24.11 21.64 1 98.74 53 LEU B CA 1
ATOM 2552 C C . LEU B 1 53 ? -12.913 24.465 22.361 1 98.74 53 LEU B C 1
ATOM 2554 O O . LEU B 1 53 ? -13.925 24.755 21.72 1 98.74 53 LEU B O 1
ATOM 2558 N N . ALA B 1 54 ? -12.885 24.452 23.675 1 98.72 54 ALA B N 1
ATOM 2559 C CA . ALA B 1 54 ? -14.04 24.907 24.446 1 98.72 54 ALA B CA 1
ATOM 2560 C C . ALA B 1 54 ? -14.315 26.387 24.199 1 98.72 54 ALA B C 1
ATOM 2562 O O . ALA B 1 54 ? -15.467 26.79 24.024 1 98.72 54 ALA B O 1
ATOM 2563 N N . ASP B 1 55 ? -13.228 27.118 24.238 1 98.68 55 ASP B N 1
ATOM 2564 C CA . ASP B 1 55 ? -13.36 28.538 23.928 1 98.68 55 ASP B CA 1
ATOM 2565 C C . ASP B 1 55 ? -13.915 28.744 22.52 1 98.68 55 ASP B C 1
ATOM 2567 O O . ASP B 1 55 ? -14.735 29.636 22.295 1 98.68 55 ASP B O 1
ATOM 2571 N N . LEU B 1 56 ? -13.472 27.951 21.627 1 98.68 56 LEU B N 1
ATOM 2572 C CA . LEU B 1 56 ? -13.943 28.025 20.248 1 98.68 56 LEU B CA 1
ATOM 2573 C C . LEU B 1 56 ? -15.428 27.689 20.162 1 98.68 56 LEU B C 1
ATOM 2575 O O . LEU B 1 56 ? -16.155 28.273 19.355 1 98.68 56 LEU B O 1
ATOM 2579 N N . ALA B 1 57 ? -15.829 26.702 20.902 1 98.56 57 ALA B N 1
ATOM 2580 C CA . ALA B 1 57 ? -17.245 26.345 20.959 1 98.56 57 ALA B CA 1
ATOM 2581 C C . ALA B 1 57 ? -18.09 27.528 21.422 1 98.56 57 ALA B C 1
ATOM 2583 O O . ALA B 1 57 ? -19.146 27.806 20.849 1 98.56 57 ALA B O 1
ATOM 2584 N N . ASP B 1 58 ? -17.626 28.177 22.459 1 98.38 58 ASP B N 1
ATOM 2585 C CA . ASP B 1 58 ? -18.333 29.348 22.969 1 98.38 58 ASP B CA 1
ATOM 2586 C C . ASP B 1 58 ? -18.411 30.447 21.912 1 98.38 58 ASP B C 1
ATOM 2588 O O . ASP B 1 58 ? -19.454 31.082 21.745 1 98.38 58 ASP B O 1
ATOM 2592 N N . LEU B 1 59 ? -17.312 30.591 21.241 1 98.31 59 LEU B N 1
ATOM 2593 C CA . LEU B 1 59 ? -17.294 31.571 20.16 1 98.31 59 LEU B CA 1
ATOM 2594 C C . LEU B 1 59 ? -18.312 31.212 19.083 1 98.31 59 LEU B C 1
ATOM 2596 O O . LEU B 1 59 ? -19.045 32.079 18.602 1 98.31 59 LEU B O 1
ATOM 2600 N N . ALA B 1 60 ? -18.344 29.972 18.648 1 98.26 60 ALA B N 1
ATOM 2601 C CA . ALA B 1 60 ? -19.291 29.513 17.635 1 98.26 60 ALA B CA 1
ATOM 2602 C C . ALA B 1 60 ? -20.729 29.791 18.062 1 98.26 60 ALA B C 1
ATOM 2604 O O . ALA B 1 60 ? -21.519 30.336 17.287 1 98.26 60 ALA B O 1
ATOM 2605 N N . ARG B 1 61 ? -21.007 29.493 19.284 1 97.67 61 ARG B N 1
ATOM 2606 C CA . ARG B 1 61 ? -22.353 29.709 19.805 1 97.67 61 ARG B CA 1
ATOM 2607 C C . ARG B 1 61 ? -22.709 31.192 19.804 1 97.67 61 ARG B C 1
ATOM 2609 O O . ARG B 1 61 ? -23.832 31.566 19.459 1 97.67 61 ARG B O 1
ATOM 2616 N N . SER B 1 62 ? -21.744 31.998 20.194 1 97.6 62 SER B N 1
ATOM 2617 C CA . SER B 1 62 ? -21.977 33.438 20.23 1 97.6 62 SER B CA 1
ATOM 2618 C C . SER B 1 62 ? -22.25 33.989 18.835 1 97.6 62 SER B C 1
ATOM 2620 O O . SER B 1 62 ? -22.874 35.042 18.689 1 97.6 62 SER B O 1
ATOM 2622 N N . ARG B 1 63 ? -21.839 33.265 17.845 1 96.86 63 ARG B N 1
ATOM 2623 C CA . ARG B 1 63 ? -22.031 33.694 16.463 1 96.86 63 ARG B CA 1
ATOM 2624 C C . ARG B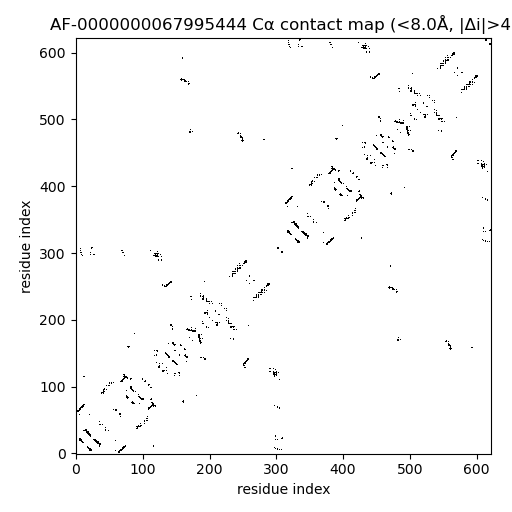 1 63 ? -23.263 33.037 15.851 1 96.86 63 ARG B C 1
ATOM 2626 O O . ARG B 1 63 ? -23.489 33.132 14.643 1 96.86 63 ARG B O 1
ATOM 2633 N N . GLY B 1 64 ? -23.94 32.296 16.62 1 96.2 64 GLY B N 1
ATOM 2634 C CA . GLY B 1 64 ? -25.198 31.716 16.178 1 96.2 64 GLY B CA 1
ATOM 2635 C C . GLY B 1 64 ? -25.037 30.339 15.562 1 96.2 64 GLY B C 1
ATOM 2636 O O . GLY B 1 64 ? -25.925 29.864 14.851 1 96.2 64 GLY B O 1
ATOM 2637 N N . TYR B 1 65 ? -23.906 29.708 15.762 1 97.58 65 TYR B N 1
ATOM 2638 C CA . TYR B 1 65 ? -23.684 28.359 15.254 1 97.58 65 TYR B CA 1
ATOM 2639 C C . TYR B 1 65 ? -23.923 27.32 16.343 1 97.58 65 TYR B C 1
ATOM 2641 O O . TYR B 1 65 ? -23.95 27.651 17.53 1 97.58 65 TYR B O 1
ATOM 2649 N N . GLN B 1 66 ? -24.115 26.089 15.92 1 97.74 66 GLN B N 1
ATOM 2650 C CA . GLN B 1 66 ? -24.272 24.957 16.827 1 97.74 66 GLN B CA 1
ATOM 2651 C C . GLN B 1 66 ? -23.146 23.944 16.643 1 97.74 66 GLN B C 1
ATOM 2653 O O . GLN B 1 66 ? -23.182 23.129 15.719 1 97.74 66 GLN B O 1
ATOM 2658 N N . PRO B 1 67 ? -22.227 23.98 17.541 1 98.32 67 PRO B N 1
ATOM 2659 C CA . PRO B 1 67 ? -21.194 22.945 17.458 1 98.32 67 PRO B CA 1
ATOM 2660 C C . PRO B 1 67 ? -21.749 21.538 17.67 1 98.32 67 PRO B C 1
ATOM 2662 O O . PRO B 1 67 ? -22.456 21.291 18.651 1 98.32 67 PRO B O 1
ATOM 2665 N N . VAL B 1 68 ? -21.383 20.599 16.72 1 98.31 68 VAL B N 1
ATOM 2666 C CA . VAL B 1 68 ? -21.99 19.275 16.816 1 98.31 68 VAL B CA 1
ATOM 2667 C C . VAL B 1 68 ? -20.913 18.232 17.103 1 98.31 68 VAL B C 1
ATOM 2669 O O . VAL B 1 68 ? -21.223 17.091 17.454 1 98.31 68 VAL B O 1
ATOM 2672 N N . GLY B 1 69 ? -19.668 18.603 16.967 1 98.75 69 GLY B N 1
ATOM 2673 C CA . GLY B 1 69 ? -18.554 17.698 17.206 1 98.75 69 GLY B CA 1
ATOM 2674 C C . GLY B 1 69 ? -17.201 18.34 16.963 1 98.75 69 GLY B C 1
ATOM 2675 O O . GLY B 1 69 ? -17.123 19.488 16.52 1 98.75 69 GLY B O 1
ATOM 2676 N N . ILE B 1 70 ? -16.157 17.574 17.33 1 98.88 70 ILE B N 1
ATOM 2677 C CA . ILE B 1 70 ? -14.788 18.068 17.224 1 98.88 70 ILE B CA 1
ATOM 2678 C C . ILE B 1 70 ? -13.933 17.058 16.462 1 98.88 70 ILE B C 1
ATOM 2680 O O . ILE B 1 70 ? -13.984 15.857 16.74 1 98.88 70 ILE B O 1
ATOM 2684 N N . GLY B 1 71 ? -13.262 17.519 15.463 1 98.85 71 GLY B N 1
ATOM 2685 C CA . GLY B 1 71 ? -12.262 16.726 14.766 1 98.85 71 GLY B CA 1
ATOM 2686 C C . GLY B 1 71 ? -10.847 17.231 14.975 1 98.85 71 GLY B C 1
ATOM 2687 O O . GLY B 1 71 ? -10.608 18.44 14.975 1 98.85 71 GLY B O 1
ATOM 2688 N N . ILE B 1 72 ? -9.882 16.294 15.137 1 98.82 72 ILE B N 1
ATOM 2689 C CA . ILE B 1 72 ? -8.505 16.69 15.412 1 98.82 72 ILE B CA 1
ATOM 2690 C C . ILE B 1 72 ? -7.551 15.896 14.522 1 98.82 72 ILE B C 1
ATOM 2692 O O . ILE B 1 72 ? -7.635 14.667 14.454 1 98.82 72 ILE B O 1
ATOM 2696 N N . GLY B 1 73 ? -6.739 16.543 13.747 1 98.18 73 GLY B N 1
ATOM 2697 C CA . GLY B 1 73 ? -5.531 15.965 13.177 1 98.18 73 GLY B CA 1
ATOM 2698 C C . GLY B 1 73 ? -4.308 16.157 14.053 1 98.18 73 GLY B C 1
ATOM 2699 O O . GLY B 1 73 ? -4.01 17.276 14.476 1 98.18 73 GLY B O 1
ATOM 2700 N N . SER B 1 74 ? -3.608 15.117 14.318 1 96.54 74 SER B N 1
ATOM 2701 C CA . SER B 1 74 ? -2.486 15.219 15.245 1 96.54 74 SER B CA 1
ATOM 2702 C C . SER B 1 74 ? -1.297 14.392 14.767 1 96.54 74 SER B C 1
ATOM 2704 O O . SER B 1 74 ? -1.473 13.379 14.086 1 96.54 74 SER B O 1
ATOM 2706 N N . ALA B 1 75 ? -0.125 14.792 15.215 1 91.98 75 ALA B N 1
ATOM 2707 C CA . ALA B 1 75 ? 1.071 13.978 15.014 1 91.98 75 ALA B CA 1
ATOM 2708 C C . ALA B 1 75 ? 0.983 12.672 15.799 1 91.98 75 ALA B C 1
ATOM 2710 O O . ALA B 1 75 ? 0.382 12.626 16.875 1 91.98 75 ALA B O 1
ATOM 2711 N N . GLY B 1 76 ? 1.57 11.634 15.18 1 92.26 76 GLY B N 1
ATOM 2712 C CA . GLY B 1 76 ? 1.608 10.34 15.842 1 92.26 76 GLY B CA 1
ATOM 2713 C C . GLY B 1 76 ? 0.712 9.307 15.185 1 92.26 76 GLY B C 1
ATOM 2714 O O . GLY B 1 76 ? 0.028 9.605 14.203 1 92.26 76 GLY B O 1
ATOM 2715 N N . VAL B 1 77 ? 0.771 8.11 15.689 1 95.33 77 VAL B N 1
ATOM 2716 C CA . VAL B 1 77 ? -0.169 7.047 15.351 1 95.33 77 VAL B CA 1
ATOM 2717 C C . VAL B 1 77 ? -1.407 7.151 16.239 1 95.33 77 VAL B C 1
ATOM 2719 O O . VAL B 1 77 ? -1.316 7.011 17.461 1 95.33 77 VAL B O 1
ATOM 2722 N N . ILE B 1 78 ? -2.556 7.412 15.622 1 97.47 78 ILE B N 1
ATOM 2723 C CA . ILE B 1 78 ? -3.782 7.641 16.378 1 97.47 78 ILE B CA 1
ATOM 2724 C C . ILE B 1 78 ? -4.7 6.427 16.254 1 97.47 78 ILE B C 1
ATOM 2726 O O . ILE B 1 78 ? -5.04 6.009 15.145 1 97.47 78 ILE B O 1
ATOM 2730 N N . GLY B 1 79 ? -5.104 5.928 17.356 1 97.26 79 GLY B N 1
ATOM 2731 C CA . GLY B 1 79 ? -5.963 4.755 17.375 1 97.26 79 GLY B CA 1
ATOM 2732 C C . GLY B 1 79 ? -7.395 5.058 16.976 1 97.26 79 GLY B C 1
ATOM 2733 O O . GLY B 1 79 ? -7.77 6.223 16.825 1 97.26 79 GLY B O 1
ATOM 2734 N N . LYS B 1 80 ? -8.181 4.037 16.834 1 94.3 80 LYS B N 1
ATOM 2735 C CA . LYS B 1 80 ? -9.561 4.133 16.365 1 94.3 80 LYS B CA 1
ATOM 2736 C C . LYS B 1 80 ? -10.419 4.934 17.339 1 94.3 80 LYS B C 1
ATOM 2738 O O . LYS B 1 80 ? -11.391 5.575 16.936 1 94.3 80 LYS B O 1
ATOM 2743 N N . GLU B 1 81 ? -10.01 4.975 18.602 1 96.45 81 GLU B N 1
ATOM 2744 C CA . GLU B 1 81 ? -10.789 5.683 19.614 1 96.45 81 GLU B CA 1
ATOM 2745 C C . GLU B 1 81 ? -10.26 7.099 19.827 1 96.45 81 GLU B C 1
ATOM 2747 O O . GLU B 1 81 ? -10.725 7.813 20.718 1 96.45 81 GLU B O 1
ATOM 2752 N N . GLY B 1 82 ? -9.203 7.438 19.066 1 97.65 82 GLY B N 1
ATOM 2753 C CA . GLY B 1 82 ? -8.71 8.806 19.098 1 97.65 82 GLY B CA 1
ATOM 2754 C C . GLY B 1 82 ? -7.586 9.012 20.096 1 97.65 82 GLY B C 1
ATOM 2755 O O . GLY B 1 82 ? -7.231 10.149 20.413 1 97.65 82 GLY B O 1
ATOM 2756 N N . GLN B 1 83 ? -7.06 7.909 20.63 1 97.75 83 GLN B N 1
ATOM 2757 C CA . GLN B 1 83 ? -5.9 7.991 21.511 1 97.75 83 GLN B CA 1
ATOM 2758 C C . GLN B 1 83 ? -4.601 7.994 20.712 1 97.75 83 GLN B C 1
ATOM 2760 O O . GLN B 1 83 ? -4.522 7.384 19.643 1 97.75 83 GLN B O 1
ATOM 2765 N N . VAL B 1 84 ? -3.582 8.587 21.294 1 97.09 84 VAL B N 1
ATOM 2766 C CA . VAL B 1 84 ? -2.247 8.527 20.708 1 97.09 84 VAL B CA 1
ATOM 2767 C C . VAL B 1 84 ? -1.564 7.221 21.108 1 97.09 84 VAL B C 1
A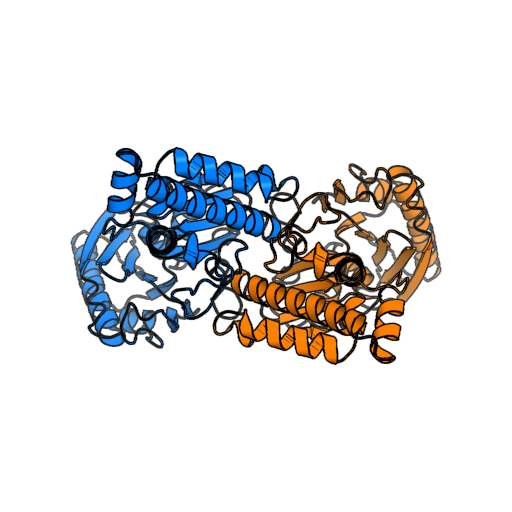TOM 2769 O O . VAL B 1 84 ? -1.246 7.014 22.282 1 97.09 84 VAL B O 1
ATOM 2772 N N . ILE B 1 85 ? -1.331 6.382 20.184 1 95.78 85 ILE B N 1
ATOM 2773 C CA . ILE B 1 85 ? -0.699 5.102 20.481 1 95.78 85 ILE B CA 1
ATOM 2774 C C . ILE B 1 85 ? 0.808 5.294 20.639 1 95.78 85 ILE B C 1
ATOM 2776 O O . ILE B 1 85 ? 1.376 4.965 21.682 1 95.78 85 ILE B O 1
ATOM 2780 N N . THR B 1 86 ? 1.437 5.868 19.584 1 92.61 86 THR B N 1
ATOM 2781 C CA . THR B 1 86 ? 2.862 6.181 19.589 1 92.61 86 THR B CA 1
ATOM 2782 C C . THR B 1 86 ? 3.136 7.468 18.817 1 92.61 86 THR B C 1
ATOM 2784 O O . THR B 1 86 ? 2.348 7.861 17.955 1 92.61 86 THR B O 1
ATOM 2787 N N . ALA B 1 87 ? 4.106 8.156 19.203 1 88.76 87 ALA B N 1
ATOM 2788 C CA . ALA B 1 87 ? 4.527 9.379 18.524 1 88.76 87 ALA B CA 1
ATOM 2789 C C . ALA B 1 87 ? 6.026 9.612 18.694 1 88.76 87 ALA B C 1
ATOM 2791 O O . ALA B 1 87 ? 6.643 9.075 19.616 1 88.76 87 ALA B O 1
ATOM 2792 N N . ALA B 1 88 ? 6.546 10.346 17.731 1 78.78 88 ALA B N 1
ATOM 2793 C CA . ALA B 1 88 ? 7.939 10.768 17.848 1 78.78 88 ALA B CA 1
ATOM 2794 C C . ALA B 1 88 ? 8.129 11.71 19.033 1 78.78 88 ALA B C 1
ATOM 2796 O O . ALA B 1 88 ? 7.155 12.211 19.598 1 78.78 88 ALA B O 1
ATOM 2797 N N . ASN B 1 89 ? 9.268 11.942 19.34 1 77.34 89 ASN B N 1
ATOM 2798 C CA . ASN B 1 89 ? 9.602 12.648 20.572 1 77.34 89 ASN B CA 1
ATOM 2799 C C . ASN B 1 89 ? 9.478 14.159 20.403 1 77.34 89 ASN B C 1
ATOM 2801 O O . ASN B 1 89 ? 9.797 14.919 21.319 1 77.34 89 ASN B O 1
ATOM 2805 N N . LEU B 1 90 ? 8.979 14.534 19.365 1 77.9 90 LEU B N 1
ATOM 2806 C CA . LEU B 1 90 ? 8.781 15.967 19.177 1 77.9 90 LEU B CA 1
ATOM 2807 C C . LEU B 1 90 ? 7.803 16.521 20.207 1 77.9 90 LEU B C 1
ATOM 2809 O O . LEU B 1 90 ? 7.924 17.674 20.627 1 77.9 90 LEU B O 1
ATOM 2813 N N . ILE B 1 91 ? 6.834 15.802 20.553 1 84.23 91 ILE B N 1
ATOM 2814 C CA . ILE B 1 91 ? 5.908 16.115 21.636 1 84.23 91 ILE B CA 1
ATOM 2815 C C . ILE B 1 91 ? 6.202 15.223 22.841 1 84.23 91 ILE B C 1
ATOM 2817 O O . ILE B 1 91 ? 6.082 13.999 22.758 1 84.23 91 ILE B O 1
ATOM 2821 N N . ARG B 1 92 ? 6.534 15.874 23.96 1 89.32 92 ARG B N 1
ATOM 2822 C CA . ARG B 1 92 ? 6.948 15.138 25.151 1 89.32 92 ARG B CA 1
ATOM 2823 C C . ARG B 1 92 ? 5.802 14.294 25.698 1 89.32 92 ARG B C 1
ATOM 2825 O O . ARG B 1 92 ? 4.694 14.795 25.898 1 89.32 92 ARG B O 1
ATOM 2832 N N . ASP B 1 93 ? 6.011 13.055 25.786 1 93.04 93 ASP B N 1
ATOM 2833 C CA . ASP B 1 93 ? 5.105 12.13 26.46 1 93.04 93 ASP B CA 1
ATOM 2834 C C . ASP B 1 93 ? 3.749 12.079 25.759 1 93.04 93 ASP B C 1
ATOM 2836 O O . ASP B 1 93 ? 2.707 12.014 26.414 1 93.04 93 ASP B O 1
ATOM 2840 N N . TRP B 1 94 ? 3.813 12.181 24.571 1 94.31 94 TRP B N 1
ATOM 2841 C CA . TRP B 1 94 ? 2.584 12.225 23.786 1 94.31 94 TRP B CA 1
ATOM 2842 C C . TRP B 1 94 ? 1.983 10.831 23.637 1 94.31 94 TRP B C 1
ATOM 2844 O O . TRP B 1 94 ? 0.76 10.673 23.633 1 94.31 94 TRP B O 1
ATOM 2854 N N . SER B 1 95 ? 2.8 9.804 23.602 1 94.32 95 SER B N 1
ATOM 2855 C CA . SER B 1 95 ? 2.343 8.423 23.476 1 94.32 95 SER B CA 1
ATOM 2856 C C . SER B 1 95 ? 1.477 8.017 24.664 1 94.32 95 SER B C 1
ATOM 2858 O O . SER B 1 95 ? 1.82 8.299 25.814 1 94.32 95 SER B O 1
ATOM 2860 N N . GLY B 1 96 ? 0.367 7.429 24.326 1 95.43 96 GLY B N 1
ATOM 2861 C CA . GLY B 1 96 ? -0.516 6.946 25.376 1 95.43 96 GLY B CA 1
ATOM 2862 C C . GLY B 1 96 ? -1.574 7.956 25.777 1 95.43 96 GLY B C 1
ATOM 2863 O O . GLY B 1 96 ? -2.5 7.629 26.522 1 95.43 96 GLY B O 1
ATOM 2864 N N . THR B 1 97 ? -1.55 9.149 25.277 1 96.99 97 THR B N 1
ATOM 2865 C CA . THR B 1 97 ? -2.484 10.208 25.645 1 96.99 97 THR B CA 1
ATOM 2866 C C . THR B 1 97 ? -3.875 9.921 25.087 1 96.99 97 THR B C 1
ATOM 2868 O O . THR B 1 97 ? -4.031 9.684 23.888 1 96.99 97 THR B O 1
ATOM 2871 N N . PRO B 1 98 ? -4.909 9.887 25.914 1 98.2 98 PRO B N 1
ATOM 2872 C CA . PRO B 1 98 ? -6.284 9.725 25.434 1 98.2 98 PRO B CA 1
ATOM 2873 C C . PRO B 1 98 ? -6.885 11.03 24.916 1 98.2 98 PRO B C 1
ATOM 2875 O O . PRO B 1 98 ? -7.843 11.545 25.498 1 98.2 98 PRO B O 1
ATOM 2878 N N . LEU B 1 99 ? -6.43 11.503 23.84 1 98.39 99 LEU B N 1
ATOM 2879 C CA . LEU B 1 99 ? -6.659 12.833 23.285 1 98.39 99 LEU B CA 1
ATOM 2880 C C . LEU B 1 99 ? -8.15 13.096 23.103 1 98.39 99 LEU B C 1
ATOM 2882 O O . LEU B 1 99 ? -8.684 14.066 23.645 1 98.39 99 LEU B O 1
ATOM 2886 N N . ALA B 1 100 ? -8.851 12.212 22.405 1 98.77 100 ALA B N 1
ATOM 2887 C CA . ALA B 1 100 ? -10.268 12.421 22.117 1 98.77 100 ALA B CA 1
ATOM 2888 C C . ALA B 1 100 ? -11.092 12.438 23.401 1 98.77 100 ALA B C 1
ATOM 2890 O O . ALA B 1 100 ? -12.014 13.244 23.544 1 98.77 100 ALA B O 1
ATOM 2891 N N . ALA B 1 101 ? -10.765 11.552 24.311 1 98.74 101 ALA B N 1
ATOM 2892 C CA . ALA B 1 101 ? -11.492 11.47 25.575 1 98.74 101 ALA B CA 1
ATOM 2893 C C . ALA B 1 101 ? -11.338 12.757 26.381 1 98.74 101 ALA B C 1
ATOM 2895 O O . ALA B 1 101 ? -12.314 13.273 26.93 1 98.74 101 ALA B O 1
ATOM 2896 N N . ILE B 1 102 ? -10.151 13.269 26.449 1 98.7 102 ILE B N 1
ATOM 2897 C CA . ILE B 1 102 ? -9.879 14.495 27.191 1 98.7 102 ILE B CA 1
ATOM 2898 C C . ILE B 1 102 ? -10.678 15.649 26.592 1 98.7 102 ILE B C 1
ATOM 2900 O O . ILE B 1 102 ? -11.295 16.43 27.321 1 98.7 102 ILE B O 1
ATOM 2904 N N . VAL B 1 103 ? -10.686 15.726 25.303 1 98.81 103 VAL B N 1
ATOM 2905 C CA . VAL B 1 103 ? -11.378 16.809 24.611 1 98.81 103 VAL B CA 1
ATOM 2906 C C . VAL B 1 103 ? -12.885 16.67 24.811 1 98.81 103 VAL B C 1
ATOM 2908 O O . VAL B 1 103 ? -13.575 17.656 25.079 1 98.81 103 VAL B O 1
ATOM 2911 N N . THR B 1 104 ? -13.375 15.442 24.692 1 98.84 104 THR B N 1
ATOM 2912 C CA . THR B 1 104 ? -14.795 15.195 24.915 1 98.84 104 THR B CA 1
ATOM 2913 C C . THR B 1 104 ? -15.201 15.611 26.326 1 98.84 104 THR B C 1
ATOM 2915 O O . THR B 1 104 ? -16.209 16.297 26.511 1 98.84 104 THR B O 1
ATOM 2918 N N . ASP B 1 105 ? -14.436 15.189 27.288 1 98.59 105 ASP B N 1
ATOM 2919 C CA . ASP B 1 105 ? -14.744 15.473 28.686 1 98.59 105 ASP B CA 1
ATOM 2920 C C . ASP B 1 105 ? -14.777 16.977 28.947 1 98.59 105 ASP B C 1
ATOM 2922 O O . ASP B 1 105 ? -15.656 17.471 29.656 1 98.59 105 ASP B O 1
ATOM 2926 N N . ARG B 1 106 ? -13.873 17.709 28.394 1 98.41 106 ARG B N 1
ATOM 2927 C CA . ARG B 1 106 ? -13.731 19.137 28.658 1 98.41 106 ARG B CA 1
ATOM 2928 C C . ARG B 1 106 ? -14.818 19.936 27.948 1 98.41 106 ARG B C 1
ATOM 2930 O O . ARG B 1 106 ? -15.277 20.961 28.458 1 98.41 106 ARG B O 1
ATOM 2937 N N . THR B 1 107 ? -15.241 19.552 26.746 1 98.41 107 THR B N 1
ATOM 2938 C CA . THR B 1 107 ? -16.094 20.379 25.899 1 98.41 107 THR B CA 1
ATOM 2939 C C . THR B 1 107 ? -17.544 19.908 25.967 1 98.41 107 THR B C 1
ATOM 2941 O O . THR B 1 107 ? -18.459 20.64 25.584 1 98.41 107 THR B O 1
ATOM 2944 N N . GLY B 1 108 ? -17.722 18.621 26.346 1 98.41 108 GLY B N 1
ATOM 2945 C CA . GLY B 1 108 ? -19.048 18.024 26.307 1 98.41 108 GLY B CA 1
ATOM 2946 C C . GLY B 1 108 ? -19.48 17.622 24.91 1 98.41 108 GLY B C 1
ATOM 2947 O O . GLY B 1 108 ? -20.62 17.201 24.704 1 98.41 108 GLY B O 1
ATOM 2948 N N . LEU B 1 109 ? -18.675 17.747 23.911 1 98.66 109 LEU B N 1
ATOM 2949 C CA . LEU B 1 109 ? -18.94 17.38 22.524 1 98.66 109 LEU B CA 1
ATOM 2950 C C . LEU B 1 109 ? -18.18 16.114 22.143 1 98.66 109 LEU B C 1
ATOM 2952 O O . LEU B 1 109 ? -17.067 15.885 22.623 1 98.66 109 LEU B O 1
ATOM 2956 N N . PRO B 1 110 ? -18.79 15.269 21.27 1 98.71 110 PRO B N 1
ATOM 2957 C CA . PRO B 1 110 ? -18.014 14.126 20.785 1 98.71 110 PRO B CA 1
ATOM 2958 C C . PRO B 1 110 ? -16.762 14.545 20.019 1 98.71 110 PRO B C 1
ATOM 2960 O O . PRO B 1 110 ? -16.818 15.454 19.187 1 98.71 110 PRO B O 1
ATOM 2963 N N . ALA B 1 111 ? -15.652 13.902 20.334 1 98.87 111 ALA B N 1
ATOM 2964 C CA . ALA B 1 111 ? -14.388 14.238 19.685 1 98.87 111 ALA B CA 1
ATOM 2965 C C . ALA B 1 111 ? -13.812 13.033 18.947 1 98.87 111 ALA B C 1
ATOM 2967 O O . ALA B 1 111 ? -13.903 11.901 19.429 1 98.87 111 ALA B O 1
ATOM 2968 N N . TYR B 1 112 ? -13.216 13.289 17.816 1 98.72 112 TYR B N 1
ATOM 2969 C CA . TYR B 1 112 ? -12.563 12.313 16.951 1 98.72 112 TYR B CA 1
ATOM 2970 C C . TYR B 1 112 ? -11.173 12.788 16.544 1 98.72 112 TYR B C 1
ATOM 2972 O O . TYR B 1 112 ? -10.946 13.988 16.372 1 98.72 112 TYR B O 1
ATOM 2980 N N . ALA B 1 113 ? -10.286 11.842 16.421 1 98.61 113 ALA B N 1
ATOM 2981 C CA . ALA B 1 113 ? -8.922 12.226 16.068 1 98.61 113 ALA B CA 1
ATOM 2982 C C . ALA B 1 113 ? -8.318 11.247 15.066 1 98.61 113 ALA B C 1
ATOM 2984 O O . ALA B 1 113 ? -8.67 10.065 15.054 1 98.61 113 ALA B O 1
ATOM 2985 N N . VAL B 1 114 ? -7.446 11.738 14.25 1 98.1 114 VAL B N 1
ATOM 2986 C CA . VAL B 1 114 ? -6.647 10.957 13.311 1 98.1 114 VAL B CA 1
ATOM 2987 C C . VAL B 1 114 ? -5.254 11.568 13.185 1 98.1 114 VAL B C 1
ATOM 2989 O O . VAL B 1 114 ? -4.982 12.632 13.747 1 98.1 114 VAL B O 1
ATOM 2992 N N . ASN B 1 115 ? -4.392 10.869 12.552 1 96.93 115 ASN B N 1
ATOM 2993 C CA . ASN B 1 115 ? -3.085 11.412 12.197 1 96.93 115 ASN B CA 1
ATOM 2994 C C . ASN B 1 115 ? -3.214 12.667 11.339 1 96.93 115 ASN B C 1
ATOM 2996 O O . ASN B 1 115 ? -4.112 12.762 10.5 1 96.93 115 ASN B O 1
ATOM 3000 N N . ASP B 1 116 ? -2.311 13.55 11.477 1 96.26 116 ASP B N 1
ATOM 3001 C CA . ASP B 1 116 ? -2.384 14.838 10.795 1 96.26 116 ASP B CA 1
ATOM 3002 C C . ASP B 1 116 ? -2.336 14.661 9.279 1 96.26 116 ASP B C 1
ATOM 3004 O O . ASP B 1 116 ? -3.022 15.374 8.544 1 96.26 116 ASP B O 1
ATOM 3008 N N . VAL B 1 117 ? -1.551 13.769 8.762 1 96.78 117 VAL B N 1
ATOM 3009 C CA . VAL B 1 117 ? -1.476 13.55 7.322 1 96.78 117 VAL B CA 1
ATOM 3010 C C . VAL B 1 117 ? -2.782 12.935 6.823 1 96.78 117 VAL B C 1
ATOM 3012 O O . VAL B 1 117 ? -3.247 13.255 5.727 1 96.78 117 VAL B O 1
ATOM 3015 N N . HIS B 1 118 ? -3.372 12.062 7.604 1 98.18 118 HIS B N 1
ATOM 3016 C CA . HIS B 1 118 ? -4.695 11.549 7.269 1 98.18 118 HIS B CA 1
ATOM 3017 C C . HIS B 1 118 ? -5.717 12.677 7.18 1 98.18 118 HIS B C 1
ATOM 3019 O O . HIS B 1 118 ? -6.53 12.712 6.254 1 98.18 118 HIS B O 1
ATOM 3025 N N . ALA B 1 119 ? -5.654 13.561 8.161 1 98.31 119 ALA B N 1
ATOM 3026 C CA . ALA B 1 119 ? -6.587 14.684 8.141 1 98.31 119 ALA B CA 1
ATOM 3027 C C . ALA B 1 119 ? -6.406 15.526 6.881 1 98.31 119 ALA B C 1
ATOM 3029 O O . ALA B 1 119 ? -7.385 15.943 6.259 1 98.31 119 ALA B O 1
ATOM 3030 N N . HIS B 1 120 ? -5.191 15.771 6.564 1 98.02 120 HIS B N 1
ATOM 3031 C CA . HIS B 1 120 ? -4.896 16.516 5.345 1 98.02 120 HIS B CA 1
ATOM 3032 C C . HIS B 1 120 ? -5.492 15.828 4.121 1 98.02 120 HIS B C 1
ATOM 3034 O O . HIS B 1 120 ? -6.174 16.465 3.316 1 98.02 120 HIS B O 1
ATOM 3040 N N . ALA B 1 121 ? -5.256 14.567 4.004 1 98.56 121 ALA B N 1
ATOM 3041 C CA . ALA B 1 121 ? -5.735 13.796 2.859 1 98.56 121 ALA B CA 1
ATOM 3042 C C . ALA B 1 121 ? -7.26 13.787 2.805 1 98.56 121 ALA B C 1
ATOM 3044 O O . ALA B 1 121 ? -7.849 13.899 1.727 1 98.56 121 ALA B O 1
ATOM 3045 N N . LEU B 1 122 ? -7.853 13.613 3.932 1 98.35 122 LEU B N 1
ATOM 3046 C CA . LEU B 1 122 ? -9.31 13.618 4.005 1 98.35 122 LEU B CA 1
ATOM 3047 C C . LEU B 1 122 ? -9.872 14.958 3.542 1 98.35 122 LEU B C 1
ATOM 3049 O O . LEU B 1 122 ? -10.905 15.004 2.87 1 98.35 122 LEU B O 1
ATOM 3053 N N . GLY B 1 123 ? -9.197 16.056 3.937 1 98.4 123 GLY B N 1
ATOM 3054 C CA . GLY B 1 123 ? -9.606 17.366 3.456 1 98.4 123 GLY B CA 1
ATOM 3055 C C . GLY B 1 123 ? -9.564 17.486 1.944 1 98.4 123 GLY B C 1
ATOM 3056 O O . GLY B 1 123 ? -10.523 17.953 1.326 1 98.4 123 GLY B O 1
ATOM 3057 N N . GLU B 1 124 ? -8.48 17.03 1.353 1 98.33 124 GLU B N 1
ATOM 3058 C CA . GLU B 1 124 ? -8.327 17.071 -0.098 1 98.33 124 GLU B CA 1
ATOM 3059 C C . GLU B 1 124 ? -9.373 16.198 -0.787 1 98.33 124 GLU B C 1
ATOM 3061 O O . GLU B 1 124 ? -9.832 16.52 -1.885 1 98.33 124 GLU B O 1
ATOM 3066 N N . ALA B 1 125 ? -9.746 15.108 -0.172 1 97.55 125 ALA B N 1
ATOM 3067 C CA . ALA B 1 125 ? -10.736 14.196 -0.738 1 97.55 125 ALA B CA 1
ATOM 3068 C C . ALA B 1 125 ? -12.137 14.797 -0.672 1 97.55 125 ALA B C 1
ATOM 3070 O O . ALA B 1 125 ? -12.982 14.513 -1.525 1 97.55 125 ALA B O 1
ATOM 3071 N N . TRP B 1 126 ? -12.349 15.584 0.319 1 97.45 126 TRP B N 1
ATOM 3072 C CA . TRP B 1 126 ? -13.673 16.168 0.506 1 97.45 126 TRP B CA 1
ATOM 3073 C C . TRP B 1 126 ? -13.849 17.409 -0.363 1 97.45 126 TRP B C 1
ATOM 3075 O O . TRP B 1 126 ? -14.852 17.543 -1.068 1 97.45 126 TRP B O 1
ATOM 3085 N N . GLN B 1 127 ? -12.777 18.31 -0.377 1 97.35 127 GLN B N 1
ATOM 3086 C CA . GLN B 1 127 ? -12.986 19.619 -0.987 1 97.35 127 GLN B CA 1
ATOM 3087 C C . GLN B 1 127 ? -11.826 19.99 -1.905 1 97.35 127 GLN B C 1
ATOM 3089 O O . GLN B 1 127 ? -11.811 21.077 -2.487 1 97.35 127 GLN B O 1
ATOM 3094 N N . GLY B 1 128 ? -10.877 19.199 -1.998 1 97.7 128 GLY B N 1
ATOM 3095 C CA . GLY B 1 128 ? -9.647 19.627 -2.644 1 97.7 128 GLY B CA 1
ATOM 3096 C C . GLY B 1 128 ? -9.321 18.832 -3.894 1 97.7 128 GLY B C 1
ATOM 3097 O O . GLY B 1 128 ? -10.208 18.536 -4.697 1 97.7 128 GLY B O 1
ATOM 3098 N N . ALA B 1 129 ? -8.072 18.544 -4.075 1 97.55 129 ALA B N 1
ATOM 3099 C CA . ALA B 1 129 ? -7.482 18.069 -5.324 1 97.55 129 ALA B CA 1
ATOM 3100 C C . ALA B 1 129 ? -7.985 16.67 -5.671 1 97.55 129 ALA B C 1
ATOM 3102 O O . ALA B 1 129 ? -7.978 16.273 -6.838 1 97.55 129 ALA B O 1
ATOM 3103 N N . THR B 1 130 ? -8.457 15.919 -4.663 1 97.18 130 THR B N 1
ATOM 3104 C CA . THR B 1 130 ? -8.788 14.526 -4.943 1 97.18 130 THR B CA 1
ATOM 3105 C C . THR B 1 130 ? -10.281 14.276 -4.752 1 97.18 130 THR B C 1
ATOM 3107 O O . THR B 1 130 ? -10.706 13.134 -4.567 1 97.18 130 THR B O 1
ATOM 3110 N N . SER B 1 131 ? -11.085 15.303 -4.754 1 96.17 131 SER B N 1
ATOM 3111 C CA . SER B 1 131 ? -12.505 15.217 -4.429 1 96.17 131 SER B CA 1
ATOM 3112 C C . SER B 1 131 ? -13.258 14.379 -5.456 1 96.17 131 SER B C 1
ATOM 3114 O O . SER B 1 131 ? -14.329 13.844 -5.163 1 96.17 131 SER B O 1
ATOM 3116 N N . THR B 1 132 ? -12.712 14.161 -6.674 1 95.85 132 THR B N 1
ATOM 3117 C CA . THR B 1 132 ? -13.416 13.414 -7.711 1 95.85 132 THR B CA 1
ATOM 3118 C C . THR B 1 132 ? -12.746 12.066 -7.956 1 95.85 132 THR B C 1
ATOM 3120 O O . THR B 1 132 ? -13.166 11.308 -8.833 1 95.85 132 THR B O 1
ATOM 3123 N N . ALA B 1 133 ? -11.706 11.781 -7.25 1 96.68 133 ALA B N 1
ATOM 3124 C CA . ALA B 1 133 ? -10.973 10.534 -7.454 1 96.68 133 ALA B CA 1
ATOM 3125 C C . ALA B 1 133 ? -11.572 9.403 -6.624 1 96.68 133 ALA B C 1
ATOM 3127 O O . ALA B 1 133 ? -11.931 9.601 -5.461 1 96.68 133 ALA B O 1
ATOM 3128 N N . GLU B 1 134 ? -11.702 8.25 -7.183 1 96.63 134 GLU B N 1
ATOM 3129 C CA . GLU B 1 134 ? -12.171 7.081 -6.444 1 96.63 134 GLU B CA 1
ATOM 3130 C C . GLU B 1 134 ? -11.19 6.695 -5.342 1 96.63 134 GLU B C 1
ATOM 3132 O O . GLU B 1 134 ? -11.598 6.384 -4.221 1 96.63 134 GLU B O 1
ATOM 3137 N N . THR B 1 135 ? -9.935 6.637 -5.66 1 98.1 135 THR B N 1
ATOM 3138 C CA . THR B 1 135 ? -8.861 6.439 -4.692 1 98.1 135 THR B CA 1
ATOM 3139 C C . THR B 1 135 ? -7.738 7.448 -4.917 1 98.1 135 THR B C 1
ATOM 3141 O O . THR B 1 135 ? -7.537 7.922 -6.037 1 98.1 135 THR B O 1
ATOM 3144 N N . SER B 1 136 ? -7.093 7.802 -3.859 1 98.58 136 SER B N 1
ATOM 3145 C CA . SER B 1 136 ? -5.964 8.72 -3.957 1 98.58 136 SER B CA 1
ATOM 3146 C C . SER B 1 136 ? -4.904 8.408 -2.905 1 98.58 136 SER B C 1
ATOM 3148 O O . SER B 1 136 ? -5.205 7.799 -1.876 1 98.58 136 SER B O 1
ATOM 3150 N N . LEU B 1 137 ? -3.714 8.703 -3.232 1 98.79 137 LEU B N 1
ATOM 3151 C CA . LEU B 1 137 ? -2.574 8.656 -2.323 1 98.79 137 LEU B CA 1
ATOM 3152 C C . LEU B 1 137 ? -2.008 10.052 -2.086 1 98.79 137 LEU B C 1
ATOM 3154 O O . LEU B 1 137 ? -1.638 10.745 -3.037 1 98.79 137 LEU B O 1
ATOM 3158 N N . MET B 1 138 ? -1.992 10.451 -0.888 1 98.6 138 MET B N 1
ATOM 3159 C CA . MET B 1 138 ? -1.282 11.675 -0.53 1 98.6 138 MET B CA 1
ATOM 3160 C C . MET B 1 138 ? 0.05 11.356 0.141 1 98.6 138 MET B C 1
ATOM 3162 O O . MET B 1 138 ? 0.12 10.482 1.007 1 98.6 138 MET B O 1
ATOM 3166 N N . VAL B 1 139 ? 1.04 11.994 -0.276 1 98.74 139 VAL B N 1
ATOM 3167 C CA . VAL B 1 139 ? 2.332 11.937 0.4 1 98.74 139 VAL B CA 1
ATOM 3168 C C . VAL B 1 139 ? 2.8 13.351 0.74 1 98.74 139 VAL B C 1
ATOM 3170 O O . VAL B 1 139 ? 2.901 14.207 -0.142 1 98.74 139 VAL B O 1
ATOM 3173 N N . ALA B 1 140 ? 3.011 13.569 1.966 1 97.61 140 ALA B N 1
ATOM 3174 C CA . ALA B 1 140 ? 3.502 14.857 2.449 1 97.61 140 ALA B CA 1
ATOM 3175 C C . ALA B 1 140 ? 5.005 14.808 2.709 1 97.61 140 ALA B C 1
ATOM 3177 O O . ALA B 1 140 ? 5.47 14.043 3.556 1 97.61 140 ALA B O 1
ATOM 3178 N N . PHE B 1 141 ? 5.754 15.6 1.956 1 97.2 141 PHE B N 1
ATOM 3179 C CA . PHE B 1 141 ? 7.188 15.765 2.165 1 97.2 141 PHE B CA 1
ATOM 3180 C C . PHE B 1 141 ? 7.479 17.046 2.937 1 97.2 141 PHE B C 1
ATOM 3182 O O . PHE B 1 141 ? 7.683 18.104 2.339 1 97.2 141 PHE B O 1
ATOM 3189 N N . GLY B 1 142 ? 7.463 17.01 4.178 1 93.79 142 GLY B N 1
ATOM 3190 C CA . GLY B 1 142 ? 7.768 18.115 5.072 1 93.79 142 GLY B CA 1
ATOM 3191 C C . GLY B 1 142 ? 8.994 17.868 5.931 1 93.79 142 GLY B C 1
ATOM 3192 O O . GLY B 1 142 ? 10.023 17.405 5.434 1 93.79 142 GLY B O 1
ATOM 3193 N N . THR B 1 143 ? 8.825 18.25 7.254 1 89.97 143 THR B N 1
ATOM 3194 C CA . THR B 1 143 ? 9.892 17.89 8.181 1 89.97 143 THR B CA 1
ATOM 3195 C C . THR B 1 143 ? 10.134 16.383 8.17 1 89.97 143 THR B C 1
ATOM 3197 O O . THR B 1 143 ? 11.279 15.932 8.241 1 89.97 143 THR B O 1
ATOM 3200 N N . GLY B 1 144 ? 9.124 15.664 8.099 1 92.81 144 GLY B N 1
ATOM 3201 C CA . GLY B 1 144 ? 9.132 14.234 7.838 1 92.81 144 GLY B CA 1
ATOM 3202 C C . GLY B 1 144 ? 8.384 13.854 6.574 1 92.81 144 GLY B C 1
ATOM 3203 O O . GLY B 1 144 ? 8.102 14.71 5.733 1 92.81 144 GLY B O 1
ATOM 3204 N N . VAL B 1 145 ? 8.209 12.604 6.403 1 96.49 145 VAL B N 1
ATOM 3205 C CA . VAL B 1 145 ? 7.433 12.114 5.269 1 96.49 145 VAL B CA 1
ATOM 3206 C C . VAL B 1 145 ? 6.272 11.256 5.768 1 96.49 145 VAL B C 1
ATOM 3208 O O . VAL B 1 145 ? 6.478 10.298 6.516 1 96.49 145 VAL B O 1
ATOM 3211 N N . GLY B 1 146 ? 5.067 11.57 5.455 1 96.67 146 GLY B N 1
ATOM 3212 C CA . GLY B 1 146 ? 3.864 10.815 5.769 1 96.67 146 GLY B CA 1
ATOM 3213 C C . GLY B 1 146 ? 2.975 10.581 4.563 1 96.67 146 GLY B C 1
ATOM 3214 O O . GLY B 1 146 ? 3.142 11.228 3.527 1 96.67 146 GLY B O 1
ATOM 3215 N N . GLY B 1 147 ? 2.082 9.67 4.727 1 97.95 147 GLY B N 1
ATOM 3216 C CA . GLY B 1 147 ? 1.178 9.362 3.63 1 97.95 147 GLY B CA 1
ATOM 3217 C C . GLY B 1 147 ? -0.199 8.928 4.096 1 97.95 147 GLY B C 1
ATOM 3218 O O . GLY B 1 147 ? -0.414 8.702 5.289 1 97.95 147 GLY B O 1
ATOM 3219 N N . SER B 1 148 ? -1.103 8.898 3.177 1 98.66 148 SER B N 1
ATOM 3220 C CA . SER B 1 148 ? -2.472 8.447 3.407 1 98.66 148 SER B CA 1
ATOM 3221 C C . SER B 1 148 ? -3.115 7.95 2.116 1 98.66 148 SER B C 1
ATOM 3223 O O . SER B 1 148 ? -3.071 8.633 1.091 1 98.66 148 SER B O 1
ATOM 3225 N N . TYR B 1 149 ? -3.588 6.772 2.14 1 98.56 149 TYR B N 1
ATOM 3226 C CA . TYR B 1 149 ? -4.368 6.233 1.032 1 98.56 149 TYR B CA 1
ATOM 3227 C C . TYR B 1 149 ? -5.862 6.359 1.305 1 98.56 149 TYR B C 1
ATOM 3229 O O . TYR B 1 149 ? -6.361 5.852 2.312 1 98.56 149 TYR B O 1
ATOM 3237 N N . ILE B 1 150 ? -6.578 7.053 0.429 1 98.13 150 ILE B N 1
ATOM 3238 C CA . ILE B 1 150 ? -8.005 7.313 0.584 1 98.13 150 ILE B CA 1
ATOM 3239 C C . ILE B 1 150 ? -8.793 6.493 -0.435 1 98.13 150 ILE B C 1
ATOM 3241 O O . ILE B 1 150 ? -8.469 6.494 -1.625 1 98.13 150 ILE B O 1
ATOM 3245 N N . SER B 1 151 ? -9.719 5.786 -0.005 1 95.34 151 SER B N 1
ATOM 3246 C CA . SER B 1 151 ? -10.678 5.063 -0.834 1 95.34 151 SER B CA 1
ATOM 3247 C C . SER B 1 151 ? -12.111 5.348 -0.398 1 95.34 151 SER B C 1
ATOM 3249 O O . SER B 1 151 ? -12.462 5.147 0.767 1 95.34 151 SER B O 1
ATOM 3251 N N . GLY B 1 152 ? -12.966 5.828 -1.265 1 89.83 152 GLY B N 1
ATOM 3252 C CA . GLY B 1 152 ? -14.346 6.146 -0.933 1 89.83 152 GLY B CA 1
ATOM 3253 C C . GLY B 1 152 ? -14.471 7.211 0.14 1 89.83 152 GLY B C 1
ATOM 3254 O O . GLY B 1 152 ? -15.357 7.139 0.994 1 89.83 152 GLY B O 1
ATOM 3255 N N . GLY B 1 153 ? -13.489 8.015 0.234 1 92.01 153 GLY B N 1
ATOM 3256 C CA . GLY B 1 153 ? -13.54 9.123 1.175 1 92.01 153 GLY B CA 1
ATOM 3257 C C . GLY B 1 153 ? -13.059 8.748 2.564 1 92.01 153 GLY B C 1
ATOM 3258 O O . GLY B 1 153 ? -13.162 9.546 3.498 1 92.01 153 GLY B O 1
ATOM 3259 N N . THR B 1 154 ? -12.561 7.584 2.712 1 93.85 154 THR B N 1
ATOM 3260 C CA . THR B 1 154 ? -12.05 7.125 3.999 1 93.85 154 THR B CA 1
ATOM 3261 C C . THR B 1 154 ? -10.579 6.735 3.889 1 93.85 154 THR B C 1
ATOM 3263 O O . THR B 1 154 ? -10.132 6.266 2.841 1 93.85 154 THR B O 1
ATOM 3266 N N . GLN B 1 155 ? -9.872 6.927 4.977 1 96.49 155 GLN B N 1
ATOM 3267 C CA . GLN B 1 155 ? -8.451 6.594 4.977 1 96.49 155 GLN B CA 1
ATOM 3268 C C . GLN B 1 155 ? -8.232 5.121 5.311 1 96.49 155 GLN B C 1
ATOM 3270 O O . GLN B 1 155 ? -8.984 4.538 6.095 1 96.49 155 GLN B O 1
ATOM 3275 N N . MET B 1 156 ? -7.24 4.546 4.695 1 96.35 156 MET B N 1
ATOM 3276 C CA . MET B 1 156 ? -6.746 3.24 5.12 1 96.35 156 MET B CA 1
ATOM 3277 C C . MET B 1 156 ? -6.006 3.344 6.45 1 96.35 156 MET B C 1
ATOM 3279 O O . MET B 1 156 ? -4.943 3.964 6.526 1 96.35 156 MET B O 1
ATOM 3283 N N . ARG B 1 157 ? -6.505 2.79 7.476 1 94.88 157 ARG B N 1
ATOM 3284 C CA . ARG B 1 157 ? -5.924 2.916 8.808 1 94.88 157 ARG B CA 1
ATOM 3285 C C . ARG B 1 157 ? -4.97 1.762 9.1 1 94.88 157 ARG B C 1
ATOM 3287 O O . ARG B 1 157 ? -3.907 1.963 9.692 1 94.88 157 ARG B O 1
ATOM 3294 N N . GLY B 1 158 ? -5.401 0.478 8.645 1 96.29 158 GLY B N 1
ATOM 3295 C CA . GLY B 1 158 ? -4.65 -0.733 8.936 1 96.29 158 GLY B CA 1
ATOM 3296 C C . GLY B 1 158 ? -4.979 -1.327 10.292 1 96.29 158 GLY B C 1
ATOM 3297 O O . GLY B 1 158 ? -5.821 -0.797 11.021 1 96.29 158 GLY B O 1
ATOM 3298 N N . ALA B 1 159 ? -4.355 -2.426 10.632 1 97.17 159 ALA B N 1
ATOM 3299 C CA . ALA B 1 159 ? -4.626 -3.208 11.836 1 97.17 159 ALA B CA 1
ATOM 3300 C C . ALA B 1 159 ? -4.205 -2.447 13.09 1 97.17 159 ALA B C 1
ATOM 3302 O O . ALA B 1 159 ? -4.862 -2.54 14.13 1 97.17 159 ALA B O 1
ATOM 3303 N N . HIS B 1 160 ? -3.14 -1.629 12.996 1 96.53 160 HIS B N 1
ATOM 3304 C CA . HIS B 1 160 ? -2.555 -0.96 14.152 1 96.53 160 HIS B CA 1
ATOM 3305 C C . HIS B 1 160 ? -2.606 0.556 13.996 1 96.53 160 HIS B C 1
ATOM 3307 O O . HIS B 1 160 ? -1.895 1.281 14.696 1 96.53 160 HIS B O 1
ATOM 3313 N N . SER B 1 161 ? -3.351 1.037 12.999 1 96.54 161 SER B N 1
ATOM 3314 C CA . SER B 1 161 ? -3.458 2.455 12.672 1 96.54 161 SER B CA 1
ATOM 3315 C C . SER B 1 161 ? -2.141 2.997 12.125 1 96.54 161 SER B C 1
ATOM 3317 O O . SER B 1 161 ? -1.833 4.179 12.293 1 96.54 161 SER B O 1
ATOM 3319 N N . LEU B 1 162 ? -1.382 2.116 11.495 1 96.53 162 LEU B N 1
ATOM 3320 C CA . LEU B 1 162 ? -0.039 2.471 11.047 1 96.53 162 LEU B CA 1
ATOM 3321 C C . LEU B 1 162 ? -0.011 2.692 9.538 1 96.53 162 LEU B C 1
ATOM 3323 O O . LEU B 1 162 ? 0.969 3.214 9.002 1 96.53 162 LEU B O 1
ATOM 3327 N N . ALA B 1 163 ? -1.086 2.271 8.841 1 96.99 163 ALA B N 1
ATOM 3328 C CA . ALA B 1 163 ? -1.071 2.407 7.387 1 96.99 163 ALA B CA 1
ATOM 3329 C C . ALA B 1 163 ? -0.828 3.855 6.973 1 96.99 163 ALA B C 1
ATOM 3331 O O . ALA B 1 163 ? -1.416 4.777 7.545 1 96.99 163 ALA B O 1
ATOM 3332 N N . GLY B 1 164 ? 0.112 4.03 6.027 1 94.77 164 GLY B N 1
ATOM 3333 C CA . GLY B 1 164 ? 0.385 5.371 5.535 1 94.77 164 GLY B CA 1
ATOM 3334 C C . GLY B 1 164 ? 1.681 5.951 6.069 1 94.77 164 GLY B C 1
ATOM 3335 O O . GLY B 1 164 ? 2.056 7.072 5.719 1 94.77 164 GLY B O 1
ATOM 3336 N N . HIS B 1 165 ? 2.391 5.255 6.889 1 95.47 165 HIS B N 1
ATOM 3337 C CA . HIS B 1 165 ? 3.705 5.712 7.325 1 95.47 165 HIS B CA 1
ATOM 3338 C C . HIS B 1 165 ? 4.766 5.432 6.266 1 95.47 165 HIS B C 1
ATOM 3340 O O . HIS B 1 165 ? 5.795 4.82 6.559 1 95.47 165 HIS B O 1
ATOM 3346 N N . VAL B 1 166 ? 4.562 6.062 5.147 1 97.15 166 VAL B N 1
ATOM 3347 C CA . VAL B 1 166 ? 5.265 5.728 3.913 1 97.15 166 VAL B CA 1
ATOM 3348 C C . VAL B 1 166 ? 6.654 6.362 3.92 1 97.15 166 VAL B C 1
ATOM 3350 O O . VAL B 1 166 ? 7.435 6.173 2.985 1 97.15 166 VAL B O 1
ATOM 3353 N N . GLY B 1 167 ? 6.982 7.102 4.886 1 97.42 167 GLY B N 1
ATOM 3354 C CA . GLY B 1 167 ? 8.331 7.627 5.018 1 97.42 167 GLY B CA 1
ATOM 3355 C C . GLY B 1 167 ? 9.322 6.601 5.535 1 97.42 167 GLY B C 1
ATOM 3356 O O . GLY B 1 167 ? 10.535 6.804 5.45 1 97.42 167 GLY B O 1
ATOM 3357 N N . HIS B 1 168 ? 8.806 5.484 5.972 1 96.63 168 HIS B N 1
ATOM 3358 C CA . HIS B 1 168 ? 9.659 4.593 6.751 1 96.63 168 HIS B CA 1
ATOM 3359 C C . HIS B 1 168 ? 9.837 3.25 6.051 1 96.63 168 HIS B C 1
ATOM 3361 O O . HIS B 1 168 ? 10.153 2.247 6.695 1 96.63 168 HIS B O 1
ATOM 3367 N N . PHE B 1 169 ? 9.555 3.174 4.826 1 96.48 169 PHE B N 1
ATOM 3368 C CA . PHE B 1 169 ? 10.003 1.992 4.098 1 96.48 169 PHE B CA 1
ATOM 3369 C C . PHE B 1 169 ? 11.332 2.257 3.402 1 96.48 169 PHE B C 1
ATOM 3371 O O . PHE B 1 169 ? 11.81 3.393 3.375 1 96.48 169 PHE B O 1
ATOM 3378 N N . SER B 1 170 ? 11.924 1.262 2.849 1 96.96 170 SER B N 1
ATOM 3379 C CA . SER B 1 170 ? 13.313 1.294 2.4 1 96.96 170 SER B CA 1
ATOM 3380 C C . SER B 1 170 ? 13.466 2.134 1.136 1 96.96 170 SER B C 1
ATOM 3382 O O . SER B 1 170 ? 12.598 2.111 0.261 1 96.96 170 SER B O 1
ATOM 3384 N N . SER B 1 171 ? 14.529 2.819 1.056 1 96.95 171 SER B N 1
ATOM 3385 C CA . SER B 1 171 ? 14.927 3.566 -0.133 1 96.95 171 SER B CA 1
ATOM 3386 C C . SER B 1 171 ? 16.319 3.157 -0.602 1 96.95 171 SER B C 1
ATOM 3388 O O . SER B 1 171 ? 17.263 3.127 0.19 1 96.95 171 SER B O 1
ATOM 3390 N N . PRO B 1 172 ? 16.458 2.959 -1.934 1 95 172 PRO B N 1
ATOM 3391 C CA . PRO B 1 172 ? 17.805 2.684 -2.441 1 95 172 PRO B CA 1
ATOM 3392 C C . PRO B 1 172 ? 18.764 3.853 -2.231 1 95 172 PRO B C 1
ATOM 3394 O O . PRO B 1 172 ? 19.984 3.665 -2.235 1 95 172 PRO B O 1
ATOM 3397 N N . TRP B 1 173 ? 18.29 5.02 -1.964 1 95.08 173 TRP B N 1
ATOM 3398 C CA . TRP B 1 173 ? 19.109 6.219 -1.818 1 95.08 173 TRP B CA 1
ATOM 3399 C C . TRP B 1 173 ? 19.492 6.442 -0.359 1 95.08 173 TRP B C 1
ATOM 3401 O O . TRP B 1 173 ? 20.286 7.334 -0.049 1 95.08 173 TRP B O 1
ATOM 3411 N N . ALA B 1 174 ? 18.978 5.633 0.526 1 96.78 174 ALA B N 1
ATOM 3412 C CA . ALA B 1 174 ? 19.157 5.899 1.951 1 96.78 174 ALA B CA 1
ATOM 3413 C C . ALA B 1 174 ? 19.91 4.76 2.632 1 96.78 174 ALA B C 1
ATOM 3415 O O . ALA B 1 174 ? 19.943 4.677 3.862 1 96.78 174 ALA B O 1
ATOM 3416 N N . VAL B 1 175 ? 20.458 3.862 1.855 1 94.02 175 VAL B N 1
ATOM 3417 C CA . VAL B 1 175 ? 21.158 2.716 2.425 1 94.02 175 VAL B CA 1
ATOM 3418 C C . VAL B 1 175 ? 22.226 3.198 3.404 1 94.02 175 VAL B C 1
ATOM 3420 O O . VAL B 1 175 ? 23.067 4.03 3.055 1 94.02 175 VAL B O 1
ATOM 3423 N N . GLY B 1 176 ? 22.12 2.704 4.622 1 93.45 176 GLY B N 1
ATOM 3424 C CA . GLY B 1 176 ? 23.121 3.004 5.632 1 93.45 176 GLY B CA 1
ATOM 3425 C C . GLY B 1 176 ? 22.906 4.346 6.306 1 93.45 176 GLY B C 1
ATOM 3426 O O . GLY B 1 176 ? 23.684 4.741 7.177 1 93.45 176 GLY B O 1
ATOM 3427 N N . ILE B 1 177 ? 21.909 5.085 5.912 1 96.56 177 ILE B N 1
ATOM 3428 C CA . ILE B 1 177 ? 21.645 6.397 6.492 1 96.56 177 ILE B CA 1
ATOM 3429 C C . ILE B 1 177 ? 20.61 6.27 7.607 1 96.56 177 ILE B C 1
ATOM 3431 O O . ILE B 1 177 ? 19.551 5.667 7.414 1 96.56 177 ILE B O 1
ATOM 3435 N N . THR B 1 178 ? 20.867 6.841 8.73 1 95.22 178 THR B N 1
ATOM 3436 C CA . THR B 1 178 ? 19.985 6.772 9.89 1 95.22 178 THR B CA 1
ATOM 3437 C C . THR B 1 178 ? 18.773 7.679 9.703 1 95.22 178 THR B C 1
ATOM 3439 O O . THR B 1 178 ? 18.901 8.801 9.208 1 95.22 178 THR B O 1
ATOM 3442 N N . CYS B 1 179 ? 17.705 7.195 10.084 1 94.01 179 CYS B N 1
ATOM 3443 C CA . CYS B 1 179 ? 16.45 7.937 10.044 1 94.01 179 CYS B CA 1
ATOM 3444 C C . CYS B 1 179 ? 16.1 8.491 11.42 1 94.01 179 CYS B C 1
ATOM 3446 O O . CYS B 1 179 ? 16.547 7.962 12.439 1 94.01 179 CYS B O 1
ATOM 3448 N N . THR B 1 180 ? 15.271 9.489 11.498 1 86.14 180 THR B N 1
ATOM 3449 C CA . THR B 1 180 ? 14.876 10.133 12.746 1 86.14 180 THR B CA 1
ATOM 3450 C C . THR B 1 180 ? 14.076 9.171 13.621 1 86.14 180 THR B C 1
ATOM 3452 O O . THR B 1 180 ? 13.961 9.374 14.831 1 86.14 180 THR B O 1
ATOM 3455 N N . CYS B 1 181 ? 13.534 8.184 13.094 1 86.54 181 CYS B N 1
ATOM 3456 C CA . CYS B 1 181 ? 12.749 7.218 13.855 1 86.54 181 CYS B CA 1
ATOM 3457 C C . CYS B 1 181 ? 13.655 6.227 14.576 1 86.54 181 CYS B C 1
ATOM 3459 O O . CYS B 1 181 ? 13.184 5.423 15.382 1 86.54 181 CYS B O 1
ATOM 3461 N N . GLY B 1 182 ? 14.96 6.218 14.317 1 88.25 182 GLY B N 1
ATOM 3462 C CA . GLY B 1 182 ? 15.915 5.312 14.935 1 88.25 182 GLY B CA 1
ATOM 3463 C C . GLY B 1 182 ? 16.33 4.171 14.025 1 88.25 182 GLY B C 1
ATOM 3464 O O . GLY B 1 182 ? 17.345 3.515 14.266 1 88.25 182 GLY B O 1
ATOM 3465 N N . GLY B 1 183 ? 15.547 3.97 12.949 1 91.53 183 GLY B N 1
ATOM 3466 C CA . GLY B 1 183 ? 15.936 2.982 11.955 1 91.53 183 GLY B CA 1
ATOM 3467 C C . GLY B 1 183 ? 16.893 3.528 10.913 1 91.53 183 GLY B C 1
ATOM 3468 O O . GLY B 1 183 ? 17.473 4.6 11.097 1 91.53 183 GLY B O 1
ATOM 3469 N N . ALA B 1 184 ? 17.114 2.737 9.861 1 94.27 184 ALA B N 1
ATOM 3470 C CA . ALA B 1 184 ? 18.02 3.155 8.794 1 94.27 184 ALA B CA 1
ATOM 3471 C C . ALA B 1 184 ? 17.456 2.796 7.423 1 94.27 184 ALA B C 1
ATOM 3473 O O . ALA B 1 184 ? 16.699 1.832 7.289 1 94.27 184 ALA B O 1
ATOM 3474 N N . GLY B 1 185 ? 17.856 3.632 6.468 1 96.57 185 GLY B N 1
ATOM 3475 C CA . GLY B 1 185 ? 17.577 3.294 5.082 1 96.57 185 GLY B CA 1
ATOM 3476 C C . GLY B 1 185 ? 16.188 3.708 4.635 1 96.57 185 GLY B C 1
ATOM 3477 O O . GLY B 1 185 ? 15.691 3.231 3.612 1 96.57 185 GLY B O 1
ATOM 3478 N N . HIS B 1 186 ? 15.57 4.559 5.423 1 97.83 186 HIS B N 1
ATOM 3479 C CA . HIS B 1 186 ? 14.19 4.931 5.136 1 97.83 186 HIS B CA 1
ATOM 3480 C C . HIS B 1 186 ? 14.125 6.087 4.143 1 97.83 186 HIS B C 1
ATOM 3482 O O . HIS B 1 186 ? 15.011 6.945 4.125 1 97.83 186 HIS B O 1
ATOM 3488 N N . VAL B 1 187 ? 13.04 6.207 3.407 1 98.34 187 VAL B N 1
ATOM 3489 C CA . VAL B 1 187 ? 12.756 7.283 2.463 1 98.34 187 VAL B CA 1
ATOM 3490 C C . VAL B 1 187 ? 12.895 8.634 3.162 1 98.34 187 VAL B C 1
ATOM 3492 O O . VAL B 1 187 ? 13.505 9.559 2.621 1 98.34 187 VAL B O 1
ATOM 3495 N N . GLU B 1 188 ? 12.38 8.776 4.341 1 97.69 188 GLU B N 1
ATOM 3496 C CA . GLU B 1 188 ? 12.347 10.029 5.09 1 97.69 188 GLU B CA 1
ATOM 3497 C C . GLU B 1 188 ? 13.754 10.578 5.308 1 97.69 188 GLU B C 1
ATOM 3499 O O . GLU B 1 188 ? 13.958 11.793 5.308 1 97.69 188 GLU B O 1
ATOM 3504 N N . ALA B 1 189 ? 14.727 9.735 5.414 1 97.64 189 ALA B N 1
ATOM 3505 C CA . ALA B 1 189 ? 16.093 10.132 5.746 1 97.64 189 ALA B CA 1
ATOM 3506 C C . ALA B 1 189 ? 16.714 10.955 4.622 1 97.64 189 ALA B C 1
ATOM 3508 O O . ALA B 1 189 ? 17.71 11.652 4.831 1 97.64 189 ALA B O 1
ATOM 3509 N N . VAL B 1 190 ? 16.081 10.928 3.443 1 98.12 190 VAL B N 1
ATOM 3510 C CA . VAL B 1 190 ? 16.756 11.61 2.344 1 98.12 190 VAL B CA 1
ATOM 3511 C C . VAL B 1 190 ? 15.748 12.44 1.553 1 98.12 190 VAL B C 1
ATOM 3513 O O . VAL B 1 190 ? 16.13 13.328 0.787 1 98.12 190 VAL B O 1
ATOM 3516 N N . ALA B 1 191 ? 14.456 12.166 1.729 1 98.21 191 ALA B N 1
ATOM 3517 C CA . ALA B 1 191 ? 13.472 12.833 0.88 1 98.21 191 ALA B CA 1
ATOM 3518 C C . ALA B 1 191 ? 12.701 13.893 1.661 1 98.21 191 ALA B C 1
ATOM 3520 O O . ALA B 1 191 ? 11.985 14.707 1.073 1 98.21 191 ALA B O 1
ATOM 3521 N N . SER B 1 192 ? 12.775 13.889 2.971 1 97.23 192 SER B N 1
ATOM 3522 C CA . SER B 1 192 ? 12.148 14.924 3.787 1 97.23 192 SER B CA 1
ATOM 3523 C C . SER B 1 192 ? 12.964 16.212 3.77 1 97.23 192 SER B C 1
ATOM 3525 O O . SER B 1 192 ? 14.106 16.223 3.305 1 97.23 192 SER B O 1
ATOM 3527 N N . GLY B 1 193 ? 12.294 17.31 4.257 1 96.1 193 GLY B N 1
ATOM 3528 C CA . GLY B 1 193 ? 13.053 18.545 4.379 1 96.1 193 GLY B CA 1
ATOM 3529 C C . GLY B 1 193 ? 14.301 18.397 5.229 1 96.1 193 GLY B C 1
ATOM 3530 O O . GLY B 1 193 ? 15.394 18.781 4.808 1 96.1 193 GLY B O 1
ATOM 3531 N N . THR B 1 194 ? 14.195 17.806 6.37 1 94.67 194 THR B N 1
ATOM 3532 C CA . THR B 1 194 ? 15.334 17.591 7.257 1 94.67 194 THR B CA 1
ATOM 3533 C C . THR B 1 194 ? 16.339 16.634 6.623 1 94.67 194 THR B C 1
ATOM 3535 O O . THR B 1 194 ? 17.549 16.791 6.799 1 94.67 194 THR B O 1
ATOM 3538 N N . GLY B 1 195 ? 15.851 15.644 5.896 1 96.92 195 GLY B N 1
ATOM 3539 C CA . GLY B 1 195 ? 16.723 14.707 5.207 1 96.92 195 GLY B CA 1
ATOM 3540 C C . GLY B 1 195 ? 17.552 15.356 4.114 1 96.92 195 GLY B C 1
ATOM 3541 O O . GLY B 1 195 ? 18.745 15.074 3.982 1 96.92 195 GLY B O 1
ATOM 3542 N N . ILE B 1 196 ? 16.945 16.215 3.369 1 97.69 196 ILE B N 1
ATOM 3543 C CA . ILE B 1 196 ? 17.628 16.906 2.281 1 97.69 196 ILE B CA 1
ATOM 3544 C C . ILE B 1 196 ? 18.715 17.816 2.85 1 97.69 196 ILE B C 1
ATOM 3546 O O . ILE B 1 196 ? 19.832 17.86 2.329 1 97.69 196 ILE B O 1
ATOM 3550 N N . VAL B 1 197 ? 18.413 18.514 3.92 1 97.12 197 VAL B N 1
ATOM 3551 C CA . VAL B 1 197 ? 19.395 19.369 4.578 1 97.12 197 VAL B CA 1
ATOM 3552 C C . VAL B 1 197 ? 20.542 18.517 5.117 1 97.12 197 VAL B C 1
ATOM 3554 O O . VAL B 1 197 ? 21.713 18.871 4.962 1 97.12 197 VAL B O 1
ATOM 3557 N N . ALA B 1 198 ? 20.248 17.417 5.728 1 96.82 198 ALA B N 1
ATOM 3558 C CA . ALA B 1 198 ? 21.276 16.511 6.234 1 96.82 198 ALA B CA 1
ATOM 3559 C C . ALA B 1 198 ? 22.161 15.998 5.102 1 96.82 198 ALA B C 1
ATOM 3561 O O . ALA B 1 198 ? 23.375 15.862 5.269 1 96.82 198 ALA B O 1
ATOM 3562 N N . SER B 1 199 ? 21.541 15.691 3.964 1 97.3 199 SER B N 1
ATOM 3563 C CA . SER B 1 199 ? 22.296 15.23 2.804 1 97.3 199 SER B CA 1
ATOM 3564 C C . SER B 1 199 ? 23.303 16.28 2.346 1 97.3 199 SER B C 1
ATOM 3566 O O . SER B 1 199 ? 24.405 15.943 1.91 1 97.3 199 SER B O 1
ATOM 3568 N N . TYR B 1 200 ? 22.93 17.572 2.408 1 97.68 200 TYR B N 1
ATOM 3569 C CA . TYR B 1 200 ? 23.846 18.654 2.066 1 97.68 200 TYR B CA 1
ATOM 3570 C C . TYR B 1 200 ? 25.135 18.552 2.872 1 97.68 200 TYR B C 1
ATOM 3572 O O . TYR B 1 200 ? 26.232 18.628 2.313 1 97.68 200 TYR B O 1
ATOM 3580 N N . HIS B 1 201 ? 24.981 18.257 4.12 1 97.25 201 HIS B N 1
ATOM 3581 C CA . HIS B 1 201 ? 26.14 18.16 5.001 1 97.25 201 HIS B CA 1
ATOM 3582 C C . HIS B 1 201 ? 26.913 16.869 4.754 1 97.25 201 HIS B C 1
ATOM 3584 O O . HIS B 1 201 ? 28.146 16.868 4.76 1 97.25 201 HIS B O 1
ATOM 3590 N N . ARG B 1 202 ? 26.25 15.817 4.518 1 96 202 ARG B N 1
ATOM 3591 C CA . ARG B 1 202 ? 26.9 14.54 4.238 1 96 202 ARG B CA 1
ATOM 3592 C C . ARG B 1 202 ? 27.724 14.615 2.957 1 96 202 ARG B C 1
ATOM 3594 O O . ARG B 1 202 ? 28.749 13.942 2.832 1 96 202 ARG B O 1
ATOM 3601 N N . LEU B 1 203 ? 27.266 15.425 2.019 1 96.15 203 LEU B N 1
ATOM 3602 C CA . LEU B 1 203 ? 27.926 15.548 0.724 1 96.15 203 LEU B CA 1
ATOM 3603 C C . LEU B 1 203 ? 29.083 16.538 0.795 1 96.15 203 LEU B C 1
ATOM 3605 O O . LEU B 1 203 ? 29.769 16.771 -0.203 1 96.15 203 LEU B O 1
ATOM 3609 N N . GLY B 1 204 ? 29.258 17.232 2.017 1 95.55 204 GLY B N 1
ATOM 3610 C CA . GLY B 1 204 ? 30.411 18.096 2.212 1 95.55 204 GLY B CA 1
ATOM 3611 C C . GLY B 1 204 ? 30.06 19.572 2.193 1 95.55 204 GLY B C 1
ATOM 3612 O O . GLY B 1 204 ? 30.938 20.422 2.029 1 95.55 204 GLY B O 1
ATOM 3613 N N . GLY B 1 205 ? 28.767 19.83 2.282 1 94.11 205 GLY B N 1
ATOM 3614 C CA . GLY B 1 205 ? 28.388 21.233 2.343 1 94.11 205 GLY B CA 1
ATOM 3615 C C . GLY B 1 205 ? 28.981 21.96 3.536 1 94.11 205 GLY B C 1
ATOM 3616 O O . GLY B 1 205 ? 28.973 21.439 4.653 1 94.11 205 GLY B O 1
ATOM 3617 N N . GLU B 1 206 ? 29.444 23.138 3.269 1 90.61 206 GLU B N 1
ATOM 3618 C CA . GLU B 1 206 ? 30.191 23.851 4.3 1 90.61 206 GLU B CA 1
ATOM 3619 C C . GLU B 1 206 ? 29.353 24.969 4.915 1 90.61 206 GLU B C 1
ATOM 3621 O O . GLU B 1 206 ? 29.661 25.455 6.006 1 90.61 206 GLU B O 1
ATOM 3626 N N . SER B 1 207 ? 28.366 25.419 4.198 1 88.84 207 SER B N 1
ATOM 3627 C CA . SER B 1 207 ? 27.501 26.473 4.719 1 88.84 207 SER B CA 1
ATOM 3628 C C . SER B 1 207 ? 26.574 25.941 5.806 1 88.84 207 SER B C 1
ATOM 3630 O O . SER B 1 207 ? 26.139 24.789 5.749 1 88.84 207 SER B O 1
ATOM 3632 N N . PRO B 1 208 ? 26.359 26.694 6.714 1 88.47 208 PRO B N 1
ATOM 3633 C CA . PRO B 1 208 ? 25.442 26.247 7.764 1 88.47 208 PRO B CA 1
ATOM 3634 C C . PRO B 1 208 ? 23.977 26.315 7.337 1 88.47 208 PRO B C 1
ATOM 3636 O O . PRO B 1 208 ? 23.254 27.228 7.743 1 88.47 208 PRO B O 1
ATOM 3639 N N . ALA B 1 209 ? 23.583 25.568 6.538 1 90.69 209 ALA B N 1
ATOM 3640 C CA . ALA B 1 209 ? 22.165 25.472 6.203 1 90.69 209 ALA B CA 1
ATOM 3641 C C . ALA B 1 209 ? 21.394 24.727 7.29 1 90.69 209 ALA B C 1
ATOM 3643 O O . ALA B 1 209 ? 21.684 23.564 7.58 1 90.69 209 ALA B O 1
ATOM 3644 N N . ALA B 1 210 ? 20.417 25.418 7.843 1 90.84 210 ALA B N 1
ATOM 3645 C CA . ALA B 1 210 ? 19.697 24.836 8.973 1 90.84 210 ALA B CA 1
ATOM 3646 C C . ALA B 1 210 ? 18.335 24.303 8.54 1 90.84 210 ALA B C 1
ATOM 3648 O O . ALA B 1 210 ? 17.729 23.489 9.241 1 90.84 210 ALA B O 1
ATOM 3649 N N . ASN B 1 211 ? 17.838 24.845 7.473 1 92.71 211 ASN B N 1
ATOM 3650 C CA . ASN B 1 211 ? 16.52 24.445 6.99 1 92.71 211 ASN B CA 1
ATOM 3651 C C . ASN B 1 211 ? 16.437 24.516 5.468 1 92.71 211 ASN B C 1
ATOM 3653 O O . ASN B 1 211 ? 17.42 24.847 4.802 1 92.71 211 ASN B O 1
ATOM 3657 N N . LEU B 1 212 ? 15.324 24.165 4.92 1 93.45 212 LEU B N 1
ATOM 3658 C CA . LEU B 1 212 ? 15.129 24.07 3.477 1 93.45 212 LEU B CA 1
ATOM 3659 C C . LEU B 1 212 ? 15.259 25.44 2.82 1 93.45 212 LEU B C 1
ATOM 3661 O O . LEU B 1 212 ? 15.743 25.549 1.691 1 93.45 212 LEU B O 1
ATOM 3665 N N . PHE B 1 213 ? 14.793 26.397 3.495 1 91.42 213 PHE B N 1
ATOM 3666 C CA . PHE B 1 213 ? 14.871 27.753 2.964 1 91.42 213 PHE B CA 1
ATOM 3667 C C . PHE B 1 213 ? 16.321 28.164 2.738 1 91.42 213 PHE B C 1
ATOM 3669 O O . PHE B 1 213 ? 16.657 28.724 1.692 1 91.42 213 PHE B O 1
ATOM 3676 N N . ASP B 1 214 ? 17.147 27.888 3.696 1 94.21 214 ASP B N 1
ATOM 3677 C CA . ASP B 1 214 ? 18.574 28.158 3.557 1 94.21 214 ASP B CA 1
ATOM 3678 C C . ASP B 1 214 ? 19.158 27.422 2.353 1 94.21 214 ASP B C 1
ATOM 3680 O O . ASP B 1 214 ? 19.932 27.995 1.584 1 94.21 214 ASP B O 1
ATOM 3684 N N . LEU B 1 215 ? 18.759 26.236 2.25 1 93.99 215 LEU B N 1
ATOM 3685 C CA . LEU B 1 215 ? 19.295 25.388 1.191 1 93.99 215 LEU B CA 1
ATOM 3686 C C . LEU B 1 215 ? 18.859 25.89 -0.181 1 93.99 215 LEU B C 1
ATOM 3688 O O . LEU B 1 215 ? 19.644 25.873 -1.131 1 93.99 215 LEU B O 1
ATOM 3692 N N . GLU B 1 216 ? 17.667 26.222 -0.297 1 93.68 216 GLU B N 1
ATOM 3693 C CA . GLU B 1 216 ? 17.161 26.773 -1.551 1 93.68 216 GLU B CA 1
ATOM 3694 C C . GLU B 1 216 ? 17.947 28.013 -1.965 1 93.68 216 GLU B C 1
ATOM 3696 O O . GLU B 1 216 ? 18.3 28.168 -3.136 1 93.68 216 GLU B O 1
ATOM 3701 N N . HIS B 1 217 ? 18.166 28.828 -1.011 1 94.25 217 HIS B N 1
ATOM 3702 C CA . HIS B 1 217 ? 18.933 30.039 -1.278 1 94.25 217 HIS B CA 1
ATOM 3703 C C . HIS B 1 217 ? 20.338 29.704 -1.767 1 94.25 217 HIS B C 1
ATOM 3705 O O . HIS B 1 217 ? 20.834 30.319 -2.714 1 94.25 217 HIS B O 1
ATOM 3711 N N . LEU B 1 218 ? 20.981 28.795 -1.156 1 94.99 218 LEU B N 1
ATOM 3712 C CA . LEU B 1 218 ? 22.312 28.362 -1.564 1 94.99 218 LEU B CA 1
ATOM 3713 C C . LEU B 1 218 ? 22.295 27.823 -2.991 1 94.99 218 LEU B C 1
ATOM 3715 O O . LEU B 1 218 ? 23.192 28.121 -3.782 1 94.99 218 LEU B O 1
ATOM 3719 N N . ALA B 1 219 ? 21.314 27.052 -3.285 1 94.35 219 ALA B N 1
ATOM 3720 C CA . ALA B 1 219 ? 21.194 26.501 -4.632 1 94.35 219 ALA B CA 1
ATOM 3721 C C . ALA B 1 219 ? 20.988 27.609 -5.661 1 94.35 219 ALA B C 1
ATOM 3723 O O . ALA B 1 219 ? 21.585 27.583 -6.74 1 94.35 219 ALA B O 1
ATOM 3724 N N . GLU B 1 220 ? 20.223 28.533 -5.335 1 93.37 220 GLU B N 1
ATOM 3725 C CA . GLU B 1 220 ? 19.927 29.644 -6.234 1 93.37 220 GLU B CA 1
ATOM 3726 C C . GLU B 1 220 ? 21.169 30.493 -6.491 1 93.37 220 GLU B C 1
ATOM 3728 O O . GLU B 1 220 ? 21.313 31.083 -7.563 1 93.37 220 GLU B O 1
ATOM 3733 N N . THR B 1 221 ? 22.013 30.513 -5.546 1 93.37 221 THR B N 1
ATOM 3734 C CA . THR B 1 221 ? 23.218 31.323 -5.679 1 93.37 221 THR B CA 1
ATOM 3735 C C . THR B 1 221 ? 24.362 30.499 -6.263 1 93.37 221 THR B C 1
ATOM 3737 O O . THR B 1 221 ? 25.505 30.959 -6.308 1 93.37 221 THR B O 1
ATOM 3740 N N . GLY B 1 222 ? 24.042 29.193 -6.613 1 92.4 222 GLY B N 1
ATOM 3741 C CA . GLY B 1 222 ? 24.966 28.437 -7.444 1 92.4 222 GLY B CA 1
ATOM 3742 C C . GLY B 1 222 ? 25.791 27.435 -6.659 1 92.4 222 GLY B C 1
ATOM 3743 O O . GLY B 1 222 ? 26.779 26.902 -7.168 1 92.4 222 GLY B O 1
ATOM 3744 N N . ASP B 1 223 ? 25.507 27.196 -5.424 1 95.61 223 ASP B N 1
ATOM 3745 C CA . ASP B 1 223 ? 26.207 26.171 -4.656 1 95.61 223 ASP B CA 1
ATOM 3746 C C . ASP B 1 223 ? 25.938 24.78 -5.226 1 95.61 223 ASP B C 1
ATOM 3748 O O . ASP B 1 223 ? 24.816 24.277 -5.147 1 95.61 223 ASP B O 1
ATOM 3752 N N . PRO B 1 224 ? 26.935 24.161 -5.694 1 96.44 224 PRO B N 1
ATOM 3753 C CA . PRO B 1 224 ? 26.701 22.891 -6.384 1 96.44 224 PRO B CA 1
ATOM 3754 C C . PRO B 1 224 ? 26.262 21.777 -5.437 1 96.44 224 PRO B C 1
ATOM 3756 O O . PRO B 1 224 ? 25.49 20.897 -5.827 1 96.44 224 PRO B O 1
ATOM 3759 N N . ILE B 1 225 ? 26.751 21.814 -4.199 1 97.4 225 ILE B N 1
ATOM 3760 C CA . ILE B 1 225 ? 26.397 20.772 -3.241 1 97.4 225 ILE B CA 1
ATOM 3761 C C . ILE B 1 225 ? 24.928 20.91 -2.848 1 97.4 225 ILE B C 1
ATOM 3763 O O . ILE B 1 225 ? 24.231 19.908 -2.668 1 97.4 225 ILE B O 1
ATOM 3767 N N . ALA B 1 226 ? 24.482 22.128 -2.687 1 96.69 226 ALA B N 1
ATOM 3768 C CA . ALA B 1 226 ? 23.065 22.362 -2.417 1 96.69 226 ALA B CA 1
ATOM 3769 C C . ALA B 1 226 ? 22.195 21.833 -3.554 1 96.6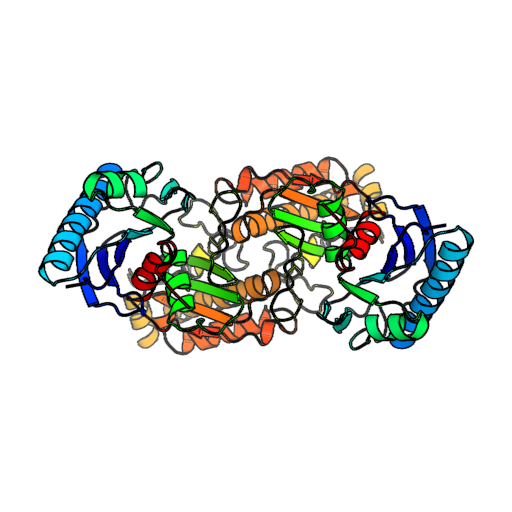9 226 ALA B C 1
ATOM 3771 O O . ALA B 1 226 ? 21.185 21.169 -3.313 1 96.69 226 ALA B O 1
ATOM 3772 N N . CYS B 1 227 ? 22.615 22.082 -4.786 1 96.63 227 CYS B N 1
ATOM 3773 C CA . CYS B 1 227 ? 21.889 21.579 -5.946 1 96.63 227 CYS B CA 1
ATOM 3774 C C . CYS B 1 227 ? 21.847 20.056 -5.945 1 96.63 227 CYS B C 1
ATOM 3776 O O . CYS B 1 227 ? 20.796 19.459 -6.184 1 96.63 227 CYS B O 1
ATOM 3778 N N . ASP B 1 228 ? 22.949 19.475 -5.619 1 97.26 228 ASP B N 1
ATOM 3779 C CA . ASP B 1 228 ? 23.049 18.019 -5.602 1 97.26 228 ASP B CA 1
ATOM 3780 C C . ASP B 1 228 ? 22.15 17.42 -4.522 1 97.26 228 ASP B C 1
ATOM 3782 O O . ASP B 1 228 ? 21.507 16.392 -4.743 1 97.26 228 ASP B O 1
ATOM 3786 N N . SER B 1 229 ? 22.169 18.012 -3.382 1 97.23 229 SER B N 1
ATOM 3787 C CA . SER B 1 229 ? 21.363 17.504 -2.277 1 97.23 229 SER B CA 1
ATOM 3788 C C . SER B 1 229 ? 19.874 17.586 -2.595 1 97.23 229 SER B C 1
ATOM 3790 O O . SER B 1 229 ? 19.117 16.661 -2.292 1 97.23 229 SER B O 1
ATOM 3792 N N . ILE B 1 230 ? 19.453 18.663 -3.196 1 97.32 230 ILE B N 1
ATOM 3793 C CA . ILE B 1 230 ? 18.062 18.839 -3.6 1 97.32 230 ILE B CA 1
ATOM 3794 C C . ILE B 1 230 ? 17.701 17.808 -4.667 1 97.32 230 ILE B C 1
ATOM 3796 O O . ILE B 1 230 ? 16.645 17.175 -4.596 1 97.32 230 ILE B O 1
ATOM 3800 N N . ALA B 1 231 ? 18.569 17.594 -5.58 1 97.53 231 ALA B N 1
ATOM 3801 C CA . ALA B 1 231 ? 18.343 16.615 -6.64 1 97.53 231 ALA B CA 1
ATOM 3802 C C . ALA B 1 231 ? 18.228 15.205 -6.069 1 97.53 231 ALA B C 1
ATOM 3804 O O . ALA B 1 231 ? 17.375 14.423 -6.497 1 97.53 231 ALA B O 1
ATOM 3805 N N . LEU B 1 232 ? 19.066 14.921 -5.156 1 97.57 232 LEU B N 1
ATOM 3806 C CA . LEU B 1 232 ? 19.031 13.618 -4.501 1 97.57 232 LEU B CA 1
ATOM 3807 C C . LEU B 1 232 ? 17.692 13.394 -3.807 1 97.57 232 LEU B C 1
ATOM 3809 O O . LEU B 1 232 ? 17.08 12.334 -3.957 1 97.57 232 LEU B O 1
ATOM 3813 N N . GLY B 1 233 ? 17.291 14.393 -3.039 1 98.05 233 GLY B N 1
ATOM 3814 C CA . GLY B 1 233 ? 15.997 14.307 -2.382 1 98.05 233 GLY B CA 1
ATOM 3815 C C . GLY B 1 233 ? 14.845 14.128 -3.352 1 98.05 233 GLY B C 1
ATOM 3816 O O . GLY B 1 233 ? 13.934 13.336 -3.103 1 98.05 233 GLY B O 1
ATOM 3817 N N . ALA B 1 234 ? 14.895 14.813 -4.463 1 98.36 234 ALA B N 1
ATOM 3818 C CA . ALA B 1 234 ? 13.856 14.734 -5.487 1 98.36 234 ALA B CA 1
ATOM 3819 C C . ALA B 1 234 ? 13.807 13.342 -6.113 1 98.36 234 ALA B C 1
ATOM 3821 O O . ALA B 1 234 ? 12.727 12.777 -6.299 1 98.36 234 ALA B O 1
ATOM 3822 N N . ARG B 1 235 ? 14.929 12.815 -6.414 1 98.09 235 ARG B N 1
ATOM 3823 C CA . ARG B 1 235 ? 15.007 11.481 -7 1 98.09 235 ARG B CA 1
ATOM 3824 C C . ARG B 1 235 ? 14.475 10.427 -6.035 1 98.09 235 ARG B C 1
ATOM 3826 O O . ARG B 1 235 ? 13.712 9.544 -6.43 1 98.09 235 ARG B O 1
ATOM 3833 N N . ALA B 1 236 ? 14.865 10.575 -4.784 1 98.16 236 ALA B N 1
ATOM 3834 C CA . ALA B 1 236 ? 14.382 9.647 -3.765 1 98.16 236 ALA B CA 1
ATOM 3835 C C . ALA B 1 236 ? 12.864 9.725 -3.628 1 98.16 236 ALA B C 1
ATOM 3837 O O . ALA B 1 236 ? 12.191 8.698 -3.517 1 98.16 236 ALA B O 1
ATOM 3838 N N . ALA B 1 237 ? 12.346 10.892 -3.628 1 98.68 237 ALA B N 1
ATOM 3839 C CA . ALA B 1 237 ? 10.901 11.093 -3.55 1 98.68 237 ALA B CA 1
ATOM 3840 C C . ALA B 1 237 ? 10.195 10.471 -4.751 1 98.68 237 ALA B C 1
ATOM 3842 O O . ALA B 1 237 ? 9.183 9.782 -4.596 1 98.68 237 ALA B O 1
ATOM 3843 N N . GLY B 1 238 ? 10.743 10.72 -5.946 1 98.64 238 GLY B N 1
ATOM 3844 C CA . GLY B 1 238 ? 10.145 10.181 -7.158 1 98.64 238 GLY B CA 1
ATOM 3845 C C . GLY B 1 238 ? 10.118 8.665 -7.187 1 98.64 238 GLY B C 1
ATOM 3846 O O . GLY B 1 238 ? 9.101 8.064 -7.54 1 98.64 238 GLY B O 1
ATOM 3847 N N . ILE B 1 239 ? 11.194 8.073 -6.828 1 98.18 239 ILE B N 1
ATOM 3848 C CA . ILE B 1 239 ? 11.272 6.617 -6.784 1 98.18 239 ILE B CA 1
ATOM 3849 C C . ILE B 1 239 ? 10.276 6.077 -5.761 1 98.18 239 ILE B C 1
ATOM 3851 O O . ILE B 1 239 ? 9.564 5.106 -6.031 1 98.18 239 ILE B O 1
ATOM 3855 N N . ALA B 1 240 ? 10.203 6.714 -4.602 1 98.57 240 ALA B N 1
ATOM 3856 C CA . ALA B 1 240 ? 9.256 6.296 -3.572 1 98.57 240 ALA B CA 1
ATOM 3857 C C . ALA B 1 240 ? 7.821 6.366 -4.085 1 98.57 240 ALA B C 1
ATOM 3859 O O . ALA B 1 240 ? 7.028 5.449 -3.859 1 98.57 240 ALA B O 1
ATOM 3860 N N . LEU B 1 241 ? 7.494 7.434 -4.759 1 98.75 241 LEU B N 1
ATOM 3861 C CA . LEU B 1 241 ? 6.152 7.583 -5.312 1 98.75 241 LEU B CA 1
ATOM 3862 C C . LEU B 1 241 ? 5.87 6.505 -6.352 1 98.75 241 LEU B C 1
ATOM 3864 O O . LEU B 1 241 ? 4.763 5.963 -6.406 1 98.75 241 LEU B O 1
ATOM 3868 N N . GLY B 1 242 ? 6.84 6.24 -7.193 1 98.45 242 GLY B N 1
ATOM 3869 C CA . GLY B 1 242 ? 6.677 5.171 -8.166 1 98.45 242 GLY B CA 1
ATOM 3870 C C . GLY B 1 242 ? 6.457 3.813 -7.528 1 98.45 242 GLY B C 1
ATOM 3871 O O . GLY B 1 242 ? 5.612 3.038 -7.981 1 98.45 242 GLY B O 1
ATOM 3872 N N . ASP B 1 243 ? 7.234 3.531 -6.482 1 98.11 243 ASP B N 1
ATOM 3873 C CA . ASP B 1 243 ? 7.07 2.293 -5.726 1 98.11 243 ASP B CA 1
ATOM 3874 C C . ASP B 1 243 ? 5.664 2.189 -5.14 1 98.11 243 ASP B C 1
ATOM 3876 O O . ASP B 1 243 ? 5.005 1.156 -5.274 1 98.11 243 ASP B O 1
ATOM 3880 N N . LEU B 1 244 ? 5.221 3.247 -4.528 1 98.64 244 LEU B N 1
ATOM 3881 C CA . LEU B 1 244 ? 3.902 3.27 -3.906 1 98.64 244 LEU B CA 1
ATOM 3882 C C . LEU B 1 244 ? 2.804 3.132 -4.956 1 98.64 244 LEU B C 1
ATOM 3884 O O . LEU B 1 244 ? 1.793 2.466 -4.719 1 98.64 244 LEU B O 1
ATOM 3888 N N . ALA B 1 245 ? 2.998 3.777 -6.124 1 98.4 245 ALA B N 1
ATOM 3889 C CA . ALA B 1 245 ? 2.037 3.645 -7.216 1 98.4 245 ALA B CA 1
ATOM 3890 C C . ALA B 1 245 ? 1.947 2.199 -7.695 1 98.4 245 ALA B C 1
ATOM 3892 O O . ALA B 1 245 ? 0.866 1.721 -8.047 1 98.4 245 ALA B O 1
ATOM 3893 N N . THR B 1 246 ? 3.047 1.557 -7.681 1 96.93 246 THR B N 1
ATOM 3894 C CA . THR B 1 246 ? 3.1 0.161 -8.102 1 96.93 246 THR B CA 1
ATOM 3895 C C . THR B 1 246 ? 2.383 -0.734 -7.095 1 96.93 246 THR B C 1
ATOM 3897 O O . THR B 1 246 ? 1.662 -1.657 -7.48 1 96.93 246 THR B O 1
ATOM 3900 N N . ILE B 1 247 ? 2.512 -0.471 -5.865 1 97.61 247 ILE B N 1
ATOM 3901 C CA . ILE B 1 247 ? 1.96 -1.285 -4.788 1 97.61 247 ILE B CA 1
ATOM 3902 C C . ILE B 1 247 ? 0.464 -1.013 -4.65 1 97.61 247 ILE B C 1
ATOM 3904 O O . ILE B 1 247 ? -0.335 -1.945 -4.537 1 97.61 247 ILE B O 1
ATOM 3908 N N . LEU B 1 248 ? 0.052 0.29 -4.752 1 98.34 248 LEU B N 1
ATOM 3909 C CA . LEU B 1 248 ? -1.29 0.707 -4.36 1 98.34 248 LEU B CA 1
ATOM 3910 C C . LEU B 1 248 ? -2.132 1.049 -5.584 1 98.34 248 LEU B C 1
ATOM 3912 O O . LEU B 1 248 ? -3.363 1.068 -5.51 1 98.34 248 LEU B O 1
ATOM 3916 N N . ASP B 1 249 ? -1.569 1.517 -6.653 1 98.24 249 ASP B N 1
ATOM 3917 C CA . ASP B 1 249 ? -2.2 1.85 -7.926 1 98.24 249 ASP B CA 1
ATOM 3918 C C . ASP B 1 249 ? -3.371 2.809 -7.724 1 98.24 249 ASP B C 1
ATOM 3920 O O . ASP B 1 249 ? -4.493 2.525 -8.147 1 98.24 249 ASP B O 1
ATOM 3924 N N . PRO B 1 250 ? -3.086 3.967 -7.117 1 98.44 250 PRO B N 1
ATOM 3925 C CA . PRO B 1 250 ? -4.158 4.942 -6.902 1 98.44 250 PRO B CA 1
ATOM 3926 C C . PRO B 1 250 ? -4.604 5.623 -8.193 1 98.44 250 PRO B C 1
ATOM 3928 O O . PRO B 1 250 ? -3.853 5.651 -9.172 1 98.44 250 PRO B O 1
ATOM 3931 N N . HIS B 1 251 ? -5.797 6.204 -8.228 1 98.48 251 HIS B N 1
ATOM 3932 C CA . HIS B 1 251 ? -6.292 6.964 -9.37 1 98.48 251 HIS B CA 1
ATOM 3933 C C . HIS B 1 251 ? -5.582 8.309 -9.486 1 98.48 251 HIS B C 1
ATOM 3935 O O . HIS B 1 251 ? -5.459 8.858 -10.583 1 98.48 251 HIS B O 1
ATOM 3941 N N . LEU B 1 252 ? -5.121 8.81 -8.333 1 98.59 252 LEU B N 1
ATOM 3942 C CA . LEU B 1 252 ? -4.473 10.116 -8.276 1 98.59 252 LEU B CA 1
ATOM 3943 C C . LEU B 1 252 ? -3.466 10.174 -7.132 1 98.59 252 LEU B C 1
ATOM 3945 O O . LEU B 1 252 ? -3.712 9.626 -6.055 1 98.59 252 LEU B O 1
ATOM 3949 N N . ILE B 1 253 ? -2.334 10.835 -7.348 1 98.68 253 ILE B N 1
ATOM 3950 C CA . ILE B 1 253 ? -1.352 11.098 -6.301 1 98.68 253 ILE B CA 1
ATOM 3951 C C . ILE B 1 253 ? -1.293 12.596 -6.013 1 98.68 253 ILE B C 1
ATOM 3953 O O . ILE B 1 253 ? -1.2 13.409 -6.935 1 98.68 253 ILE B O 1
ATOM 3957 N N . VAL B 1 254 ? -1.394 12.925 -4.781 1 98.49 254 VAL B N 1
ATOM 3958 C CA . VAL B 1 254 ? -1.267 14.312 -4.349 1 98.49 254 VAL B CA 1
ATOM 3959 C C . VAL B 1 254 ? -0.032 14.467 -3.463 1 98.49 254 VAL B C 1
ATOM 3961 O O . VAL B 1 254 ? 0.19 13.666 -2.553 1 98.49 254 VAL B O 1
ATOM 3964 N N . VAL B 1 255 ? 0.752 15.449 -3.72 1 98.3 255 VAL B N 1
ATOM 3965 C CA . VAL B 1 255 ? 1.967 15.714 -2.956 1 98.3 255 VAL B CA 1
ATOM 3966 C C . VAL B 1 255 ? 1.826 17.034 -2.202 1 98.3 255 VAL B C 1
ATOM 3968 O O . VAL B 1 255 ? 1.271 18.001 -2.729 1 98.3 255 VAL B O 1
ATOM 3971 N N . SER B 1 256 ? 2.276 17.012 -0.953 1 96.84 256 SER B N 1
ATOM 3972 C CA . SER B 1 256 ? 2.241 18.19 -0.093 1 96.84 256 SER B CA 1
ATOM 3973 C C . SER B 1 256 ? 3.502 18.29 0.759 1 96.84 256 SER B C 1
ATOM 3975 O O . SER B 1 256 ? 4.443 17.514 0.579 1 96.84 256 SER B O 1
ATOM 3977 N N . GLY B 1 257 ? 3.523 19.369 1.628 1 94.22 257 GLY B N 1
ATOM 3978 C CA . GLY B 1 257 ? 4.672 19.597 2.49 1 94.22 257 GLY B CA 1
ATOM 3979 C C . GLY B 1 257 ? 5.589 20.695 1.983 1 94.22 257 GLY B C 1
ATOM 3980 O O . GLY B 1 257 ? 5.46 21.14 0.841 1 94.22 257 GLY B O 1
ATOM 3981 N N . GLY B 1 258 ? 6.515 21.078 2.812 1 93.37 258 GLY B N 1
ATOM 3982 C CA . GLY B 1 258 ? 7.395 22.194 2.502 1 93.37 258 GLY B CA 1
ATOM 3983 C C . GLY B 1 258 ? 8.333 21.91 1.344 1 93.37 258 GLY B C 1
ATOM 3984 O O . GLY B 1 258 ? 8.75 22.829 0.637 1 93.37 258 GLY B O 1
ATOM 3985 N N . VAL B 1 259 ? 8.694 20.7 1.058 1 94.98 259 VAL B N 1
ATOM 3986 C CA . VAL B 1 259 ? 9.66 20.306 0.038 1 94.98 259 VAL B CA 1
ATOM 3987 C C . VAL B 1 259 ? 9.123 20.659 -1.347 1 94.98 259 VAL B C 1
ATOM 3989 O O . VAL B 1 259 ? 9.894 20.966 -2.259 1 94.98 259 VAL B O 1
ATOM 3992 N N . VAL B 1 260 ? 7.781 20.643 -1.474 1 91.89 260 VAL B N 1
ATOM 3993 C CA . VAL B 1 260 ? 7.18 20.89 -2.78 1 91.89 260 VAL B CA 1
ATOM 3994 C C . VAL B 1 260 ? 7.436 22.335 -3.202 1 91.89 260 VAL B C 1
ATOM 3996 O O . VAL B 1 260 ? 7.246 22.691 -4.367 1 91.89 260 VAL B O 1
ATOM 3999 N N . ASN B 1 261 ? 7.907 23.147 -2.301 1 91.35 261 ASN B N 1
ATOM 4000 C CA . ASN B 1 261 ? 8.161 24.558 -2.575 1 91.35 261 ASN B CA 1
ATOM 4001 C C . ASN B 1 261 ? 9.568 24.777 -3.125 1 91.35 261 ASN B C 1
ATOM 4003 O O . ASN B 1 261 ? 9.938 25.903 -3.463 1 91.35 261 ASN B O 1
ATOM 4007 N N . LEU B 1 262 ? 10.387 23.765 -3.284 1 92.44 262 LEU B N 1
ATOM 4008 C CA . LEU B 1 262 ? 11.743 23.853 -3.814 1 92.44 262 LEU B CA 1
ATOM 4009 C C . LEU B 1 262 ? 11.723 24.136 -5.313 1 92.44 262 LEU B C 1
ATOM 4011 O O . LEU B 1 262 ? 12.778 24.272 -5.937 1 92.44 262 LEU B O 1
ATOM 4015 N N . GLY B 1 263 ? 10.573 24.285 -5.907 1 87.13 263 GLY B N 1
ATOM 4016 C CA . GLY B 1 263 ? 10.413 24.851 -7.237 1 87.13 263 GLY B CA 1
ATOM 4017 C C . GLY B 1 263 ? 10.477 23.812 -8.34 1 87.13 263 GLY B C 1
ATOM 4018 O O . GLY B 1 263 ? 10.365 22.612 -8.077 1 87.13 263 GLY B O 1
ATOM 4019 N N . LYS B 1 264 ? 10.666 24.267 -9.571 1 91.38 264 LYS B N 1
ATOM 4020 C CA . LYS B 1 264 ? 10.543 23.478 -10.794 1 91.38 264 LYS B CA 1
ATOM 4021 C C . LYS B 1 264 ? 11.605 22.384 -10.851 1 91.38 264 LYS B C 1
ATOM 4023 O O . LYS B 1 264 ? 11.336 21.274 -11.316 1 91.38 264 LYS B O 1
ATOM 4028 N N . ARG B 1 265 ? 12.755 22.682 -10.43 1 90.79 265 ARG B N 1
ATOM 4029 C CA . ARG B 1 265 ? 13.839 21.708 -10.501 1 90.79 265 ARG B CA 1
ATOM 4030 C C . ARG B 1 265 ? 13.504 20.456 -9.698 1 90.79 265 ARG B C 1
ATOM 4032 O O . ARG B 1 265 ? 13.677 19.336 -10.183 1 90.79 265 ARG B O 1
ATOM 4039 N N . TRP B 1 266 ? 13.098 20.672 -8.468 1 96.05 266 TRP B N 1
ATOM 4040 C CA . TRP B 1 266 ? 12.724 19.529 -7.643 1 96.05 266 TRP B CA 1
ATOM 4041 C C . TRP B 1 266 ? 11.614 18.72 -8.305 1 96.05 266 TRP B C 1
ATOM 4043 O O . TRP B 1 266 ? 11.695 17.492 -8.386 1 96.05 266 TRP B O 1
ATOM 4053 N N . TRP B 1 267 ? 10.622 19.368 -8.851 1 97.49 267 TRP B N 1
ATOM 4054 C CA . TRP B 1 267 ? 9.471 18.713 -9.462 1 97.49 267 TRP B CA 1
ATOM 4055 C C . TRP B 1 267 ? 9.885 17.931 -10.704 1 97.49 267 TRP B C 1
ATOM 4057 O O . TRP B 1 267 ? 9.42 16.81 -10.923 1 97.49 267 TRP B O 1
ATOM 4067 N N . ASP B 1 268 ? 10.726 18.523 -11.499 1 97.48 268 ASP B N 1
ATOM 4068 C CA . ASP B 1 268 ? 11.184 17.856 -12.714 1 97.48 268 ASP B CA 1
ATOM 4069 C C . ASP B 1 268 ? 11.951 16.578 -12.384 1 97.48 268 ASP B C 1
ATOM 4071 O O . ASP B 1 268 ? 11.701 15.527 -12.978 1 97.48 268 ASP B O 1
ATOM 4075 N N . ASP B 1 269 ? 12.889 16.708 -11.44 1 97.79 269 ASP B N 1
ATOM 4076 C CA . ASP B 1 269 ? 13.682 15.549 -11.043 1 97.79 269 ASP B CA 1
ATOM 4077 C C . ASP B 1 269 ? 12.801 14.469 -10.418 1 97.79 269 ASP B C 1
ATOM 4079 O O . ASP B 1 269 ? 12.985 13.28 -10.684 1 97.79 269 ASP B O 1
ATOM 4083 N N . MET B 1 270 ? 11.904 14.866 -9.608 1 98.42 270 MET B N 1
ATOM 4084 C CA . MET B 1 270 ? 10.974 13.931 -8.979 1 98.42 270 MET B CA 1
ATOM 4085 C C . MET B 1 270 ? 10.131 13.214 -10.028 1 98.42 270 MET B C 1
ATOM 4087 O O . MET B 1 270 ? 9.999 11.989 -9.993 1 98.42 270 MET B O 1
ATOM 4091 N N . ALA B 1 271 ? 9.567 13.938 -10.986 1 98.15 271 ALA B N 1
ATOM 4092 C CA . ALA B 1 271 ? 8.72 13.37 -12.032 1 98.15 271 ALA B CA 1
ATOM 4093 C C . ALA B 1 271 ? 9.498 12.373 -12.886 1 98.15 271 ALA B C 1
ATOM 4095 O O . ALA B 1 271 ? 8.982 11.307 -13.232 1 98.15 271 ALA B O 1
ATOM 4096 N N . ALA B 1 272 ? 10.688 12.746 -13.217 1 98.06 272 ALA B N 1
ATOM 4097 C CA . ALA B 1 272 ? 11.525 11.85 -14.011 1 98.06 272 ALA B CA 1
ATOM 4098 C C . ALA B 1 272 ? 11.807 10.553 -13.258 1 98.06 272 ALA B C 1
ATOM 4100 O O . ALA B 1 272 ? 11.744 9.466 -13.837 1 98.06 272 ALA B O 1
ATOM 4101 N N . ALA B 1 273 ? 12.144 10.699 -12.013 1 97.79 273 ALA B N 1
ATOM 4102 C CA . ALA B 1 273 ? 12.416 9.526 -11.186 1 97.79 273 ALA B CA 1
ATOM 4103 C C . ALA B 1 273 ? 11.164 8.669 -11.02 1 97.79 273 ALA B C 1
ATOM 4105 O O . ALA B 1 273 ? 11.241 7.438 -11.026 1 97.79 273 ALA B O 1
ATOM 4106 N N . TYR B 1 274 ? 9.994 9.286 -10.867 1 98.43 274 TYR B N 1
ATOM 4107 C CA . TYR B 1 274 ? 8.72 8.578 -10.793 1 98.43 274 TYR B CA 1
ATOM 4108 C C . TYR B 1 274 ? 8.499 7.723 -12.035 1 98.43 274 TYR B C 1
ATOM 4110 O O . TYR B 1 274 ? 8.184 6.535 -11.93 1 98.43 274 TYR B O 1
ATOM 4118 N N . LEU B 1 275 ? 8.696 8.305 -13.183 1 96.96 275 LEU B N 1
ATOM 4119 C CA . LEU B 1 275 ?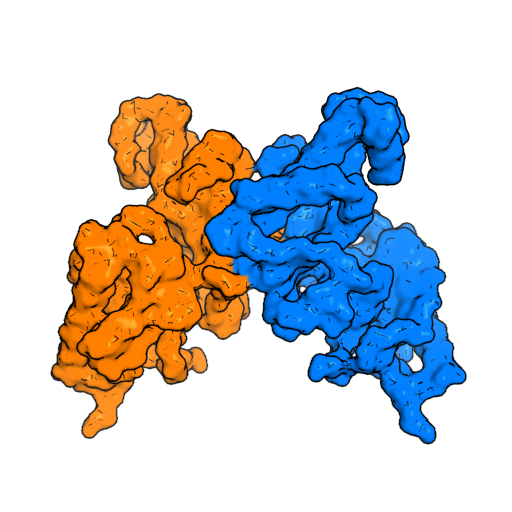 8.471 7.617 -14.45 1 96.96 275 LEU B CA 1
ATOM 4120 C C . LEU B 1 275 ? 9.405 6.42 -14.591 1 96.96 275 LEU B C 1
ATOM 4122 O O . LEU B 1 275 ? 9.022 5.391 -15.153 1 96.96 275 LEU B O 1
ATOM 4126 N N . SER B 1 276 ? 10.553 6.539 -14.054 1 93.6 276 SER B N 1
ATOM 4127 C CA . SER B 1 276 ? 11.538 5.469 -14.17 1 93.6 276 SER B CA 1
ATOM 4128 C C . SER B 1 276 ? 11.226 4.324 -13.213 1 93.6 276 SER B C 1
ATOM 4130 O O . SER B 1 276 ? 11.734 3.213 -13.379 1 93.6 276 SER B O 1
ATOM 4132 N N . SER B 1 277 ? 10.406 4.588 -12.232 1 94.62 277 SER B N 1
ATOM 4133 C CA . SER B 1 277 ? 10.219 3.595 -11.18 1 94.62 277 SER B CA 1
ATOM 4134 C C . SER B 1 277 ? 8.82 2.99 -11.232 1 94.62 277 SER B C 1
ATOM 4136 O O . SER B 1 277 ? 8.614 1.852 -10.807 1 94.62 277 SER B O 1
ATOM 4138 N N . ALA B 1 278 ? 7.829 3.709 -11.714 1 95.56 278 ALA B N 1
ATOM 4139 C CA . ALA B 1 278 ? 6.449 3.234 -11.767 1 95.56 278 ALA B CA 1
ATOM 4140 C C . ALA B 1 278 ? 6.298 2.098 -12.775 1 95.56 278 ALA B C 1
ATOM 4142 O O . ALA B 1 278 ? 6.84 2.166 -13.881 1 95.56 278 ALA B O 1
ATOM 4143 N N . LEU B 1 279 ? 5.597 1.107 -12.41 1 93.62 279 LEU B N 1
ATOM 4144 C CA . LEU B 1 279 ? 5.395 -0.058 -13.265 1 93.62 279 LEU B CA 1
ATOM 4145 C C . LEU B 1 279 ? 4.222 0.162 -14.215 1 93.62 279 LEU B C 1
ATOM 4147 O O . LEU B 1 279 ? 3.131 0.541 -13.784 1 93.62 279 LEU B O 1
ATOM 4151 N N . GLY B 1 280 ? 4.46 -0.117 -15.532 1 91.76 280 GLY B N 1
ATOM 4152 C CA . GLY B 1 280 ? 3.385 -0.168 -16.51 1 91.76 280 GLY B CA 1
ATOM 4153 C C . GLY B 1 280 ? 2.514 1.074 -16.504 1 91.76 280 GLY B C 1
ATOM 4154 O O . GLY B 1 280 ? 3.021 2.195 -16.577 1 91.76 280 GLY B O 1
ATOM 4155 N N . GLN B 1 281 ? 1.159 0.848 -16.341 1 94.04 281 GLN B N 1
ATOM 4156 C CA . GLN B 1 281 ? 0.18 1.922 -16.465 1 94.04 281 GLN B CA 1
ATOM 4157 C C . GLN B 1 281 ? 0.202 2.831 -15.24 1 94.04 281 GLN B C 1
ATOM 4159 O O . GLN B 1 281 ? -0.347 3.935 -15.269 1 94.04 281 GLN B O 1
ATOM 4164 N N . ALA B 1 282 ? 0.868 2.387 -14.192 1 95.12 282 ALA B N 1
ATOM 4165 C CA . ALA B 1 282 ? 1.009 3.265 -13.033 1 95.12 282 ALA B CA 1
ATOM 4166 C C . ALA B 1 282 ? 1.783 4.53 -13.394 1 95.12 282 ALA B C 1
ATOM 4168 O O . ALA B 1 282 ? 1.619 5.57 -12.751 1 95.12 282 ALA B O 1
ATOM 4169 N N . ALA B 1 283 ? 2.619 4.465 -14.395 1 95.6 283 ALA B N 1
ATOM 4170 C CA . ALA B 1 283 ? 3.387 5.616 -14.864 1 95.6 283 ALA B CA 1
ATOM 4171 C C . ALA B 1 283 ? 2.465 6.722 -15.37 1 95.6 283 ALA B C 1
ATOM 4173 O O . ALA B 1 283 ? 2.867 7.885 -15.452 1 95.6 283 ALA B O 1
ATOM 4174 N N . GLU B 1 284 ? 1.236 6.346 -15.673 1 95.72 284 GLU B N 1
ATOM 4175 C CA . GLU B 1 284 ? 0.279 7.299 -16.228 1 95.72 284 GLU B CA 1
ATOM 4176 C C . GLU B 1 284 ? -0.506 8 -15.123 1 95.72 284 GLU B C 1
ATOM 4178 O O . GLU B 1 284 ? -1.286 8.916 -15.393 1 95.72 284 GLU B O 1
ATOM 4183 N N . THR B 1 285 ? -0.321 7.611 -13.912 1 97.97 285 THR B N 1
ATOM 4184 C CA . THR B 1 285 ? -1.052 8.233 -1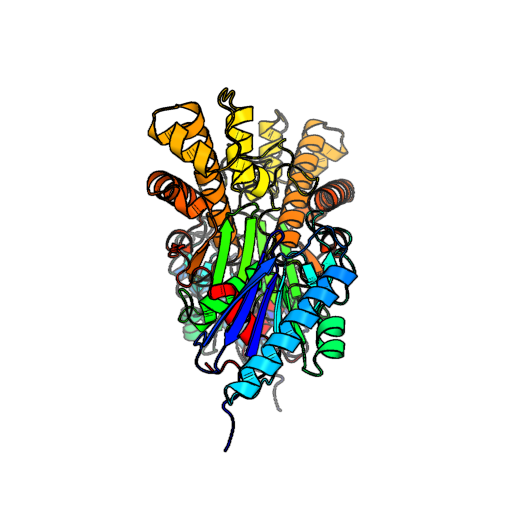2.814 1 97.97 285 THR B CA 1
ATOM 4185 C C . THR B 1 285 ? -0.666 9.702 -12.67 1 97.97 285 THR B C 1
ATOM 4187 O O . THR B 1 285 ? 0.52 10.039 -12.657 1 97.97 285 THR B O 1
ATOM 4190 N N . THR B 1 286 ? -1.626 10.547 -12.569 1 97.74 286 THR B N 1
ATOM 4191 C CA . THR B 1 286 ? -1.403 11.982 -12.438 1 97.74 286 THR B CA 1
ATOM 4192 C C . THR B 1 286 ? -0.917 12.329 -11.034 1 97.74 286 THR B C 1
ATOM 4194 O O . THR B 1 286 ? -1.434 11.805 -10.045 1 97.74 286 THR B O 1
ATOM 4197 N N . ILE B 1 287 ? 0.115 13.141 -10.968 1 98.2 287 ILE B N 1
ATOM 4198 C CA . ILE B 1 287 ? 0.622 13.691 -9.715 1 98.2 287 ILE B CA 1
ATOM 4199 C C . ILE B 1 287 ? 0.304 15.182 -9.64 1 98.2 287 ILE B C 1
ATOM 4201 O O . ILE B 1 287 ? 0.646 15.943 -10.548 1 98.2 287 ILE B O 1
ATOM 4205 N N . VAL B 1 288 ? -0.353 15.601 -8.552 1 97.6 288 VAL B N 1
ATOM 4206 C CA . VAL B 1 288 ? -0.705 17.011 -8.415 1 97.6 288 VAL B CA 1
ATOM 4207 C C . VAL B 1 288 ? -0.285 17.516 -7.036 1 97.6 288 VAL B C 1
ATOM 4209 O O . VAL B 1 288 ? -0.01 16.721 -6.134 1 97.6 288 VAL B O 1
ATOM 4212 N N . ARG B 1 289 ? -0.169 18.814 -6.894 1 97.11 289 ARG B N 1
ATOM 4213 C CA . ARG B 1 289 ? 0.049 19.452 -5.6 1 97.11 289 ARG B CA 1
ATOM 4214 C C . ARG B 1 289 ? -1.249 19.532 -4.803 1 97.11 289 ARG B C 1
ATOM 4216 O O . ARG B 1 289 ? -2.325 19.714 -5.376 1 97.11 289 ARG B O 1
ATOM 4223 N N . ALA B 1 290 ? -1.155 19.414 -3.538 1 97.69 290 ALA B N 1
ATOM 4224 C CA . ALA B 1 290 ? -2.317 19.654 -2.687 1 97.69 290 ALA B CA 1
ATOM 4225 C C . ALA B 1 290 ? -2.901 21.042 -2.933 1 97.69 290 ALA B C 1
ATOM 4227 O O . ALA B 1 290 ? -2.165 21.991 -3.217 1 97.69 290 ALA B O 1
ATOM 4228 N N . ALA B 1 291 ? -4.229 21.175 -2.755 1 97.68 291 ALA B N 1
ATOM 4229 C CA . ALA B 1 291 ? -4.897 22.379 -3.242 1 97.68 291 ALA B CA 1
ATOM 4230 C C . ALA B 1 291 ? -5.357 23.258 -2.083 1 97.68 291 ALA B C 1
ATOM 4232 O O . ALA B 1 291 ? -5.551 24.465 -2.25 1 97.68 291 ALA B O 1
ATOM 4233 N N . LEU B 1 292 ? -5.467 22.709 -0.915 1 97.52 292 LEU B N 1
ATOM 4234 C CA . LEU B 1 292 ? -6.232 23.402 0.116 1 97.52 292 LEU B CA 1
ATOM 4235 C C . LEU B 1 292 ? -5.304 24.118 1.091 1 97.52 292 LEU B C 1
ATOM 4237 O O . LEU B 1 292 ? -5.763 24.875 1.95 1 97.52 292 LEU B O 1
ATOM 4241 N N . GLY B 1 293 ? -4.018 23.811 1.035 1 94.13 293 GLY B N 1
ATOM 4242 C CA . GLY B 1 293 ? -3.074 24.439 1.946 1 94.13 293 GLY B CA 1
ATOM 4243 C C . GLY B 1 293 ? -3.373 24.153 3.405 1 94.13 293 GLY B C 1
ATOM 4244 O O . GLY B 1 293 ? -3.587 23 3.786 1 94.13 293 GLY B O 1
ATOM 4245 N N . SER B 1 294 ? -3.379 25.203 4.21 1 93.65 294 SER B N 1
ATOM 4246 C CA . SER B 1 294 ? -3.503 25.064 5.657 1 93.65 294 SER B CA 1
ATOM 4247 C C . SER B 1 294 ? -4.932 24.715 6.06 1 93.65 294 SER B C 1
ATOM 4249 O O . SER B 1 294 ? -5.184 24.333 7.204 1 93.65 294 SER B O 1
ATOM 4251 N N . ASP B 1 295 ? -5.86 24.751 5.141 1 97.7 295 ASP B N 1
ATOM 4252 C CA . ASP B 1 295 ? -7.248 24.422 5.446 1 97.7 295 ASP B CA 1
ATOM 4253 C C . ASP B 1 295 ? -7.486 22.916 5.369 1 97.7 295 ASP B C 1
ATOM 4255 O O . ASP B 1 295 ? -8.465 22.408 5.918 1 97.7 295 ASP B O 1
ATOM 4259 N N . ALA B 1 296 ? -6.595 22.221 4.683 1 97.78 296 ALA B N 1
ATOM 4260 C CA . ALA B 1 296 ? -6.817 20.807 4.395 1 97.78 296 ALA B CA 1
ATOM 4261 C C . ALA B 1 296 ? -7.006 20.008 5.681 1 97.78 296 ALA B C 1
ATOM 4263 O O . ALA B 1 296 ? -7.993 19.285 5.832 1 97.78 296 ALA B O 1
ATOM 4264 N N . PRO B 1 297 ? -6.124 20.155 6.622 1 97.96 297 PRO B N 1
ATOM 4265 C CA . PRO B 1 297 ? -6.294 19.345 7.831 1 97.96 297 PRO B CA 1
ATOM 4266 C C . PRO B 1 297 ? -7.542 19.725 8.625 1 97.96 297 PRO B C 1
ATOM 4268 O O . PRO B 1 297 ? -8.162 18.865 9.256 1 97.96 297 PRO B O 1
ATOM 4271 N N . LEU B 1 298 ? -7.962 20.991 8.628 1 98.56 298 LEU B N 1
ATOM 4272 C CA . LEU B 1 298 ? -9.172 21.418 9.321 1 98.56 298 LEU B CA 1
ATOM 4273 C C . LEU B 1 298 ? -10.413 20.821 8.666 1 98.56 298 LEU B C 1
ATOM 4275 O O . LEU B 1 298 ? -11.28 20.273 9.35 1 98.56 298 LEU B O 1
ATOM 4279 N N . LEU B 1 299 ? -10.428 20.932 7.371 1 98.48 299 LEU B N 1
ATOM 4280 C CA . LEU B 1 299 ? -11.544 20.362 6.626 1 98.48 299 LEU B CA 1
ATOM 4281 C C . LEU B 1 299 ? -11.597 18.847 6.799 1 98.48 299 LEU B C 1
ATOM 4283 O O . LEU B 1 299 ? -12.668 18.282 7.032 1 98.48 299 LEU B O 1
ATOM 4287 N N . GLY B 1 300 ? -10.44 18.195 6.683 1 98.52 300 GLY B N 1
ATOM 4288 C CA . GLY B 1 300 ? -10.383 16.752 6.848 1 98.52 300 GLY B CA 1
ATOM 4289 C C . GLY B 1 300 ? -10.822 16.291 8.225 1 98.52 300 GLY B C 1
ATOM 4290 O O . GLY B 1 300 ? -11.516 15.281 8.355 1 98.52 300 GLY B O 1
ATOM 4291 N N . ALA B 1 301 ? -10.391 17.004 9.23 1 98.5 301 ALA B N 1
ATOM 4292 C CA . ALA B 1 301 ? -10.776 16.665 10.598 1 98.5 301 ALA B CA 1
ATOM 4293 C C . ALA B 1 301 ? -12.29 16.734 10.775 1 98.5 301 ALA B C 1
ATOM 4295 O O . ALA B 1 301 ? -12.871 15.94 11.519 1 98.5 301 ALA B O 1
ATOM 4296 N N . ALA B 1 302 ? -12.951 17.618 10.099 1 98.48 302 ALA B N 1
ATOM 4297 C CA . ALA B 1 302 ? -14.403 17.757 10.188 1 98.48 302 ALA B CA 1
ATOM 4298 C C . ALA B 1 302 ? -15.107 16.512 9.656 1 98.48 302 ALA B C 1
ATOM 4300 O O . ALA B 1 302 ? -16.184 16.149 10.133 1 98.48 302 ALA B O 1
ATOM 4301 N N . THR B 1 303 ? -14.527 15.852 8.722 1 98.05 303 THR B N 1
ATOM 4302 C CA . THR B 1 303 ? -15.155 14.699 8.086 1 98.05 303 THR B CA 1
ATOM 4303 C C . THR B 1 303 ? -15.173 13.503 9.033 1 98.05 303 THR B C 1
ATOM 4305 O O . THR B 1 303 ? -15.85 12.506 8.77 1 98.05 303 THR B O 1
ATOM 4308 N N . LEU B 1 304 ? -14.435 13.586 10.111 1 97.93 304 LEU B N 1
ATOM 4309 C CA . LEU B 1 304 ? -14.398 12.493 11.077 1 97.93 304 LEU B CA 1
ATOM 4310 C C . LEU B 1 304 ? -15.716 12.397 11.839 1 97.93 304 LEU B C 1
ATOM 4312 O O . LEU B 1 304 ? -16.012 11.367 12.449 1 97.93 304 LEU B O 1
ATOM 4316 N N . ILE B 1 305 ? -16.422 13.544 11.943 1 98.01 305 ILE B N 1
ATOM 4317 C CA . ILE B 1 305 ? -17.689 13.596 12.665 1 98.01 305 ILE B CA 1
ATOM 4318 C C . ILE B 1 305 ? -18.773 12.887 11.855 1 98.01 305 ILE B C 1
ATOM 4320 O O . ILE B 1 305 ? -19.059 13.272 10.718 1 98.01 305 ILE B O 1
ATOM 4324 N N . PRO B 1 306 ? -19.368 11.919 12.414 1 96 306 PRO B N 1
ATOM 4325 C CA . PRO B 1 306 ? -20.376 11.149 11.681 1 96 306 PRO B CA 1
ATOM 4326 C C . PRO B 1 306 ? -21.502 12.022 11.133 1 96 306 PRO B C 1
ATOM 4328 O O . PRO B 1 306 ? -22.046 12.861 11.857 1 96 306 PRO B O 1
ATOM 4331 N N . ASP B 1 307 ? -21.801 11.908 9.808 1 93.06 307 ASP B N 1
ATOM 4332 C CA . ASP B 1 307 ? -22.947 12.486 9.112 1 93.06 307 ASP B CA 1
ATOM 4333 C C . ASP B 1 307 ? -22.792 13.998 8.961 1 93.06 307 ASP B C 1
A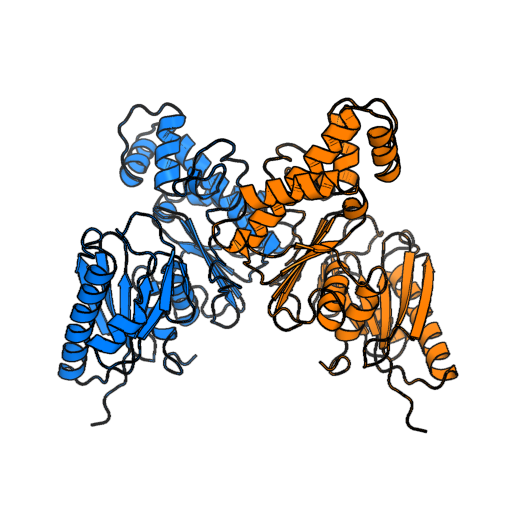TOM 4335 O O . ASP B 1 307 ? -23.767 14.703 8.692 1 93.06 307 ASP B O 1
ATOM 4339 N N . PHE B 1 308 ? -21.62 14.432 9.237 1 95.11 308 PHE B N 1
ATOM 4340 C CA . PHE B 1 308 ? -21.431 15.876 9.156 1 95.11 308 PHE B CA 1
ATOM 4341 C C . PHE B 1 308 ? -21.102 16.3 7.729 1 95.11 308 PHE B C 1
ATOM 4343 O O . PHE B 1 308 ? -21.727 17.215 7.189 1 95.11 308 PHE B O 1
ATOM 4350 N N . ALA B 1 309 ? -20.023 15.572 7.203 1 82.94 309 ALA B N 1
ATOM 4351 C CA . ALA B 1 309 ? -19.552 15.911 5.863 1 82.94 309 ALA B CA 1
ATOM 4352 C C . ALA B 1 309 ? -20.347 15.164 4.796 1 82.94 309 ALA B C 1
ATOM 4354 O O . ALA B 1 309 ? -20.329 13.932 4.749 1 82.94 309 ALA B O 1
ATOM 4355 N N . THR B 1 310 ? -21.336 15.762 4.247 1 73.02 310 THR B N 1
ATOM 4356 C CA . THR B 1 310 ? -22.141 15.149 3.196 1 73.02 310 THR B CA 1
ATOM 4357 C C . THR B 1 310 ? -21.523 15.4 1.824 1 73.02 310 THR B C 1
ATOM 4359 O O . THR B 1 310 ? -21.097 16.517 1.524 1 73.02 310 THR B O 1
ATOM 4362 N N . ARG B 1 311 ? -21.222 14.302 1.215 1 62.2 311 ARG B N 1
ATOM 4363 C CA . ARG B 1 311 ? -20.812 14.433 -0.179 1 62.2 311 ARG B CA 1
ATOM 4364 C C . ARG B 1 311 ? -22.024 14.53 -1.1 1 62.2 311 ARG B C 1
ATOM 4366 O O . ARG B 1 311 ? -23.054 13.903 -0.846 1 62.2 311 ARG B O 1
#

Organism: NCBI:txid85336

Sequence (622 aa):
MTHQPVALTADLGGTKTALGIVSSTGDVLHRDKIPTQAQAGGTTLAEHTASALADLADLARSRGYQPVGIGIGSAGVIGKEGQVITAANLIRDWSGTPLAAIVTDRTGLPAYAVNDVHAHALGEAWQGATSTAETSLMVAFGTGVGGSYISGGTQMRGAHSLAGHVGHFSSPWAVGITCTCGGAGHVEAVASGTGIVASYHRLGGESPAANLFDLEHLAETGDPIACDSIALGARAAGIALGDLATILDPHLIVVSGGVVNLGKRWWDDMAAAYLSSALGQAAETTIVRAALGSDAPLLGAATLIPDFATRMTHQPVALTADLGGTKTALGIVSSTGDVLHRDKIPTQAQAGGTTLAEHTASALADLADLARSRGYQPVGIGIGSAGVIGKEGQVITAANLIRDWSGTPLAAIVTDRTGLPAYAVNDVHAHALGEAWQGATSTAETSLMVAFGTGVGGSYISGGTQMRGAHSLAGHVGHFSSPWAVGITCTCGGAGHVEAVASGTGIVASYHRLGGESPAANLFDLEHLAETGDPIACDSIALGARAAGIALGDLATILDPHLIVVSGGVVNLGKRWWDDMAAAYLSSALGQAAETTIVRAALGSDAPLLGAATLIPDFATR

Radius of gyration: 26.15 Å; Cα contacts (8 Å, |Δi|>4): 1603; chains: 2; bounding box: 64×69×59 Å

Nearest PDB structures (foldseek):
  6jdo-assembly1_A  TM=8.557E-01  e=4.142E-23  Pasteurella multocida
  6jdb-assembly1_A-2  TM=8.333E-01  e=3.992E-21  Haemophilus influenzae 86-028NP
  3r8e-assembly1_A-2  TM=8.087E-01  e=7.226E-21  Cytophaga hutchinsonii ATCC 33406
  4htl-assembly1_A  TM=8.688E-01  e=6.489E-20  Listeria monocytogenes EGD-e
  7rhe-assembly1_A-2  TM=7.309E-01  e=6.636E-18  Burkholderia vietnamiensis G4

InterPro domains:
  IPR000600 ROK family [PF00480] (10-306)
  IPR000600 ROK family [PTHR18964] (5-310)
  IPR043129 ATPase, nucleotide binding domain [SSF53067] (7-305)

=== Feature glossary ===
The record interleaves many kinds of information about one protein. Here is each kind framed as the question it answers.

Q: What are the backbone torsion angles?
A: φ (phi) and ψ (psi) are the two rotatable backbone dihedrals per residue: φ is the C(i-1)–N–Cα–C torsion, ψ is the N–Cα–C–N(i+1) torsion, both in degrees on (−180°, 180°]. α-helical residues cluster near (−60°, −45°); β-strand residues near (−120°, +130°). A Ramachandran plot is simply a scatter of (φ, ψ) for every residue.

Q: What is the amino-acid chain?
A: This is the polypeptide sequence — one letter per residue, N-terminus first. Length ranges from a few dozen residues for small domains to over a thousand for large multi-domain proteins.

Q: How mobile is each atom in the crystal?
A: For experimental (PDB) structures, the B-factor (temperature factor) quantifies the positional spread of each atom in the crystal — a combination of thermal vibration and static disorder — in units of Å². High B-factors mark flexible loops or poorly resolved regions; low B-factors mark the rigid, well-ordered core.

Q: Are the domains correctly placed relative to each other?
A: Predicted Aligned Error (PAE) is an AlphaFold confidence matrix: entry (i, j) is the expected error in the position of residue j, in ångströms, when the prediction is superimposed on the true structure at residue i. Low PAE within a block of residues means that block is internally rigid and well-predicted; high PAE between two blocks means their relative placement is uncertain even if each block individually is confident.

Q: How confident is the AlphaFold model at each residue?
A: pLDDT is the predicted lDDT-Cα score: AlphaFold's confidence that the local environment of each residue (all inter-atomic distances within 15 Å) is correctly placed. It is a per-residue number between 0 and 100, with higher meaning more reliable.

Q: What family and function is it annotated with?
A: Functional annotations link the protein to curated databases. InterPro entries identify conserved domains and families by matching the sequence against member-database signatures (Pfam, PROSITE, CDD, …). Gene Ontology (GO) terms describe molecular function, biological process, and cellular component in a controlled vocabulary. CATH places the structure in a hierarchical fold classification (Class/Architecture/Topology/Homologous-superfamily). The organism is the source species.

Q: How big and how compact is the whole molecule?
A: Three whole-structure scalars: the radius of gyration (RMS distance of Cα from centroid, in Å), the count of Cα–Cα contacts (pairs closer than 8 Å and separated by more than four residues in sequence — i.e. tertiary, not local, contacts), and the bounding-box dimensions. Together they distinguish compact globular folds from extended fibres or disordered chains.

Q: What known structures does this most resemble?
A: The Foldseek neighbor list gives the closest experimentally determined structures in the PDB, ranked by structural alignment. TM-score near 1 means near-identical fold; near 0.3 means only rough topology match. This is how one finds what a novel AlphaFold prediction most resembles in the solved-structure universe.

Q: Which residues are buried vs exposed?
A: SASA measures how much of the protein is reachable by solvent. It is computed by rolling a water-sized probe over the atomic surface and summing the exposed area (Å²). Per-residue SASA distinguishes core (buried, low SASA) from surface (exposed, high SASA) residues; total SASA is a whole-molecule size measure.

Q: Which residues are in helices, strands, or loops?
A: Eight-state secondary structure (DSSP): H is the canonical α-helix, G the tighter 3₁₀-helix, I the wider π-helix; E/B are β-structure, T and S are turns and bends, and '-' is everything else. DSSP derives these from the pattern of main-chain N–H···O=C hydrogen bonds, not from the sequence.

Q: Where is each backbone atom in 3D?
A: Structure coordinates are given as an mmCIF _atom_site loop: one row per atom with element, residue name, chain id, sequence number, and x/y/z position in Å. Only the four main-chain atoms per residue are included here; side chains are omitted to keep the record compact.

Q: What if only a Cα trace is available?
A: Three-state secondary structure (P-SEA) collapses the eight DSSP classes into helix (a), strand (b), and coil (c). P-SEA assigns these from Cα geometry alone — distances and angles — without requiring backbone oxygens, so it works on any Cα trace.

Q: What do the rendered images show?
A: The six renders are orthographic views along the three Cartesian axes in both directions. Representation (cartoon, sticks, or surface) and color scheme (sequence-rainbow or by-chain) vary across proteins so the training set covers all the common visualization conventions.

Q: What does the local fold look like, residue by residue?
A: Foldseek's 3Di representation compresses backbone geometry into a per-residue letter drawn from a learned twenty-state alphabet. It captures the tertiary interaction pattern around each residue — which residues are packed against it in space, regardless of where they are in sequence.

Q: What do the diagnostic plots show?
A: The contact map is a binary N×N matrix image: pixel (i, j) is dark where Cα_i and Cα_j are within 8 Å and |i−j|>4. Because the |i−j|>4 filter removes local helical contacts, off-diagonal stripes parallel to the main diagonal indicate parallel β-sheets; stripes perpendicular to it indicate antiparallel β-sheets. The Ramachandran plot scatters every residue's (φ, ψ) pair against the sterically allowed regions. The PAE heatmap renders the predicted-aligned-error matrix.